Protein AF-A0A9P5PDR0-F1 (afdb_monomer_lite)

Organism: NCBI:txid206335

Secondary structure (DSSP, 8-state):
---TTEEEEES-TTS-TT---GGG-----EEEEPPTT-HHHHHHHHS-TTEEEEEEEESSSS---GGG-EEPPTTTS---HHHHHHHHHHHHHHHHHHHT--PEEEEEET-TTSHHHHHHHHHHSSEEEEEEE-SSHHHHHHHHHH-TTSEEE-S-HHHHHHHHHHHHTT---GGGSPBPTTT--B------TTS-SEEEE---GGGTTT--SS---TTHHHHSHHHHHHHHHHHTSSS--SEEEEEEEHHHIIIIIHHHHHHHHHHHH-STT-EEEEEEEGGGTEEEEEEE-TTS-------------GGGG-------EETTEE--------------------S-EEEPPTT----SS---SHHHHHHH-SS-------EEE---HHHHHHHHHS-SSTT--GGGS-TTTS-HHHH-HHHHHHHS-S---TTEEPPTTS--SS--SS--TTSTT-EEE-TTS-----SS-HHHHHHHHHHHHHHHHHHHHHHHHHH-

pLDDT: mean 78.49, std 18.14, range [28.67, 97.81]

InterPro domains:
  IPR029063 S-adenosyl-L-methionine-dependent methyltransferase superfamily [G3DSA:3.40.50.150] (85-205)
  IPR029063 S-adenosyl-L-methionine-dependent methyltransferase superfamily [SSF53335] (97-488)
  IPR050390 DNA Cytosine-5 Methyltransferase [PTHR10629] (87-204)

Structure (mmCIF, N/CA/C/O backbone):
data_AF-A0A9P5PDR0-F1
#
_entry.id   AF-A0A9P5PDR0-F1
#
loop_
_atom_site.group_PDB
_atom_site.id
_atom_site.type_symbol
_atom_site.label_atom_id
_atom_site.label_alt_id
_atom_site.label_comp_id
_atom_site.label_asym_id
_atom_site.label_entity_id
_atom_site.label_seq_id
_atom_site.pdbx_PDB_ins_code
_atom_site.Cartn_x
_atom_site.Cartn_y
_atom_site.Cartn_z
_atom_site.occupancy
_atom_site.B_iso_or_equiv
_atom_site.auth_seq_id
_atom_site.auth_comp_id
_atom_site.auth_asym_id
_atom_site.auth_atom_id
_atom_site.pdbx_PDB_model_num
ATOM 1 N N . MET A 1 1 ? 3.901 -7.583 -22.336 1.00 68.75 1 MET A N 1
ATOM 2 C CA . MET A 1 1 ? 4.450 -6.836 -21.181 1.00 68.75 1 MET A CA 1
ATOM 3 C C . MET A 1 1 ? 5.389 -7.757 -20.422 1.00 68.75 1 MET A C 1
ATOM 5 O O . MET A 1 1 ? 4.970 -8.865 -20.124 1.00 68.75 1 MET A O 1
ATOM 9 N N . ILE A 1 2 ? 6.629 -7.342 -20.154 1.00 78.44 2 ILE A N 1
ATOM 10 C CA . ILE A 1 2 ? 7.625 -8.198 -19.482 1.00 78.44 2 ILE A CA 1
ATOM 11 C C . ILE A 1 2 ? 7.349 -8.224 -17.976 1.00 78.44 2 ILE A C 1
ATOM 13 O O . ILE A 1 2 ? 7.095 -7.187 -17.348 1.00 78.44 2 ILE A O 1
ATOM 17 N N . ASN A 1 3 ? 7.384 -9.410 -17.375 1.00 85.00 3 ASN A N 1
ATOM 18 C CA . ASN A 1 3 ? 7.235 -9.551 -15.935 1.00 85.00 3 ASN A CA 1
ATOM 19 C C . ASN A 1 3 ? 8.578 -9.186 -15.253 1.00 85.00 3 ASN A C 1
ATOM 21 O O . ASN A 1 3 ? 9.613 -9.716 -15.599 1.00 85.00 3 ASN A O 1
ATOM 25 N N . LYS A 1 4 ? 8.608 -8.313 -14.238 1.00 87.44 4 LYS A N 1
ATOM 26 C CA . LYS A 1 4 ? 9.791 -7.993 -13.417 1.00 87.44 4 LYS A CA 1
ATOM 27 C C . LYS A 1 4 ? 10.487 -9.210 -12.777 1.00 87.44 4 LYS A C 1
ATOM 29 O O . LYS A 1 4 ? 11.610 -9.068 -12.311 1.00 87.44 4 LYS A O 1
ATOM 34 N N . ARG A 1 5 ? 9.809 -10.362 -12.681 1.00 92.25 5 ARG A N 1
ATOM 35 C CA . ARG A 1 5 ? 10.360 -11.641 -12.198 1.00 92.25 5 ARG A CA 1
ATOM 36 C C . ARG A 1 5 ? 10.789 -12.577 -13.333 1.00 92.25 5 ARG A C 1
ATOM 38 O O . ARG A 1 5 ? 11.345 -13.635 -13.058 1.00 92.25 5 ARG A O 1
ATOM 45 N N . GLU A 1 6 ? 10.523 -12.195 -14.579 1.00 94.19 6 GLU A N 1
ATOM 46 C CA . GLU A 1 6 ? 11.028 -12.864 -15.772 1.00 94.19 6 GLU A CA 1
ATOM 47 C C . GLU A 1 6 ? 12.478 -12.452 -15.996 1.00 94.19 6 GLU A C 1
ATOM 49 O O . GLU A 1 6 ? 12.812 -11.269 -16.056 1.00 94.19 6 GLU A O 1
ATOM 54 N N . LEU A 1 7 ? 13.332 -13.456 -16.106 1.00 95.00 7 LEU A N 1
ATOM 55 C CA . LEU A 1 7 ? 14.725 -13.329 -16.478 1.00 95.00 7 LEU A CA 1
ATOM 56 C C . LEU A 1 7 ? 14.926 -13.935 -17.870 1.00 95.00 7 LEU A C 1
ATOM 58 O O . LEU A 1 7 ? 14.134 -14.757 -18.344 1.00 95.00 7 LEU A O 1
ATOM 62 N N . PHE A 1 8 ? 16.037 -13.564 -18.496 1.00 93.75 8 PHE A N 1
ATOM 63 C CA . PHE A 1 8 ? 16.486 -14.128 -19.762 1.00 93.75 8 PHE A CA 1
ATOM 64 C C . PHE A 1 8 ? 17.848 -14.782 -19.555 1.00 93.75 8 PHE A C 1
ATOM 66 O O . PHE A 1 8 ? 18.726 -14.207 -18.910 1.00 93.75 8 PHE A O 1
ATOM 73 N N . CYS A 1 9 ? 18.017 -15.992 -20.079 1.00 93.06 9 CYS A N 1
ATOM 74 C CA . CYS A 1 9 ? 19.299 -16.687 -20.059 1.00 93.06 9 CYS A CA 1
ATOM 75 C C . CYS A 1 9 ? 20.148 -16.281 -21.272 1.00 93.06 9 CYS A C 1
ATOM 77 O O . CYS A 1 9 ? 19.610 -15.872 -22.300 1.00 93.06 9 CYS A O 1
ATOM 79 N N . SER A 1 10 ? 21.469 -16.417 -21.160 1.00 92.25 10 SER A N 1
ATOM 80 C CA . SER A 1 10 ? 22.410 -16.281 -22.276 1.00 92.25 10 SER A CA 1
ATOM 81 C C . SER A 1 10 ? 23.245 -17.554 -22.380 1.00 92.25 10 SER A C 1
ATOM 83 O O . SER A 1 10 ? 23.723 -18.040 -21.358 1.00 92.25 10 SER A O 1
ATOM 85 N N . GLU A 1 11 ? 23.424 -18.077 -23.594 1.00 89.81 11 GLU A N 1
ATOM 86 C CA . GLU A 1 11 ? 24.284 -19.237 -23.870 1.00 89.81 11 GLU A CA 1
ATOM 87 C C . GLU A 1 11 ? 25.762 -18.856 -23.810 1.00 89.81 11 GLU A C 1
ATOM 89 O O . GLU A 1 11 ? 26.598 -19.667 -23.415 1.00 89.81 11 GLU A O 1
ATOM 94 N N . ASN A 1 12 ? 26.091 -17.610 -24.175 1.00 83.31 12 ASN A N 1
ATOM 95 C CA . ASN A 1 12 ? 27.473 -17.173 -24.158 1.00 83.31 12 ASN A CA 1
ATOM 96 C C . ASN A 1 12 ? 28.005 -17.076 -22.717 1.00 83.31 12 ASN A C 1
ATOM 98 O O . ASN A 1 12 ? 27.662 -16.154 -21.971 1.00 83.31 12 ASN A O 1
ATOM 102 N N . HIS A 1 13 ? 28.865 -18.029 -22.355 1.00 68.81 13 HIS A N 1
ATOM 103 C CA . HIS A 1 13 ? 29.619 -18.060 -21.103 1.00 68.81 13 HIS A CA 1
ATOM 104 C C . HIS A 1 13 ? 30.831 -17.105 -21.111 1.00 68.81 13 HIS A C 1
ATOM 106 O O . HIS A 1 13 ? 31.505 -16.985 -20.092 1.00 68.81 13 HIS A O 1
ATOM 112 N N . GLU A 1 14 ? 31.118 -16.411 -22.223 1.00 61.50 14 GLU A N 1
ATOM 113 C CA . GLU A 1 14 ? 32.284 -15.517 -22.375 1.00 61.50 14 GLU A CA 1
ATOM 114 C C . GLU A 1 14 ? 32.253 -14.278 -21.468 1.00 61.50 14 GLU A C 1
ATOM 116 O O . GLU A 1 14 ? 33.249 -13.564 -21.341 1.00 61.50 14 GLU A O 1
ATOM 121 N N . CYS A 1 15 ? 31.146 -14.017 -20.772 1.00 55.69 15 CYS A N 1
ATOM 122 C CA . CYS A 1 15 ? 31.181 -13.112 -19.632 1.00 55.69 15 CYS A CA 1
ATOM 123 C C . CYS A 1 15 ? 31.973 -13.792 -18.511 1.00 55.69 15 CYS A C 1
ATOM 125 O O . CYS A 1 15 ? 31.476 -14.731 -17.905 1.00 55.69 15 CYS A O 1
ATOM 127 N N . ASN A 1 16 ? 33.194 -13.302 -18.278 1.00 49.88 16 ASN A N 1
ATOM 128 C CA . ASN A 1 16 ? 34.220 -13.622 -17.270 1.00 49.88 16 ASN A CA 1
ATOM 129 C C . ASN A 1 16 ? 33.741 -13.887 -15.808 1.00 49.88 16 ASN A C 1
ATOM 131 O O . ASN A 1 16 ? 34.320 -13.388 -14.848 1.00 49.88 16 ASN A O 1
ATOM 135 N N . TYR A 1 17 ? 32.712 -14.703 -15.582 1.00 59.06 17 TYR A N 1
ATOM 136 C CA . TYR A 1 17 ? 32.213 -15.091 -14.258 1.00 59.06 17 TYR A CA 1
ATOM 137 C C . TYR A 1 17 ? 33.035 -16.206 -13.616 1.00 59.06 17 TYR A C 1
ATOM 139 O O . TYR A 1 17 ? 32.657 -16.701 -12.555 1.00 59.06 17 TYR A O 1
ATOM 147 N N . ASN A 1 18 ? 34.163 -16.600 -14.219 1.00 60.09 18 ASN A N 1
ATOM 148 C CA . ASN A 1 18 ? 34.936 -17.754 -13.768 1.00 60.09 18 ASN A CA 1
ATOM 149 C C . ASN A 1 18 ? 35.348 -17.664 -12.292 1.00 60.09 18 ASN A C 1
ATOM 151 O O . ASN A 1 18 ? 35.602 -18.706 -11.691 1.00 60.09 18 ASN A O 1
ATOM 155 N N . ARG A 1 19 ? 35.356 -16.465 -11.683 1.00 76.94 19 ARG A N 1
ATOM 156 C CA . ARG A 1 19 ? 35.426 -16.285 -10.225 1.00 76.94 19 ARG A CA 1
ATOM 157 C C . ARG A 1 19 ? 34.636 -15.058 -9.761 1.00 76.94 19 ARG A C 1
ATOM 159 O O . ARG A 1 19 ? 35.109 -13.933 -9.874 1.00 76.94 19 ARG A O 1
ATOM 166 N N . VAL A 1 20 ? 33.461 -15.277 -9.179 1.00 83.88 20 VAL A N 1
ATOM 167 C CA . VAL A 1 20 ? 32.790 -14.280 -8.328 1.00 83.88 20 VAL A CA 1
ATOM 168 C C . VAL A 1 20 ? 33.288 -14.487 -6.896 1.00 83.88 20 VAL A C 1
ATOM 170 O O . VAL A 1 20 ? 33.262 -15.612 -6.401 1.00 83.88 20 VAL A O 1
ATOM 173 N N . ASN A 1 21 ? 33.767 -13.434 -6.223 1.00 87.50 21 ASN A N 1
ATOM 174 C CA . ASN A 1 21 ? 34.139 -13.538 -4.807 1.00 87.50 21 ASN A CA 1
ATOM 175 C C . ASN A 1 21 ? 32.873 -13.859 -3.990 1.00 87.50 21 ASN A C 1
ATOM 177 O O . ASN A 1 21 ? 31.870 -13.157 -4.123 1.00 87.50 21 ASN A O 1
ATOM 181 N N . ALA A 1 22 ? 32.914 -14.888 -3.142 1.00 88.69 22 ALA A N 1
ATOM 182 C CA . ALA A 1 22 ? 31.793 -15.264 -2.281 1.00 88.69 22 ALA A CA 1
ATOM 183 C C . ALA A 1 22 ? 31.291 -14.089 -1.417 1.00 88.69 22 ALA A C 1
ATOM 185 O O . ALA A 1 22 ? 30.092 -13.962 -1.198 1.00 88.69 22 ALA A O 1
ATOM 186 N N . GLU A 1 23 ? 32.178 -13.180 -1.005 1.00 91.75 23 GLU A N 1
ATOM 187 C CA . GLU A 1 23 ? 31.840 -11.973 -0.236 1.00 91.75 23 GLU A CA 1
ATOM 188 C C . GLU A 1 23 ? 31.022 -10.949 -1.038 1.00 91.75 23 GLU A C 1
ATOM 190 O O . GLU A 1 23 ? 30.334 -10.108 -0.462 1.00 91.75 23 GLU A O 1
ATOM 195 N N . SER A 1 24 ? 31.075 -11.015 -2.372 1.00 88.81 24 SER A N 1
ATOM 196 C CA . SER A 1 24 ? 30.265 -10.165 -3.253 1.00 88.81 24 SER A CA 1
ATOM 197 C C . SER A 1 24 ? 28.850 -10.708 -3.477 1.00 88.81 24 SER A C 1
ATOM 199 O O . SER A 1 24 ? 28.003 -10.005 -4.031 1.00 88.81 24 SER A O 1
ATOM 201 N N . LEU A 1 25 ? 28.569 -11.941 -3.034 1.00 88.56 25 LEU A N 1
ATOM 202 C CA . LEU A 1 25 ? 27.230 -12.513 -3.100 1.00 88.56 25 LEU A CA 1
ATOM 203 C C . LEU A 1 25 ? 26.310 -11.775 -2.128 1.00 88.56 25 LEU A C 1
ATOM 205 O O . LEU A 1 25 ? 26.576 -11.666 -0.933 1.00 88.56 25 LEU A O 1
ATOM 209 N N . ILE A 1 26 ? 25.204 -11.260 -2.659 1.00 90.81 26 ILE A N 1
ATOM 210 C CA . ILE A 1 26 ? 24.262 -10.449 -1.885 1.00 90.81 26 ILE A CA 1
ATOM 211 C C . ILE A 1 26 ? 23.194 -11.334 -1.239 1.00 90.81 26 ILE A C 1
ATOM 213 O O . ILE A 1 26 ? 22.919 -11.185 -0.050 1.00 90.81 26 ILE A O 1
ATOM 217 N N . GLN A 1 27 ? 22.572 -12.215 -2.030 1.00 89.44 27 GLN A N 1
ATOM 218 C CA . GLN A 1 27 ? 21.421 -13.026 -1.634 1.00 89.44 27 GLN A CA 1
ATOM 219 C C . GLN A 1 27 ? 21.225 -14.204 -2.598 1.00 89.44 27 GLN A C 1
ATOM 221 O O . GLN A 1 27 ? 21.654 -14.156 -3.751 1.00 89.44 27 GLN A O 1
ATOM 226 N N . ILE A 1 28 ? 20.561 -15.257 -2.118 1.00 89.81 28 ILE A N 1
ATOM 227 C CA . ILE A 1 28 ? 20.148 -16.409 -2.924 1.00 89.81 28 ILE A CA 1
ATOM 228 C C . ILE A 1 28 ? 18.778 -16.123 -3.547 1.00 89.81 28 ILE A C 1
ATOM 230 O O . ILE A 1 28 ? 17.815 -15.881 -2.823 1.00 89.81 28 ILE A O 1
ATOM 234 N N . CYS A 1 29 ? 18.683 -16.244 -4.870 1.00 92.00 29 CYS A N 1
ATOM 235 C CA . CYS A 1 29 ? 17.421 -16.204 -5.611 1.00 92.00 29 CYS A CA 1
ATOM 236 C C . CYS A 1 29 ? 17.089 -17.589 -6.178 1.00 92.00 29 CYS A C 1
ATOM 238 O O . CYS A 1 29 ? 17.986 -18.378 -6.483 1.00 92.00 29 CYS A O 1
ATOM 240 N N . HIS A 1 30 ? 15.802 -17.874 -6.366 1.00 90.94 30 HIS A N 1
ATOM 241 C CA . HIS A 1 30 ? 15.332 -19.147 -6.913 1.00 90.94 30 HIS A CA 1
ATOM 242 C C . HIS A 1 30 ? 14.768 -18.932 -8.310 1.00 90.94 30 HIS A C 1
ATOM 244 O O . HIS A 1 30 ? 13.784 -18.216 -8.481 1.00 90.94 30 HIS A O 1
ATOM 250 N N . VAL A 1 31 ? 15.380 -19.567 -9.307 1.00 92.62 31 VAL A N 1
ATOM 251 C CA . VAL A 1 31 ? 14.996 -19.435 -10.717 1.00 92.62 31 VAL A CA 1
ATOM 252 C C . VAL A 1 31 ? 14.483 -20.774 -11.234 1.00 92.62 31 VAL A C 1
ATOM 254 O O . VAL A 1 31 ? 15.137 -21.801 -11.056 1.00 92.62 31 VAL A O 1
ATOM 257 N N . VAL A 1 32 ? 13.319 -20.773 -11.888 1.00 91.69 32 VAL A N 1
ATOM 258 C CA . VAL A 1 32 ? 12.749 -21.967 -12.533 1.00 91.69 32 VAL A CA 1
ATOM 259 C C . VAL A 1 32 ? 12.554 -21.756 -14.031 1.00 91.69 32 VAL A C 1
ATOM 261 O O . VAL A 1 32 ? 12.177 -20.671 -14.470 1.00 91.69 32 VAL A O 1
ATOM 264 N N . ALA A 1 33 ? 12.771 -22.807 -14.823 1.00 92.62 33 ALA A N 1
ATOM 265 C CA . ALA A 1 33 ? 12.333 -22.820 -16.215 1.00 92.62 33 ALA A CA 1
ATOM 266 C C . ALA A 1 33 ? 10.807 -22.916 -16.260 1.00 92.62 33 ALA A C 1
ATOM 268 O O . ALA A 1 33 ? 10.222 -23.884 -15.756 1.00 92.62 33 ALA A O 1
ATOM 269 N N . ALA A 1 34 ? 10.169 -21.922 -16.859 1.00 87.56 34 ALA A N 1
ATOM 270 C CA . ALA A 1 34 ? 8.727 -21.880 -16.981 1.00 87.56 34 ALA A CA 1
ATOM 271 C C . ALA A 1 34 ? 8.248 -22.650 -18.226 1.00 87.56 34 ALA A C 1
ATOM 273 O O . ALA A 1 34 ? 8.890 -22.639 -19.274 1.00 87.56 34 ALA A O 1
ATOM 274 N N . LYS A 1 35 ? 7.100 -23.337 -18.114 1.00 80.69 35 LYS A N 1
ATOM 275 C CA . LYS A 1 35 ? 6.353 -23.900 -19.258 1.00 80.69 35 LYS A CA 1
ATOM 276 C C . LYS A 1 35 ? 5.170 -22.999 -19.587 1.00 80.69 35 LYS A C 1
ATOM 278 O O . LYS A 1 35 ? 4.536 -22.509 -18.653 1.00 80.69 35 LYS A O 1
ATOM 283 N N . TYR A 1 36 ? 4.928 -22.769 -20.885 1.00 62.72 36 TYR A N 1
ATOM 284 C CA . TYR A 1 36 ? 4.122 -21.649 -21.397 1.00 62.72 36 TYR A CA 1
ATOM 285 C C . TYR A 1 36 ? 2.798 -21.539 -20.629 1.00 62.72 36 TYR A C 1
ATOM 287 O O . TYR A 1 36 ? 2.059 -22.516 -20.552 1.00 62.72 36 TYR A O 1
ATOM 295 N N . HIS A 1 37 ? 2.559 -20.387 -19.989 1.00 61.91 37 HIS A N 1
ATOM 296 C CA . HIS A 1 37 ? 1.334 -20.064 -19.241 1.00 61.91 37 HIS A CA 1
ATOM 297 C C . HIS A 1 37 ? 0.868 -21.090 -18.185 1.00 61.91 37 HIS A C 1
ATOM 299 O O . HIS A 1 37 ? -0.326 -21.233 -17.934 1.00 61.91 37 HIS A O 1
ATOM 305 N N . SER A 1 38 ? 1.780 -21.800 -17.508 1.00 73.12 38 SER A N 1
ATOM 306 C CA . SER A 1 38 ? 1.355 -22.632 -16.374 1.00 73.12 38 SER A CA 1
ATOM 307 C C . SER A 1 38 ? 0.910 -21.775 -15.176 1.00 73.12 38 SER A C 1
ATOM 309 O O . SER A 1 38 ? 1.671 -20.933 -14.698 1.00 73.12 38 SER A O 1
ATOM 311 N N . ILE A 1 39 ? -0.285 -22.061 -14.639 1.00 67.75 39 ILE A N 1
ATOM 312 C CA . ILE A 1 39 ? -0.826 -21.520 -13.367 1.00 67.75 39 ILE A CA 1
ATOM 313 C C . ILE A 1 39 ? 0.208 -21.625 -12.227 1.00 67.75 39 ILE A C 1
ATOM 315 O O . ILE A 1 39 ? 0.245 -20.808 -11.310 1.00 67.75 39 ILE A O 1
ATOM 319 N N . GLY A 1 40 ? 1.115 -22.601 -12.321 1.00 82.88 40 GLY A N 1
ATOM 320 C CA . GLY A 1 40 ? 2.209 -22.784 -11.377 1.00 82.88 40 GLY A CA 1
ATOM 321 C C . GLY A 1 40 ? 3.208 -21.624 -11.292 1.00 82.88 40 GLY A C 1
ATOM 322 O O . GLY A 1 40 ? 3.819 -21.479 -10.238 1.00 82.88 40 GLY A O 1
ATOM 323 N N . ILE A 1 41 ? 3.388 -20.796 -12.332 1.00 88.94 41 ILE A N 1
ATOM 324 C CA . ILE A 1 41 ? 4.373 -19.696 -12.298 1.00 88.94 41 ILE A CA 1
ATOM 325 C C . ILE A 1 41 ? 3.872 -18.496 -11.513 1.00 88.94 41 ILE A C 1
ATOM 327 O O . ILE A 1 41 ? 4.628 -17.958 -10.709 1.00 88.94 41 ILE A O 1
ATOM 331 N N . GLU A 1 42 ? 2.614 -18.104 -11.706 1.00 86.50 42 GLU A N 1
ATOM 332 C CA . GLU A 1 42 ? 2.016 -17.038 -10.899 1.00 86.50 42 GLU A CA 1
ATOM 333 C C . GLU A 1 42 ? 2.020 -17.444 -9.426 1.00 86.50 42 GLU A C 1
ATOM 335 O O . GLU A 1 42 ? 2.480 -16.687 -8.575 1.00 86.50 42 GLU A O 1
ATOM 340 N N . ASN A 1 43 ? 1.661 -18.700 -9.139 1.00 85.81 43 ASN A N 1
ATOM 341 C CA . ASN A 1 43 ? 1.790 -19.231 -7.791 1.00 85.81 43 ASN A CA 1
ATOM 342 C C . ASN A 1 43 ? 3.246 -19.146 -7.300 1.00 85.81 43 ASN A C 1
ATOM 344 O O . ASN A 1 43 ? 3.504 -18.585 -6.243 1.00 85.81 43 ASN A O 1
ATOM 348 N N . TRP A 1 44 ? 4.221 -19.619 -8.083 1.00 88.88 44 TRP A N 1
ATOM 349 C CA . TRP A 1 44 ? 5.644 -19.583 -7.726 1.00 88.88 44 TRP A CA 1
ATOM 350 C C . TRP A 1 44 ? 6.136 -18.181 -7.349 1.00 88.88 44 TRP A C 1
ATOM 352 O O . TRP A 1 44 ? 6.747 -18.030 -6.293 1.00 88.88 44 TRP A O 1
ATOM 362 N N . ILE A 1 45 ? 5.856 -17.156 -8.156 1.00 90.06 45 ILE A N 1
ATOM 363 C CA . ILE A 1 45 ? 6.334 -15.792 -7.879 1.00 90.06 45 ILE A CA 1
ATOM 364 C C . ILE A 1 45 ? 5.602 -15.115 -6.714 1.00 90.06 45 ILE A C 1
ATOM 366 O O . ILE A 1 45 ? 6.167 -14.211 -6.104 1.00 90.06 45 ILE A O 1
ATOM 370 N N . LEU A 1 46 ? 4.376 -15.543 -6.393 1.00 84.69 46 LEU A N 1
ATOM 371 C CA . LEU A 1 46 ? 3.623 -15.048 -5.236 1.00 84.69 46 LEU A CA 1
ATOM 372 C C . LEU A 1 46 ? 4.160 -15.586 -3.902 1.00 84.69 46 LEU A C 1
ATOM 374 O O . LEU A 1 46 ? 3.919 -14.981 -2.867 1.00 84.69 46 LEU A O 1
ATOM 378 N N . HIS A 1 47 ? 4.895 -16.702 -3.905 1.00 85.44 47 HIS A N 1
ATOM 379 C CA . HIS A 1 47 ? 5.401 -17.313 -2.669 1.00 85.44 47 HIS A CA 1
ATOM 380 C C . HIS A 1 47 ? 6.580 -16.575 -2.041 1.00 85.44 47 HIS A C 1
ATOM 382 O O . HIS A 1 47 ? 6.842 -16.742 -0.851 1.00 85.44 47 HIS A O 1
ATOM 388 N N . SER A 1 48 ? 7.366 -15.859 -2.842 1.00 87.62 48 SER A N 1
ATOM 389 C CA . SER A 1 48 ? 8.552 -15.179 -2.340 1.00 87.62 48 SER A CA 1
ATOM 390 C C . SER A 1 48 ? 9.010 -14.082 -3.292 1.00 87.62 48 SER A C 1
ATOM 392 O O . SER A 1 48 ? 9.032 -14.280 -4.511 1.00 87.62 48 SER A O 1
ATOM 394 N N . PRO A 1 49 ? 9.489 -12.945 -2.759 1.00 87.56 49 PRO A N 1
ATOM 395 C CA . PRO A 1 49 ? 10.131 -11.923 -3.567 1.00 87.56 49 PRO A CA 1
ATOM 396 C C . PRO A 1 49 ? 11.468 -12.375 -4.172 1.00 87.56 49 PRO A C 1
ATOM 398 O O . PRO A 1 49 ? 12.007 -11.664 -5.011 1.00 87.56 49 PRO A O 1
ATOM 401 N N . ASP A 1 50 ? 12.000 -13.534 -3.798 1.00 90.62 50 ASP A N 1
ATOM 402 C CA . ASP A 1 50 ? 13.248 -14.067 -4.354 1.00 90.62 50 ASP A CA 1
ATOM 403 C C . ASP A 1 50 ? 12.995 -15.119 -5.440 1.00 90.62 50 ASP A C 1
ATOM 405 O O . ASP A 1 50 ? 13.925 -15.776 -5.913 1.00 90.62 50 ASP A O 1
ATOM 409 N N . HIS A 1 51 ? 11.731 -15.311 -5.824 1.00 91.88 51 HIS A N 1
ATOM 410 C CA . HIS A 1 51 ? 11.329 -16.243 -6.864 1.00 91.88 51 HIS A CA 1
ATOM 411 C C . HIS A 1 51 ? 11.271 -15.552 -8.226 1.00 91.88 51 HIS A C 1
ATOM 413 O O . HIS A 1 51 ? 10.542 -14.585 -8.450 1.00 91.88 51 HIS A O 1
ATOM 419 N N . PHE A 1 52 ? 12.044 -16.097 -9.155 1.00 94.38 52 PHE A N 1
ATOM 420 C CA . PHE A 1 52 ? 12.145 -15.669 -10.540 1.00 94.38 52 PHE A CA 1
ATOM 421 C C . PHE A 1 52 ? 11.895 -16.859 -11.463 1.00 94.38 52 PHE A C 1
ATOM 423 O O . PHE A 1 52 ? 11.876 -18.021 -11.039 1.00 94.38 52 PHE A O 1
ATOM 430 N N . TYR A 1 53 ? 11.719 -16.576 -12.745 1.00 94.44 53 TYR A N 1
ATOM 431 C CA . TYR A 1 53 ? 11.590 -17.607 -13.762 1.00 94.44 53 TYR A CA 1
ATOM 432 C C . TYR A 1 53 ? 12.254 -17.189 -15.068 1.00 94.44 53 TYR A C 1
ATOM 434 O O . TYR A 1 53 ? 12.494 -16.009 -15.306 1.00 94.44 53 TYR A O 1
ATOM 442 N N . VAL A 1 54 ? 12.529 -18.170 -15.922 1.00 95.06 54 VAL A N 1
ATOM 443 C CA . VAL A 1 54 ? 13.112 -17.976 -17.254 1.00 95.06 54 VAL A CA 1
ATOM 444 C C . VAL A 1 54 ? 12.278 -18.705 -18.300 1.00 95.06 54 VAL A C 1
ATOM 446 O O . VAL A 1 54 ? 11.850 -19.842 -18.088 1.00 95.06 54 VAL A O 1
ATOM 449 N N . TRP A 1 55 ? 12.052 -18.037 -19.429 1.00 93.94 55 TRP A N 1
ATOM 450 C CA . TRP A 1 55 ? 11.372 -18.597 -20.604 1.00 93.94 55 TRP A CA 1
ATOM 451 C C . TRP A 1 55 ? 12.328 -18.868 -21.746 1.00 93.94 55 TRP A C 1
ATOM 453 O O . TRP A 1 55 ? 12.227 -19.881 -22.439 1.00 93.94 55 TRP A O 1
ATOM 463 N N . TYR A 1 56 ? 13.226 -17.913 -21.954 1.00 95.19 56 TYR A N 1
ATOM 464 C CA . TYR A 1 56 ? 14.018 -17.828 -23.154 1.00 95.19 56 TYR A CA 1
ATOM 465 C C . TYR A 1 56 ? 15.494 -17.737 -22.811 1.00 95.19 56 TYR A C 1
ATOM 467 O O . TYR A 1 56 ? 15.894 -17.111 -21.825 1.00 95.19 56 TYR A O 1
ATOM 475 N N . CYS A 1 57 ? 16.287 -18.356 -23.669 1.00 95.56 57 CYS A N 1
ATOM 476 C CA . CYS A 1 57 ? 17.719 -18.191 -23.743 1.00 95.56 57 CYS A CA 1
ATOM 477 C C . CYS A 1 57 ? 18.058 -17.433 -25.029 1.00 95.56 57 CYS A C 1
ATOM 479 O O . CYS A 1 57 ? 17.416 -17.643 -26.061 1.00 95.56 57 CYS A O 1
ATOM 481 N N . PHE A 1 58 ? 19.053 -16.561 -24.965 1.00 95.81 58 PHE A N 1
ATOM 482 C CA . PHE A 1 58 ? 19.607 -15.852 -26.109 1.00 95.81 58 PHE A CA 1
ATOM 483 C C . PHE A 1 58 ? 21.037 -16.327 -26.372 1.00 95.81 58 PHE A C 1
ATOM 485 O O . PHE A 1 58 ? 21.733 -16.696 -25.427 1.00 95.81 58 PHE A O 1
ATOM 492 N N . PRO A 1 59 ? 21.533 -16.258 -27.617 1.00 94.38 59 PRO A N 1
ATOM 493 C CA . PRO A 1 59 ? 22.910 -16.634 -27.912 1.00 94.38 59 PRO A CA 1
ATOM 494 C C . PRO A 1 59 ? 23.930 -15.772 -27.161 1.00 94.38 59 PRO A C 1
ATOM 496 O O . PRO A 1 59 ? 24.995 -16.257 -26.813 1.00 94.38 59 PRO A O 1
ATOM 499 N N . SER A 1 60 ? 23.616 -14.498 -26.891 1.00 92.12 60 SER A N 1
ATOM 500 C CA . SER A 1 60 ? 24.492 -13.577 -26.156 1.00 92.12 60 SER A CA 1
ATOM 501 C C . SER A 1 60 ? 23.696 -12.544 -25.351 1.00 92.12 60 SER A C 1
ATOM 503 O O . SER A 1 60 ? 22.531 -12.290 -25.659 1.00 92.12 60 SER A O 1
ATOM 505 N N . LEU A 1 61 ? 24.345 -11.887 -24.380 1.00 89.75 61 LEU A N 1
ATOM 506 C CA . LEU A 1 61 ? 23.769 -10.750 -23.646 1.00 89.75 61 LEU A CA 1
ATOM 507 C C . LEU A 1 61 ? 23.457 -9.545 -24.548 1.00 89.75 61 LEU A C 1
ATOM 509 O O . LEU A 1 61 ? 22.536 -8.785 -24.257 1.00 89.75 61 LEU A O 1
ATOM 513 N N . ASN A 1 62 ? 24.213 -9.361 -25.635 1.00 91.12 62 ASN A N 1
ATOM 514 C CA . ASN A 1 62 ? 23.965 -8.298 -26.605 1.00 91.12 62 ASN A CA 1
ATOM 515 C C . ASN A 1 62 ? 22.958 -8.777 -27.660 1.00 91.12 62 ASN A C 1
ATOM 517 O O . ASN A 1 62 ? 23.314 -9.168 -28.776 1.00 91.12 62 ASN A O 1
ATOM 521 N N . VAL A 1 63 ? 21.684 -8.801 -27.270 1.00 93.31 63 VAL A N 1
ATOM 522 C CA . VAL A 1 63 ? 20.586 -9.274 -28.116 1.00 93.31 63 VAL A CA 1
ATOM 523 C C . VAL A 1 63 ? 20.371 -8.311 -29.283 1.00 93.31 63 VAL A C 1
ATOM 525 O O . VAL A 1 63 ? 19.840 -7.218 -29.110 1.00 93.31 63 VAL A O 1
ATOM 528 N N . LYS A 1 64 ? 20.752 -8.734 -30.493 1.00 94.81 64 LYS A N 1
ATOM 529 C CA . LYS A 1 64 ? 20.542 -7.946 -31.721 1.00 94.81 64 LYS A CA 1
ATOM 530 C C . LYS A 1 64 ? 19.109 -8.032 -32.246 1.00 94.81 64 LYS A C 1
ATOM 532 O O . LYS A 1 64 ? 18.604 -7.063 -32.800 1.00 94.81 64 LYS A O 1
ATOM 537 N N . THR A 1 65 ? 18.468 -9.193 -32.105 1.00 95.38 65 THR A N 1
ATOM 538 C CA . THR A 1 65 ? 17.116 -9.451 -32.622 1.00 95.38 65 THR A CA 1
ATOM 539 C C . THR A 1 65 ? 16.326 -10.335 -31.662 1.00 95.38 65 THR A C 1
ATOM 541 O O . THR A 1 65 ? 16.874 -11.248 -31.040 1.00 95.38 65 THR A O 1
ATOM 544 N N . TRP A 1 66 ? 15.016 -10.101 -31.558 1.00 94.00 66 TRP A N 1
ATOM 545 C CA . TRP A 1 66 ? 14.128 -10.906 -30.710 1.00 94.00 66 TRP A CA 1
ATOM 546 C C . TRP A 1 66 ? 13.901 -12.331 -31.244 1.00 94.00 66 TRP A C 1
ATOM 548 O O . TRP A 1 66 ? 13.524 -13.229 -30.486 1.00 94.00 66 TRP A O 1
ATOM 558 N N . ASP A 1 67 ? 14.149 -12.548 -32.536 1.00 96.50 67 ASP A N 1
ATOM 559 C CA . ASP A 1 67 ? 14.020 -13.850 -33.201 1.00 96.50 67 ASP A CA 1
ATOM 560 C C . ASP A 1 67 ? 15.157 -14.808 -32.846 1.00 96.50 67 ASP A C 1
ATOM 562 O O . ASP A 1 67 ? 15.021 -16.015 -33.008 1.00 96.50 67 ASP A O 1
ATOM 566 N N . SER A 1 68 ? 16.253 -14.291 -32.282 1.00 95.81 68 SER A N 1
ATOM 567 C CA . SER A 1 68 ? 17.352 -15.119 -31.777 1.00 95.81 68 SER A CA 1
ATOM 568 C C . SER A 1 68 ? 17.011 -15.890 -30.495 1.00 95.81 68 SER A C 1
ATOM 570 O O . SER A 1 68 ? 17.807 -16.715 -30.054 1.00 95.81 68 SER A O 1
ATOM 572 N N . LYS A 1 69 ? 15.847 -15.642 -29.878 1.00 95.81 69 LYS A N 1
ATOM 573 C CA . LYS A 1 69 ? 15.454 -16.310 -28.634 1.00 95.81 69 LYS A CA 1
ATOM 574 C C . LYS A 1 69 ? 15.105 -17.781 -28.868 1.00 95.81 69 LYS A C 1
ATOM 576 O O . LYS A 1 69 ? 14.381 -18.124 -29.800 1.00 95.81 69 LYS A O 1
ATOM 581 N N . ARG A 1 70 ? 15.513 -18.640 -27.939 1.00 95.69 70 ARG A N 1
ATOM 582 C CA . ARG A 1 70 ? 15.143 -20.059 -27.885 1.00 95.69 70 ARG A CA 1
ATOM 583 C C . ARG A 1 70 ? 14.428 -20.362 -26.577 1.00 95.69 70 ARG A C 1
ATOM 585 O O . ARG A 1 70 ? 14.834 -19.872 -25.530 1.00 95.69 70 ARG A O 1
ATOM 592 N N . CYS A 1 71 ? 13.383 -21.185 -26.608 1.00 94.94 71 CYS A N 1
ATOM 593 C CA . CYS A 1 71 ? 12.729 -21.648 -25.383 1.00 94.94 71 CYS A CA 1
ATOM 594 C C . CYS A 1 71 ? 13.689 -22.496 -24.534 1.00 94.94 71 CYS A C 1
ATOM 596 O O . CYS A 1 71 ? 14.352 -23.394 -25.058 1.00 94.94 71 CYS A O 1
ATOM 598 N N . ILE A 1 72 ? 13.725 -22.236 -23.227 1.00 93.81 72 ILE A N 1
ATOM 599 C CA . ILE A 1 72 ? 14.534 -22.997 -22.272 1.00 93.81 72 ILE A CA 1
ATOM 600 C C . ILE A 1 72 ? 13.739 -24.167 -21.687 1.00 93.81 72 ILE A C 1
ATOM 602 O O . ILE A 1 72 ? 12.564 -24.049 -21.333 1.00 93.81 72 ILE A O 1
ATOM 606 N N . THR A 1 73 ? 14.382 -25.322 -21.563 1.00 91.75 73 THR A N 1
ATOM 607 C CA . THR A 1 73 ? 13.816 -26.503 -20.914 1.00 91.75 73 THR A CA 1
ATOM 608 C C . THR A 1 73 ? 14.243 -26.585 -19.449 1.00 91.75 73 THR A C 1
ATOM 610 O O . THR A 1 73 ? 15.281 -26.074 -19.034 1.00 91.75 73 THR A O 1
ATOM 613 N N . ARG A 1 74 ? 13.471 -27.311 -18.631 1.00 87.94 74 ARG A N 1
ATOM 614 C CA . ARG A 1 74 ? 13.790 -27.516 -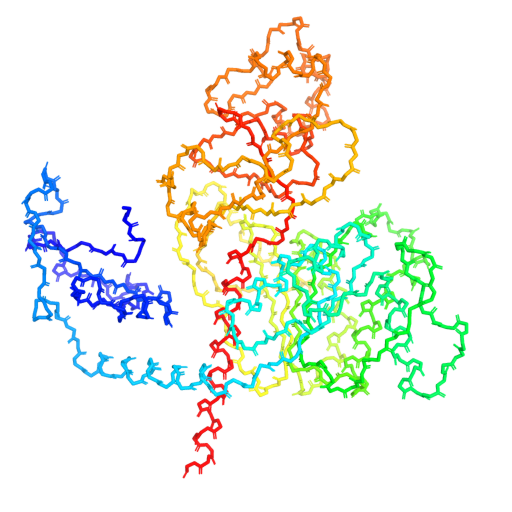17.204 1.00 87.94 74 ARG A CA 1
ATOM 615 C C . ARG A 1 74 ? 15.146 -28.184 -16.961 1.00 87.94 74 ARG A C 1
ATOM 617 O O . ARG A 1 74 ? 15.700 -28.014 -15.884 1.00 87.94 74 ARG A O 1
ATOM 624 N N . LYS A 1 75 ? 15.663 -28.944 -17.930 1.00 89.31 75 LYS A N 1
ATOM 625 C CA . LYS A 1 75 ? 16.967 -29.614 -17.820 1.00 89.31 75 LYS A CA 1
ATOM 626 C C . LYS A 1 75 ? 18.143 -28.649 -18.001 1.00 89.31 75 LYS A C 1
ATOM 628 O O . LYS A 1 75 ? 19.233 -28.960 -17.544 1.00 89.31 75 LYS A O 1
ATOM 633 N N . GLU A 1 76 ? 17.916 -27.507 -18.645 1.00 91.00 76 GLU A N 1
ATOM 634 C CA . GLU A 1 76 ? 18.957 -26.517 -18.951 1.00 91.00 76 GLU A CA 1
ATOM 635 C C . GLU A 1 76 ? 19.177 -25.516 -17.815 1.00 91.00 76 GLU A C 1
ATOM 637 O O . GLU A 1 76 ? 20.232 -24.899 -17.732 1.00 91.00 76 GLU A O 1
ATOM 642 N N . VAL A 1 77 ? 18.211 -25.380 -16.902 1.00 89.62 77 VAL A N 1
ATOM 643 C CA . VAL A 1 77 ? 18.397 -24.602 -15.674 1.00 89.62 77 VAL A CA 1
ATOM 644 C C . VAL A 1 77 ? 18.928 -25.539 -14.596 1.00 89.62 77 VAL A C 1
ATOM 646 O O . VAL A 1 77 ? 18.177 -26.307 -13.990 1.00 89.62 77 VAL A O 1
ATOM 649 N N . SER A 1 78 ? 20.236 -25.489 -14.355 1.00 85.31 78 SER A N 1
ATOM 650 C CA . SER A 1 78 ? 20.876 -26.257 -13.288 1.00 85.31 78 SER A CA 1
ATOM 651 C C . SER A 1 78 ? 20.430 -25.732 -11.922 1.00 85.31 78 SER A C 1
ATOM 653 O O . SER A 1 78 ? 20.880 -24.679 -11.470 1.00 85.31 78 SER A O 1
ATOM 655 N N . VAL A 1 79 ? 19.551 -26.472 -11.247 1.00 85.88 79 VAL A N 1
ATOM 656 C CA . VAL A 1 79 ? 19.118 -26.175 -9.875 1.00 85.88 79 VAL A CA 1
ATOM 657 C C . VAL A 1 79 ? 19.516 -27.333 -8.971 1.00 85.88 79 VAL A C 1
ATOM 659 O O . VAL A 1 79 ? 19.309 -28.498 -9.315 1.00 85.88 79 VAL A O 1
ATOM 662 N N . CYS A 1 80 ? 20.053 -27.030 -7.787 1.00 87.88 80 CYS A N 1
ATOM 663 C CA . CYS A 1 80 ? 20.288 -28.047 -6.766 1.00 87.88 80 CYS A CA 1
ATOM 664 C C . CYS A 1 80 ? 18.971 -28.776 -6.444 1.00 87.88 80 CYS A C 1
ATOM 666 O O . CYS A 1 80 ? 18.013 -28.164 -5.965 1.00 87.88 80 CYS A O 1
ATOM 668 N N . LYS A 1 81 ? 18.924 -30.093 -6.691 1.00 87.69 81 LYS A N 1
ATOM 669 C CA . LYS A 1 81 ? 17.724 -30.927 -6.496 1.00 87.69 81 LYS A CA 1
ATOM 670 C C . LYS A 1 81 ? 17.193 -30.840 -5.063 1.00 87.69 81 LYS A C 1
ATOM 672 O O . LYS A 1 81 ? 15.984 -30.745 -4.868 1.00 87.69 81 LYS A O 1
ATOM 677 N N . GLN A 1 82 ? 18.087 -30.833 -4.075 1.00 92.69 82 GLN A N 1
ATOM 678 C CA . GLN A 1 82 ? 17.721 -30.714 -2.664 1.00 92.69 82 GLN A CA 1
ATOM 679 C C . GLN A 1 82 ? 17.101 -29.345 -2.359 1.00 92.69 82 GLN A C 1
ATOM 681 O O . GLN A 1 82 ? 16.009 -29.294 -1.797 1.00 92.69 82 GLN A O 1
ATOM 686 N N . CYS A 1 83 ? 17.738 -28.248 -2.786 1.00 88.31 83 CYS A N 1
ATOM 687 C CA . CYS A 1 83 ? 17.202 -26.897 -2.596 1.00 88.31 83 CYS A CA 1
ATOM 688 C C . CYS A 1 83 ? 15.844 -26.731 -3.286 1.00 88.31 83 CYS A C 1
ATOM 690 O O . CYS A 1 83 ? 14.910 -26.204 -2.689 1.00 88.31 83 CYS A O 1
ATOM 692 N N . HIS A 1 84 ? 15.708 -27.230 -4.516 1.00 86.94 84 HIS A N 1
ATOM 693 C CA . HIS A 1 84 ? 14.454 -27.168 -5.257 1.00 86.94 84 HIS A CA 1
ATOM 694 C C . HIS A 1 84 ? 13.329 -27.937 -4.557 1.00 86.94 84 HIS A C 1
ATOM 696 O O . HIS A 1 84 ? 12.241 -27.398 -4.370 1.00 86.94 84 HIS A O 1
ATOM 702 N N . ASN A 1 85 ? 13.590 -29.175 -4.130 1.00 89.06 85 ASN A N 1
ATOM 703 C CA . ASN A 1 85 ? 12.598 -29.990 -3.432 1.00 89.06 85 ASN A CA 1
ATOM 704 C C . ASN A 1 85 ? 12.201 -29.375 -2.087 1.00 89.06 85 ASN A C 1
ATOM 706 O O . ASN A 1 85 ? 11.014 -29.330 -1.776 1.00 89.06 85 ASN A O 1
ATOM 710 N N . SER A 1 86 ? 13.171 -28.852 -1.331 1.00 90.75 86 SER A N 1
ATOM 711 C CA . SER A 1 86 ? 12.920 -28.139 -0.076 1.00 90.75 86 SER A CA 1
ATOM 712 C C . SER A 1 86 ? 12.022 -26.917 -0.300 1.00 90.75 86 SER A C 1
ATOM 714 O O . SER A 1 86 ? 11.036 -26.743 0.413 1.00 90.75 86 SER A O 1
ATOM 716 N N . ARG A 1 87 ? 12.265 -26.127 -1.356 1.00 89.38 87 ARG A N 1
ATOM 717 C CA . ARG A 1 87 ? 11.408 -24.982 -1.708 1.00 89.38 87 ARG A CA 1
ATOM 718 C C . ARG A 1 87 ? 10.027 -25.388 -2.204 1.00 89.38 87 ARG A C 1
ATOM 720 O O . ARG A 1 87 ? 9.050 -24.728 -1.871 1.00 89.38 87 ARG A O 1
ATOM 727 N N . LEU A 1 88 ? 9.911 -26.486 -2.949 1.00 86.88 88 LEU A N 1
ATOM 728 C CA . LEU A 1 88 ? 8.606 -27.033 -3.327 1.00 86.88 88 LEU A CA 1
ATOM 729 C C . LEU A 1 88 ? 7.809 -27.500 -2.103 1.00 86.88 88 LEU A C 1
ATOM 731 O O . LEU A 1 88 ? 6.606 -27.265 -2.041 1.00 86.88 88 LEU A O 1
ATOM 735 N N . GLN A 1 89 ? 8.456 -28.149 -1.134 1.00 91.06 89 GLN A N 1
ATOM 736 C CA . GLN A 1 89 ? 7.818 -28.547 0.123 1.00 91.06 89 GLN A CA 1
ATOM 737 C C . GLN A 1 89 ? 7.399 -27.329 0.947 1.00 91.06 89 GLN A C 1
ATOM 739 O O . GLN A 1 89 ? 6.271 -27.280 1.426 1.00 91.06 89 GLN A O 1
ATOM 744 N N . GLU A 1 90 ? 8.264 -26.323 1.058 1.00 90.69 90 GLU A N 1
ATOM 745 C CA . GLU A 1 90 ? 7.941 -25.075 1.745 1.00 90.69 90 GLU A CA 1
ATOM 746 C C . GLU A 1 90 ? 6.780 -24.335 1.080 1.00 90.69 90 GLU A C 1
ATOM 748 O O . GLU A 1 90 ? 5.903 -23.841 1.781 1.00 90.69 90 GLU A O 1
ATOM 753 N N . SER A 1 91 ? 6.739 -24.304 -0.254 1.00 89.19 91 SER A N 1
ATOM 754 C CA . SER A 1 91 ? 5.623 -23.734 -1.008 1.00 89.19 91 SER A CA 1
ATOM 755 C C . SER A 1 91 ? 4.328 -24.499 -0.753 1.00 89.19 91 SER A C 1
ATOM 757 O O . SER A 1 91 ? 3.298 -23.891 -0.487 1.00 89.19 91 SER A O 1
ATOM 759 N N . LYS A 1 92 ? 4.357 -25.836 -0.750 1.00 90.81 92 LYS A N 1
ATOM 760 C CA . LYS A 1 92 ? 3.183 -26.644 -0.383 1.00 90.81 92 LYS A CA 1
ATOM 761 C C . LYS A 1 92 ? 2.710 -26.351 1.040 1.00 90.81 92 LYS A C 1
ATOM 763 O O . LYS A 1 92 ? 1.527 -26.106 1.226 1.00 90.81 92 LYS A O 1
ATOM 768 N N . SER A 1 93 ? 3.624 -26.323 2.008 1.00 92.31 93 SER A N 1
ATOM 769 C CA . SER A 1 93 ? 3.308 -26.027 3.409 1.00 92.31 93 SER A CA 1
ATOM 770 C C . SER A 1 93 ? 2.760 -24.607 3.587 1.00 92.31 93 SER A C 1
ATOM 772 O O . SER A 1 93 ? 1.797 -24.425 4.328 1.00 92.31 93 SER A O 1
ATOM 774 N N . LEU A 1 94 ? 3.286 -23.622 2.848 1.00 89.81 94 LEU A N 1
ATOM 775 C CA . LEU A 1 94 ? 2.737 -22.268 2.831 1.00 89.81 94 LEU A CA 1
ATOM 776 C C . LEU A 1 94 ? 1.327 -22.255 2.232 1.00 89.81 94 LEU A C 1
ATOM 778 O O . LEU A 1 94 ? 0.436 -21.663 2.820 1.00 89.81 94 LEU A O 1
ATOM 782 N N . ASN A 1 95 ? 1.085 -22.952 1.118 1.00 89.56 95 ASN A N 1
ATOM 783 C CA . ASN A 1 95 ? -0.264 -23.065 0.554 1.00 89.56 95 ASN A CA 1
ATOM 784 C C . ASN A 1 95 ? -1.244 -23.717 1.539 1.00 89.56 95 ASN A C 1
ATOM 786 O O . ASN A 1 95 ? -2.367 -23.244 1.666 1.00 89.56 95 ASN A O 1
ATOM 790 N N . THR A 1 96 ? -0.826 -24.761 2.262 1.00 91.94 96 THR A N 1
ATOM 791 C CA . THR A 1 96 ? -1.642 -25.373 3.323 1.00 91.94 96 THR A CA 1
ATOM 792 C C . THR A 1 96 ? -1.961 -24.369 4.428 1.00 91.94 96 THR A C 1
ATOM 794 O O . THR A 1 96 ? -3.120 -24.248 4.809 1.00 91.94 96 THR A O 1
ATOM 797 N N . PHE A 1 97 ? -0.969 -23.603 4.891 1.00 90.31 97 PHE A N 1
ATOM 798 C CA . PHE A 1 97 ? -1.172 -22.532 5.870 1.00 90.31 97 PHE A CA 1
ATOM 799 C C . PHE A 1 97 ? -2.193 -21.494 5.373 1.00 90.31 97 PHE A C 1
ATOM 801 O O . PHE A 1 97 ? -3.139 -21.167 6.084 1.00 90.31 97 PHE A O 1
ATOM 808 N N . MET A 1 98 ? -2.069 -21.047 4.121 1.00 88.44 98 MET A N 1
ATOM 809 C CA . MET A 1 98 ? -2.995 -20.081 3.514 1.00 88.44 98 MET A CA 1
ATOM 810 C C . MET A 1 98 ? -4.416 -20.653 3.347 1.00 88.44 98 MET A C 1
ATOM 812 O O . MET A 1 98 ? -5.395 -19.914 3.395 1.00 88.44 98 MET A O 1
ATOM 816 N N . GLN A 1 99 ? -4.553 -21.972 3.177 1.00 89.06 99 GLN A N 1
ATOM 817 C CA . GLN A 1 99 ? -5.847 -22.657 3.071 1.00 89.06 99 GLN A CA 1
ATOM 818 C C . GLN A 1 99 ? -6.539 -22.881 4.423 1.00 89.06 99 GLN A C 1
ATOM 820 O O . GLN A 1 99 ? -7.764 -22.972 4.456 1.00 89.06 99 GLN A O 1
ATOM 825 N N . GLN A 1 100 ? -5.795 -22.954 5.532 1.00 86.69 100 GLN A N 1
ATOM 826 C CA . GLN A 1 100 ? -6.346 -23.225 6.870 1.00 86.69 100 GLN A CA 1
ATOM 827 C C . GLN A 1 100 ? -7.142 -22.053 7.482 1.00 86.69 100 GLN A C 1
ATOM 829 O O . GLN A 1 100 ? -7.725 -22.211 8.549 1.00 86.69 100 GLN A O 1
ATOM 834 N N . LYS A 1 101 ? -7.208 -20.909 6.788 1.00 65.00 101 LYS A N 1
ATOM 835 C CA . LYS A 1 101 ? -8.185 -19.806 6.895 1.00 65.00 101 LYS A CA 1
ATOM 836 C C . LYS A 1 101 ? -8.787 -19.507 8.280 1.00 65.00 101 LYS A C 1
ATOM 838 O O . LYS A 1 101 ? -9.988 -19.271 8.399 1.00 65.00 101 LYS A O 1
ATOM 843 N N . THR A 1 102 ? -7.964 -19.403 9.318 1.00 77.69 102 THR A N 1
ATOM 844 C CA . THR A 1 102 ? -8.325 -18.575 10.475 1.00 77.69 102 THR A CA 1
ATOM 845 C C . THR A 1 102 ? -7.804 -17.170 10.206 1.00 77.69 102 THR A C 1
ATOM 847 O O . THR A 1 102 ? -6.639 -16.878 10.481 1.00 77.69 102 THR A O 1
ATOM 850 N N . THR A 1 103 ? -8.629 -16.323 9.593 1.00 88.44 103 THR A N 1
ATOM 851 C CA . THR A 1 103 ? -8.293 -14.907 9.432 1.00 88.44 103 THR A CA 1
ATOM 852 C C . THR A 1 103 ? -8.419 -14.221 10.784 1.00 88.44 103 THR A C 1
ATOM 854 O O . THR A 1 103 ? -9.419 -14.376 11.483 1.00 88.44 103 THR A O 1
ATOM 857 N N . LEU A 1 104 ? -7.383 -13.485 11.186 1.00 91.62 104 LEU A N 1
ATOM 858 C CA . LEU A 1 104 ? -7.453 -12.693 12.405 1.00 91.62 104 LEU A CA 1
ATOM 859 C C . LEU A 1 104 ? -8.407 -11.514 12.193 1.00 91.62 104 LEU A C 1
ATOM 861 O O . LEU A 1 104 ? -8.401 -10.878 11.139 1.00 91.62 104 LEU A O 1
ATOM 865 N N . CYS A 1 105 ? -9.203 -11.172 13.197 1.00 94.62 105 CYS A N 1
ATOM 866 C CA . CYS A 1 105 ? -10.090 -10.013 13.094 1.00 94.62 105 CYS A CA 1
ATOM 867 C C . CYS A 1 105 ? -9.306 -8.719 13.364 1.00 94.62 105 CYS A C 1
ATOM 869 O O . CYS A 1 105 ? -8.702 -8.566 14.427 1.00 94.62 105 CYS A O 1
ATOM 871 N N . ALA A 1 106 ? -9.307 -7.770 12.427 1.00 95.25 106 ALA A N 1
ATOM 872 C CA . ALA A 1 106 ? -8.572 -6.513 12.555 1.00 95.25 106 ALA A CA 1
ATOM 873 C C . ALA A 1 106 ? -9.486 -5.299 12.793 1.00 95.25 106 ALA A C 1
ATOM 875 O O . ALA A 1 106 ? -10.567 -5.193 12.206 1.00 95.25 106 ALA A O 1
ATOM 876 N N . LEU A 1 107 ? -9.011 -4.370 13.630 1.00 95.81 107 LEU A N 1
ATOM 877 C CA . LEU A 1 107 ? -9.565 -3.033 13.847 1.00 95.81 107 LEU A CA 1
ATOM 878 C C . LEU A 1 107 ? -8.630 -1.982 13.239 1.00 95.81 107 LEU A C 1
ATOM 880 O O . LEU A 1 107 ? -7.495 -1.828 13.690 1.00 95.81 107 LEU A O 1
ATOM 884 N N . ASP A 1 108 ? -9.122 -1.235 12.254 1.00 96.31 108 ASP A N 1
ATOM 885 C CA . ASP A 1 108 ? -8.394 -0.143 11.600 1.00 96.31 108 ASP A CA 1
ATOM 886 C C . ASP A 1 108 ? -8.798 1.219 12.188 1.00 96.31 108 ASP A C 1
ATOM 888 O O . ASP A 1 108 ? -9.874 1.760 11.912 1.00 96.31 108 ASP A O 1
ATOM 892 N N . VAL A 1 109 ? -7.948 1.782 13.048 1.00 94.94 109 VAL A N 1
ATOM 893 C CA . VAL A 1 109 ? -8.158 3.110 13.634 1.00 94.94 109 VAL A CA 1
ATOM 894 C C . VAL A 1 109 ? -7.517 4.187 12.766 1.00 94.94 109 VAL A C 1
ATOM 896 O O . VAL A 1 109 ? -6.362 4.076 12.353 1.00 94.94 109 VAL A O 1
ATOM 899 N N . PHE A 1 110 ? -8.249 5.282 12.545 1.00 93.62 110 PHE A N 1
ATOM 900 C CA . PHE A 1 110 ? -7.890 6.299 11.548 1.00 93.62 110 PHE A CA 1
ATOM 901 C C . PHE A 1 110 ? -7.857 5.710 10.134 1.00 93.62 110 PHE A C 1
ATOM 903 O O . PHE A 1 110 ? -6.921 5.947 9.369 1.00 93.62 110 PHE A O 1
ATOM 910 N N . GLY A 1 111 ? -8.878 4.914 9.812 1.00 93.00 111 GLY A N 1
ATOM 911 C CA . GLY A 1 111 ? -8.905 4.114 8.592 1.00 93.00 111 GLY A CA 1
ATOM 912 C C . GLY A 1 111 ? -8.837 4.930 7.296 1.00 93.00 111 GLY A C 1
ATOM 913 O O . GLY A 1 111 ? -8.478 4.400 6.243 1.00 93.00 111 GLY A O 1
ATOM 914 N N . GLY A 1 112 ? -9.160 6.228 7.332 1.00 93.81 112 GLY A N 1
ATOM 915 C CA . GLY A 1 112 ? -9.213 7.069 6.143 1.00 93.81 112 GLY A CA 1
ATOM 916 C C . GLY A 1 112 ? -10.187 6.486 5.120 1.00 93.81 112 GLY A C 1
ATOM 917 O O . GLY A 1 112 ? -11.317 6.145 5.453 1.00 93.81 112 GLY A O 1
ATOM 918 N N . CYS A 1 113 ? -9.753 6.359 3.865 1.00 94.06 113 CYS A N 1
ATOM 919 C CA . CYS A 1 113 ? -10.516 5.681 2.809 1.00 94.06 113 CYS A CA 1
ATOM 920 C C . CYS A 1 113 ? -10.289 4.155 2.752 1.00 94.06 113 CYS A C 1
ATOM 922 O O . CYS A 1 113 ? -10.740 3.510 1.807 1.00 94.06 113 CYS A O 1
ATOM 924 N N . GLY A 1 114 ? -9.561 3.591 3.721 1.00 93.81 114 GLY A N 1
ATOM 925 C CA . GLY A 1 114 ? -9.260 2.164 3.836 1.00 93.81 114 GLY A CA 1
ATOM 926 C C . GLY A 1 114 ? -8.016 1.691 3.106 1.00 93.81 114 GLY A C 1
ATOM 927 O O . GLY A 1 114 ? -7.657 0.528 3.221 1.00 93.81 114 GLY A O 1
ATOM 928 N N . ALA A 1 115 ? -7.290 2.562 2.405 1.00 90.94 115 ALA A N 1
ATOM 929 C CA . ALA A 1 115 ? -6.152 2.107 1.606 1.00 90.94 115 ALA A CA 1
ATOM 930 C C . ALA A 1 115 ? -5.043 1.423 2.422 1.00 90.94 115 ALA A C 1
ATOM 932 O O . ALA A 1 115 ? -4.348 0.574 1.883 1.00 90.94 115 ALA A O 1
ATOM 933 N N . PHE A 1 116 ? -4.841 1.789 3.694 1.00 91.19 116 PHE A N 1
ATOM 934 C CA . PHE A 1 116 ? -3.818 1.136 4.511 1.00 91.19 116 PHE A CA 1
ATOM 935 C C . PHE A 1 116 ? -4.281 -0.242 4.997 1.00 91.19 116 PHE A C 1
ATOM 937 O O . PHE A 1 116 ? -3.663 -1.243 4.634 1.00 91.19 116 PHE A O 1
ATOM 944 N N . GLY A 1 117 ? -5.372 -0.287 5.772 1.00 93.25 117 GLY A N 1
ATOM 945 C CA . GLY A 1 117 ? -5.918 -1.521 6.337 1.00 93.25 117 GLY A CA 1
ATOM 946 C C . GLY A 1 117 ? -6.368 -2.523 5.277 1.00 93.25 117 GLY A C 1
ATOM 947 O O . GLY A 1 117 ? -5.992 -3.688 5.353 1.00 93.25 117 GLY A O 1
ATOM 948 N N . LEU A 1 118 ? -7.080 -2.082 4.235 1.00 93.75 118 LEU A N 1
ATOM 949 C CA . LEU A 1 118 ? -7.542 -2.979 3.170 1.00 93.75 118 LEU A CA 1
ATOM 950 C C . LEU A 1 118 ? -6.384 -3.534 2.340 1.00 93.75 118 LEU A C 1
ATOM 952 O O . LEU A 1 118 ? -6.427 -4.691 1.941 1.00 93.75 118 LEU A O 1
ATOM 956 N N . ALA A 1 119 ? -5.320 -2.759 2.121 1.00 91.31 119 ALA A N 1
ATOM 957 C CA . ALA A 1 119 ? -4.135 -3.265 1.429 1.00 91.31 119 ALA A CA 1
ATOM 958 C C . ALA A 1 119 ? -3.362 -4.293 2.240 1.00 91.31 119 ALA A C 1
ATOM 960 O O . ALA A 1 119 ? -2.842 -5.257 1.685 1.00 91.31 119 ALA A O 1
ATOM 961 N N . LEU A 1 120 ? -3.305 -4.080 3.551 1.00 90.25 120 LEU A N 1
ATOM 962 C CA . LEU A 1 120 ? -2.761 -5.042 4.492 1.00 90.25 120 LEU A CA 1
ATOM 963 C C . LEU A 1 120 ? -3.592 -6.341 4.510 1.00 90.25 120 LEU A C 1
ATOM 965 O O . LEU A 1 120 ? -3.020 -7.429 4.470 1.00 90.25 120 LEU A O 1
ATOM 969 N N . ALA A 1 121 ? -4.924 -6.238 4.516 1.00 92.00 121 ALA A N 1
ATOM 970 C CA . ALA A 1 121 ? -5.819 -7.394 4.476 1.00 92.00 121 ALA A CA 1
ATOM 971 C C . ALA A 1 121 ? -5.719 -8.156 3.141 1.00 92.00 121 ALA A C 1
ATOM 973 O O . ALA A 1 121 ? -5.508 -9.368 3.145 1.00 92.00 121 ALA A O 1
ATOM 974 N N . GLU A 1 122 ? -5.767 -7.447 2.005 1.00 88.62 122 GLU A N 1
ATOM 975 C CA . GLU A 1 122 ? -5.726 -8.056 0.670 1.00 88.62 122 GLU A CA 1
ATOM 976 C C . GLU A 1 122 ? -4.439 -8.844 0.424 1.00 88.62 122 GLU A C 1
ATOM 978 O O . GLU A 1 122 ? -4.491 -9.940 -0.129 1.00 88.62 122 GLU A O 1
ATOM 983 N N . GLY A 1 123 ? -3.285 -8.307 0.829 1.00 83.50 123 GLY A N 1
ATOM 984 C CA . GLY A 1 123 ? -2.027 -9.026 0.644 1.00 83.50 123 GLY A CA 1
ATOM 985 C C . GLY A 1 123 ? -1.962 -10.309 1.475 1.00 83.50 123 GLY A C 1
ATOM 986 O O . GLY A 1 123 ? -1.432 -11.323 1.022 1.00 83.50 123 GLY A O 1
ATOM 987 N N . SER A 1 124 ? -2.497 -10.266 2.703 1.00 79.06 124 SER A N 1
ATOM 988 C CA . SER A 1 124 ? -2.113 -11.227 3.740 1.00 79.06 124 SER A CA 1
ATOM 989 C C . SER A 1 124 ? -2.931 -12.489 3.659 1.00 79.06 124 SER A C 1
ATOM 991 O O . SER A 1 124 ? -2.442 -13.565 4.011 1.00 79.06 124 SER A O 1
ATOM 993 N N . SER A 1 125 ? -4.213 -12.346 3.304 1.00 82.31 125 SER A N 1
ATOM 994 C CA . SER A 1 125 ? -5.266 -13.328 3.593 1.00 82.31 125 SER A CA 1
ATOM 995 C C . SER A 1 125 ? -5.226 -13.885 5.030 1.00 82.31 125 SER A C 1
ATOM 997 O O . SER A 1 125 ? -5.814 -14.919 5.321 1.00 82.31 125 SER A O 1
ATOM 999 N N . SER A 1 126 ? -4.494 -13.215 5.924 1.00 84.88 126 SER A N 1
ATOM 1000 C CA . SER A 1 126 ? -4.181 -13.641 7.286 1.00 84.88 126 SER A CA 1
ATOM 1001 C C . SER A 1 126 ? -5.030 -12.882 8.295 1.00 84.88 126 SER A C 1
ATOM 1003 O O . SER A 1 126 ? -5.137 -13.299 9.444 1.00 84.88 126 SER A O 1
ATOM 1005 N N . PHE A 1 127 ? -5.624 -11.762 7.887 1.00 89.31 127 PHE A N 1
ATOM 1006 C CA . PHE A 1 127 ? -6.592 -11.020 8.672 1.00 89.31 127 PHE A CA 1
ATOM 1007 C C . PHE A 1 127 ? -7.582 -10.285 7.782 1.00 89.31 127 PHE A C 1
ATOM 1009 O O . PHE A 1 127 ? -7.236 -9.843 6.686 1.00 89.31 127 PHE A O 1
ATOM 1016 N N . ASP A 1 128 ? -8.786 -10.119 8.313 1.00 93.94 128 ASP A N 1
ATOM 1017 C CA . ASP A 1 128 ? -9.863 -9.355 7.701 1.00 93.94 128 ASP A CA 1
ATOM 1018 C C . ASP A 1 128 ? -10.086 -8.081 8.512 1.00 93.94 128 ASP A C 1
ATOM 1020 O O . ASP A 1 128 ? -10.095 -8.107 9.749 1.00 93.94 128 ASP A O 1
ATOM 1024 N N . ILE A 1 129 ? -10.286 -6.951 7.834 1.00 96.38 129 ILE A N 1
ATOM 1025 C CA . ILE A 1 129 ? -10.731 -5.745 8.529 1.00 96.38 129 ILE A CA 1
ATOM 1026 C C . ILE A 1 129 ? -12.202 -5.940 8.882 1.00 96.38 129 ILE A C 1
ATOM 1028 O O . ILE A 1 129 ? -13.074 -5.903 8.025 1.00 96.38 129 ILE A O 1
ATOM 1032 N N . THR A 1 130 ? -12.485 -6.168 10.158 1.00 96.81 130 THR A N 1
ATOM 1033 C CA . THR A 1 130 ? -13.866 -6.344 10.633 1.00 96.81 130 THR A CA 1
ATOM 1034 C C . THR A 1 130 ? -14.482 -5.009 11.024 1.00 96.81 130 THR A C 1
ATOM 1036 O O . THR A 1 130 ? -15.682 -4.784 10.853 1.00 96.81 130 THR A O 1
ATOM 1039 N N . HIS A 1 131 ? -13.645 -4.103 11.529 1.00 97.38 131 HIS A N 1
ATOM 1040 C CA . HIS A 1 131 ? -14.052 -2.811 12.049 1.00 97.38 131 HIS A CA 1
ATOM 1041 C C . HIS A 1 131 ? -13.076 -1.724 11.613 1.00 97.38 131 HIS A C 1
ATOM 1043 O O . HIS A 1 131 ? -11.862 -1.925 11.594 1.00 97.38 131 HIS A O 1
ATOM 1049 N N . ALA A 1 132 ? -13.609 -0.538 11.338 1.00 97.31 132 ALA A N 1
ATOM 1050 C CA . ALA A 1 132 ? -12.815 0.654 11.093 1.00 97.31 132 ALA A CA 1
ATOM 1051 C C . ALA A 1 132 ? -13.412 1.855 11.830 1.00 97.31 132 ALA A C 1
ATOM 1053 O O . ALA A 1 132 ? -14.631 1.991 11.926 1.00 97.31 132 ALA A O 1
ATOM 1054 N N . ILE A 1 133 ? -12.559 2.744 12.337 1.00 96.94 133 ILE A N 1
ATOM 1055 C CA . ILE A 1 133 ? -12.976 4.004 12.965 1.00 96.94 133 ILE A CA 1
ATOM 1056 C C . ILE A 1 133 ? -12.380 5.162 12.172 1.00 96.94 133 ILE A C 1
ATOM 1058 O O . ILE A 1 133 ? -11.158 5.297 12.078 1.00 96.94 133 ILE A O 1
ATOM 1062 N N . GLU A 1 134 ? -13.246 6.022 11.639 1.00 96.25 134 GLU A N 1
ATOM 1063 C CA . GLU A 1 134 ? -12.849 7.179 10.838 1.00 96.25 134 GLU A CA 1
ATOM 1064 C C . GLU A 1 134 ? -13.723 8.394 11.158 1.00 96.25 134 GLU A C 1
ATOM 1066 O O . GLU A 1 134 ? -14.948 8.330 11.120 1.00 96.25 134 GLU A O 1
ATOM 1071 N N . ILE A 1 135 ? -13.102 9.536 11.447 1.00 95.25 135 ILE A N 1
ATOM 1072 C CA . ILE A 1 135 ? -13.820 10.745 11.860 1.00 95.25 135 ILE A CA 1
ATOM 1073 C C . ILE A 1 135 ? -14.423 11.508 10.672 1.00 95.25 135 ILE A C 1
ATOM 1075 O O . ILE A 1 135 ? -15.496 12.096 10.809 1.00 95.25 135 ILE A O 1
ATOM 1079 N N . ALA A 1 136 ? -13.768 11.503 9.509 1.00 93.62 136 ALA A N 1
ATOM 1080 C CA . ALA A 1 136 ? -14.201 12.228 8.321 1.00 93.62 136 ALA A CA 1
ATOM 1081 C C . ALA A 1 136 ? -15.316 11.461 7.580 1.00 93.62 136 ALA A C 1
ATOM 1083 O O . ALA A 1 136 ? -15.057 10.370 7.066 1.00 93.62 136 ALA A O 1
ATOM 1084 N N . PRO A 1 137 ? -16.537 12.025 7.451 1.00 94.75 137 PRO A N 1
ATOM 1085 C CA . PRO A 1 137 ? -17.673 11.323 6.844 1.00 94.75 137 PRO A CA 1
ATOM 1086 C C . PRO A 1 137 ? -17.410 10.798 5.427 1.00 94.75 137 PRO A C 1
ATOM 1088 O O . PRO A 1 137 ? -17.733 9.652 5.130 1.00 94.75 137 PRO A O 1
ATOM 1091 N N . SER A 1 138 ? -16.775 11.596 4.563 1.00 91.75 138 SER A N 1
ATOM 1092 C CA . SER A 1 138 ? -16.472 11.196 3.180 1.00 91.75 138 SER A CA 1
ATOM 1093 C C . SER A 1 138 ? -15.451 10.060 3.098 1.00 91.75 138 SER A C 1
ATOM 1095 O O . SER A 1 138 ? -15.578 9.166 2.259 1.00 91.75 138 SER A O 1
ATOM 1097 N N . ALA A 1 139 ? -14.454 10.060 3.985 1.00 91.94 139 ALA A N 1
ATOM 1098 C CA . ALA A 1 139 ? -13.457 9.001 4.067 1.00 91.94 139 ALA A CA 1
ATOM 1099 C C . ALA A 1 139 ? -14.093 7.701 4.581 1.00 91.94 139 ALA A C 1
ATOM 1101 O O . ALA A 1 139 ? -13.954 6.671 3.930 1.00 91.94 139 ALA A O 1
ATOM 1102 N N . ALA A 1 140 ? -14.894 7.778 5.651 1.00 95.56 140 ALA A N 1
ATOM 1103 C CA . ALA A 1 140 ? -15.653 6.647 6.184 1.00 95.56 140 ALA A CA 1
ATOM 1104 C C . ALA A 1 140 ? -16.619 6.048 5.145 1.00 95.56 140 ALA A C 1
ATOM 1106 O O . ALA A 1 140 ? -16.684 4.831 4.978 1.00 95.56 140 ALA A O 1
ATOM 1107 N N . GLN A 1 141 ? -17.331 6.892 4.393 1.00 94.94 141 GLN A N 1
ATOM 1108 C CA . GLN A 1 141 ? -18.199 6.442 3.305 1.00 94.94 141 GLN A CA 1
ATOM 1109 C C . GLN A 1 141 ? -17.398 5.742 2.201 1.00 94.94 141 GLN A C 1
ATOM 1111 O O . GLN A 1 141 ? -17.790 4.672 1.745 1.00 94.94 141 GLN A O 1
ATOM 1116 N N . THR A 1 142 ? -16.254 6.307 1.805 1.00 93.25 142 THR A N 1
ATOM 1117 C CA . THR A 1 142 ? -15.361 5.689 0.812 1.00 93.25 142 THR A CA 1
ATOM 1118 C C . THR A 1 142 ? -14.827 4.344 1.308 1.00 93.25 142 THR A C 1
ATOM 1120 O O . THR A 1 142 ? -14.810 3.380 0.549 1.00 93.25 142 THR A O 1
ATOM 1123 N N . TYR A 1 143 ? -14.449 4.251 2.587 1.00 95.19 143 TYR A N 1
ATOM 1124 C CA . TYR A 1 143 ? -14.045 2.997 3.222 1.00 95.19 143 TYR A CA 1
ATOM 1125 C C . TYR A 1 143 ? -15.155 1.952 3.078 1.00 95.19 143 TYR A C 1
ATOM 1127 O O . TYR A 1 143 ? -14.916 0.872 2.548 1.00 95.19 143 TYR A O 1
ATOM 1135 N N . LYS A 1 144 ? -16.386 2.297 3.477 1.00 96.69 144 LYS A N 1
ATOM 1136 C CA . LYS A 1 144 ? -17.538 1.387 3.428 1.00 96.69 144 LYS A CA 1
ATOM 1137 C C . LYS A 1 144 ? -17.891 0.946 2.006 1.00 96.69 144 LYS A C 1
ATOM 1139 O O . LYS A 1 144 ? -18.335 -0.177 1.820 1.00 96.69 144 LYS A O 1
ATOM 1144 N N . LEU A 1 145 ? -17.685 1.804 1.007 1.00 93.38 145 LEU A N 1
ATOM 1145 C CA . LEU A 1 145 ? -17.869 1.442 -0.401 1.00 93.38 145 LEU A CA 1
ATOM 1146 C C . LEU A 1 145 ? -16.814 0.439 -0.889 1.00 93.38 145 LEU A C 1
ATOM 1148 O O . LEU A 1 145 ? -17.144 -0.454 -1.661 1.00 93.38 145 LEU A O 1
ATOM 1152 N N . ASN A 1 146 ? -15.563 0.576 -0.439 1.00 91.75 146 ASN A N 1
ATOM 1153 C CA . ASN A 1 146 ? -14.476 -0.338 -0.809 1.00 91.75 146 ASN A CA 1
ATOM 1154 C C . ASN A 1 146 ? -14.490 -1.654 -0.015 1.00 91.75 146 ASN A C 1
ATOM 1156 O O . ASN A 1 146 ? -13.919 -2.635 -0.477 1.00 91.75 146 ASN A O 1
ATOM 1160 N N . SER A 1 147 ? -15.115 -1.670 1.164 1.00 95.81 147 SER A N 1
ATOM 1161 C CA . SER A 1 147 ? -15.282 -2.858 2.006 1.00 95.81 147 SER A CA 1
ATOM 1162 C C . SER A 1 147 ? -16.672 -2.844 2.660 1.00 95.81 147 SER A C 1
ATOM 1164 O O . SER A 1 147 ? -16.836 -2.395 3.804 1.00 95.81 147 SER A O 1
ATOM 1166 N N . PRO A 1 148 ? -17.710 -3.278 1.917 1.00 96.69 148 PRO A N 1
ATOM 1167 C CA . PRO A 1 148 ? -19.094 -3.305 2.391 1.00 96.69 148 PRO A CA 1
ATOM 1168 C C . PRO A 1 148 ? -19.310 -4.182 3.626 1.00 96.69 148 PRO A C 1
ATOM 1170 O O . PRO A 1 148 ? -20.236 -3.934 4.396 1.00 96.69 148 PRO A O 1
ATOM 1173 N N . GLU A 1 149 ? -18.459 -5.176 3.844 1.00 96.31 149 GLU A N 1
ATOM 1174 C CA . GLU A 1 149 ? -18.455 -6.071 4.998 1.00 96.31 149 GLU A CA 1
ATOM 1175 C C . GLU A 1 149 ? -17.863 -5.430 6.262 1.00 96.31 149 GLU A C 1
ATOM 1177 O O . GLU A 1 149 ? -18.311 -5.749 7.363 1.00 96.31 149 GLU A O 1
ATOM 1182 N N . THR A 1 150 ? -16.939 -4.467 6.136 1.00 97.44 150 THR A N 1
ATOM 1183 C CA . THR A 1 150 ? -16.344 -3.791 7.301 1.00 97.44 150 THR A CA 1
ATOM 1184 C C . THR A 1 150 ? -17.391 -2.949 8.033 1.00 97.44 150 THR A C 1
ATOM 1186 O O . THR A 1 150 ? -18.101 -2.125 7.439 1.00 97.44 150 THR A O 1
ATOM 1189 N N . THR A 1 151 ? -17.452 -3.067 9.358 1.00 97.50 151 THR A N 1
ATOM 1190 C CA . THR A 1 151 ? -18.214 -2.139 10.203 1.00 97.50 151 THR A CA 1
ATOM 1191 C C . THR A 1 151 ? -17.445 -0.830 10.353 1.00 97.50 151 THR A C 1
ATOM 1193 O O . THR A 1 151 ? -16.530 -0.711 11.167 1.00 97.50 151 THR A O 1
ATOM 1196 N N . VAL A 1 152 ? -17.809 0.171 9.548 1.00 97.69 152 VAL A N 1
ATOM 1197 C CA . VAL A 1 152 ? -17.167 1.491 9.561 1.00 97.69 152 VAL A CA 1
ATOM 1198 C C . VAL A 1 152 ? -17.921 2.438 10.495 1.00 97.69 152 VAL A C 1
ATOM 1200 O O . VAL A 1 152 ? -19.043 2.858 10.214 1.00 97.69 152 VAL A O 1
ATOM 1203 N N . LEU A 1 153 ? -17.283 2.810 11.601 1.00 97.81 153 LEU A N 1
ATOM 1204 C CA . LEU A 1 153 ? -17.817 3.722 12.604 1.00 97.81 153 LEU A CA 1
ATOM 1205 C C . LEU A 1 153 ? -17.360 5.151 12.300 1.00 97.81 153 LEU A C 1
ATOM 1207 O O . LEU A 1 153 ? -16.197 5.507 12.515 1.00 97.81 153 LEU A O 1
ATOM 1211 N N . ASN A 1 154 ? -18.285 5.996 11.828 1.00 97.62 154 ASN A N 1
ATOM 1212 C CA . ASN A 1 154 ? -17.986 7.404 11.570 1.00 97.62 154 ASN A CA 1
ATOM 1213 C C . ASN A 1 154 ? -18.045 8.265 12.847 1.00 97.62 154 ASN A C 1
ATOM 1215 O O . ASN A 1 154 ? -18.954 9.081 13.012 1.00 97.62 154 ASN A O 1
ATOM 1219 N N . ILE A 1 155 ? -17.100 8.047 13.763 1.00 97.19 155 ILE A N 1
ATOM 1220 C CA . ILE A 1 155 ? -17.015 8.668 15.097 1.00 97.19 155 ILE A CA 1
ATOM 1221 C C . ILE A 1 155 ? -15.570 9.077 15.427 1.00 97.19 155 ILE A C 1
ATOM 1223 O O . ILE A 1 155 ? -14.621 8.713 14.735 1.00 97.19 155 ILE A O 1
ATOM 1227 N N . CYS A 1 156 ? -15.377 9.853 16.497 1.00 95.06 156 CYS A N 1
ATOM 1228 C CA . CYS A 1 156 ? -14.037 10.126 17.017 1.00 95.06 156 CYS A CA 1
ATOM 1229 C C . CYS A 1 156 ? -13.483 8.870 17.706 1.00 95.06 156 CYS A C 1
ATOM 1231 O O . CYS A 1 156 ? -14.175 8.246 18.507 1.00 95.06 156 CYS A O 1
ATOM 1233 N N . VAL A 1 157 ? -12.214 8.535 17.460 1.00 93.25 157 VAL A N 1
ATOM 1234 C CA . VAL A 1 157 ? -11.565 7.380 18.103 1.00 93.25 157 VAL A CA 1
ATOM 1235 C C . VAL A 1 157 ? -11.517 7.498 19.631 1.00 93.25 157 VAL A C 1
ATOM 1237 O O . VAL A 1 157 ? -11.603 6.485 20.315 1.00 93.25 157 VAL A O 1
ATOM 1240 N N . ASN A 1 158 ? -11.427 8.718 20.182 1.00 91.06 158 ASN A N 1
ATOM 1241 C CA . ASN A 1 158 ? -11.504 8.920 21.633 1.00 91.06 158 ASN A CA 1
ATOM 1242 C C . ASN A 1 158 ? -12.861 8.454 22.166 1.00 91.06 158 ASN A C 1
ATOM 1244 O O . ASN A 1 158 ? -12.902 7.677 23.114 1.00 91.06 158 ASN A O 1
ATOM 1248 N N . ASP A 1 159 ? -13.945 8.912 21.536 1.00 93.94 159 ASP A N 1
ATOM 1249 C CA . ASP A 1 159 ? -15.319 8.589 21.930 1.00 93.94 159 ASP A CA 1
ATOM 1250 C C . ASP A 1 159 ? -15.552 7.077 21.813 1.00 93.94 159 ASP A C 1
ATOM 1252 O O . ASP A 1 159 ? -16.103 6.460 22.720 1.00 93.94 159 ASP A O 1
ATOM 1256 N N . ALA A 1 160 ? -15.044 6.463 20.738 1.00 93.81 160 ALA A N 1
ATOM 1257 C CA . ALA A 1 160 ? -15.112 5.023 20.532 1.00 93.81 160 ALA A CA 1
ATOM 1258 C C . ALA A 1 160 ? -14.410 4.243 21.655 1.00 93.81 160 ALA A C 1
ATOM 1260 O O . ALA A 1 160 ? -15.009 3.356 22.256 1.00 93.81 160 ALA A O 1
ATOM 1261 N N . VAL A 1 161 ? -13.157 4.588 21.968 1.00 90.25 161 VAL A N 1
ATOM 1262 C CA . VAL A 1 161 ? -12.372 3.913 23.014 1.00 90.25 161 VAL A CA 1
ATOM 1263 C C . VAL A 1 161 ? -13.021 4.092 24.387 1.00 90.25 161 VAL A C 1
ATOM 1265 O O . VAL A 1 161 ? -13.154 3.119 25.126 1.00 90.25 161 VAL A O 1
ATOM 1268 N N . TRP A 1 162 ? -13.477 5.302 24.722 1.00 90.81 162 TRP A N 1
ATOM 1269 C CA . TRP A 1 162 ? -14.191 5.555 25.976 1.00 90.81 162 TRP A CA 1
ATOM 1270 C C . TRP A 1 162 ? -15.457 4.717 26.099 1.00 90.81 162 TRP A C 1
ATOM 1272 O O . TRP A 1 162 ? -15.686 4.107 27.143 1.00 90.81 162 TRP A O 1
ATOM 1282 N N . TYR A 1 163 ? -16.249 4.661 25.032 1.00 92.69 163 TYR A N 1
ATOM 1283 C CA . TYR A 1 163 ? -17.468 3.872 25.001 1.00 92.69 163 TYR A CA 1
ATOM 1284 C C . TYR A 1 163 ? -17.182 2.373 25.171 1.00 92.69 163 TYR A C 1
ATOM 1286 O O . TYR A 1 163 ? -17.819 1.733 26.004 1.00 92.69 163 TYR A O 1
ATOM 1294 N N . ILE A 1 164 ? -16.173 1.831 24.476 1.00 90.69 164 ILE A N 1
ATOM 1295 C CA . ILE A 1 164 ? -15.737 0.429 24.618 1.00 90.69 164 ILE A CA 1
ATOM 1296 C C . ILE A 1 164 ? -15.346 0.126 26.068 1.00 90.69 164 ILE A C 1
ATOM 1298 O O . ILE A 1 164 ? -15.830 -0.844 26.649 1.00 90.69 164 ILE A O 1
ATOM 1302 N N . ILE A 1 165 ? -14.508 0.972 26.679 1.00 88.62 165 ILE A N 1
ATOM 1303 C CA . ILE A 1 165 ? -14.060 0.793 28.068 1.00 88.62 165 ILE A CA 1
ATOM 1304 C C . ILE A 1 165 ? -15.258 0.810 29.022 1.00 88.62 165 ILE A C 1
ATOM 1306 O O . ILE A 1 165 ? -15.406 -0.094 29.843 1.00 88.62 165 ILE A O 1
ATOM 1310 N N . LYS A 1 166 ? -16.136 1.816 28.919 1.00 90.56 166 LYS A N 1
ATOM 1311 C CA . LYS A 1 166 ? -17.302 1.940 29.804 1.00 90.56 166 LYS A CA 1
ATOM 1312 C C . LYS A 1 166 ? -18.278 0.778 29.637 1.00 90.56 166 LYS A C 1
ATOM 1314 O O . LYS A 1 166 ? -18.761 0.261 30.642 1.00 90.56 166 LYS A O 1
ATOM 1319 N N . LYS A 1 167 ? -18.531 0.344 28.399 1.00 90.50 167 LYS A N 1
ATOM 1320 C CA . LYS A 1 167 ? -19.406 -0.795 28.093 1.00 90.50 167 LYS A CA 1
ATOM 1321 C C . LYS A 1 167 ? -18.841 -2.097 28.664 1.00 90.50 167 LYS A C 1
ATOM 1323 O O . LYS A 1 167 ? -19.568 -2.811 29.341 1.00 90.50 167 LYS A O 1
ATOM 1328 N N . ASN A 1 168 ? -17.540 -2.351 28.507 1.00 86.19 168 ASN A N 1
ATOM 1329 C CA . ASN A 1 168 ? -16.886 -3.547 29.060 1.00 86.19 168 ASN A CA 1
ATOM 1330 C C . ASN A 1 168 ? -16.838 -3.560 30.596 1.00 86.19 168 ASN A C 1
ATOM 1332 O O . ASN A 1 168 ? -16.810 -4.626 31.203 1.00 86.19 168 ASN A O 1
ATOM 1336 N N . LEU A 1 169 ? -16.860 -2.388 31.235 1.00 88.62 169 LEU A N 1
ATOM 1337 C CA . LEU A 1 169 ? -16.957 -2.261 32.691 1.00 88.62 169 LEU A CA 1
ATOM 1338 C C . LEU A 1 169 ? -18.403 -2.278 33.216 1.00 88.62 169 LEU A C 1
ATOM 1340 O O . LEU A 1 169 ? -18.589 -2.104 34.419 1.00 88.62 169 LEU A O 1
ATOM 1344 N N . ASN A 1 170 ? -19.414 -2.448 32.353 1.00 91.69 170 ASN A N 1
ATOM 1345 C CA . ASN A 1 170 ? -20.838 -2.296 32.687 1.00 91.69 170 ASN A CA 1
ATOM 1346 C C . ASN A 1 170 ? -21.157 -0.941 33.361 1.00 91.69 170 ASN A C 1
ATOM 1348 O O . ASN A 1 170 ? -21.978 -0.858 34.272 1.00 91.69 170 ASN A O 1
ATOM 1352 N N . LYS A 1 171 ? -20.467 0.129 32.942 1.00 92.56 171 LYS A N 1
ATOM 1353 C CA . LYS A 1 171 ? -20.606 1.510 33.451 1.00 92.56 171 LYS A CA 1
ATOM 1354 C C . LYS A 1 171 ? -21.112 2.480 32.377 1.00 92.56 171 LYS A C 1
ATOM 1356 O O . LYS A 1 171 ? -20.804 3.669 32.423 1.00 92.56 171 LYS A O 1
ATOM 1361 N N . ASN A 1 172 ? -21.817 1.985 31.367 1.00 87.94 172 ASN A N 1
ATOM 1362 C CA . ASN A 1 172 ? -22.338 2.807 30.280 1.00 87.94 172 ASN A CA 1
ATOM 1363 C C . ASN A 1 172 ? -23.600 3.569 30.716 1.00 87.94 172 ASN A C 1
ATOM 1365 O O . ASN A 1 172 ? -24.622 2.961 31.023 1.00 87.94 172 ASN A O 1
ATOM 1369 N N . ASN A 1 173 ? -23.541 4.903 30.700 1.00 93.69 173 ASN A N 1
ATOM 1370 C CA . ASN A 1 173 ? -24.732 5.756 30.707 1.00 93.69 173 ASN A CA 1
ATOM 1371 C C . ASN A 1 173 ? -25.221 5.918 29.247 1.00 93.69 173 ASN A C 1
ATOM 1373 O O . ASN A 1 173 ? -24.373 6.042 28.361 1.00 93.69 173 ASN A O 1
ATOM 1377 N N . PRO A 1 174 ? -26.537 5.918 28.953 1.00 91.56 174 PRO A N 1
ATOM 1378 C CA . PRO A 1 174 ? -27.072 6.318 27.646 1.00 91.56 174 PRO A CA 1
ATOM 1379 C C . PRO A 1 174 ? -26.412 7.565 27.026 1.00 91.56 174 PRO A C 1
ATOM 1381 O O . PRO A 1 174 ? -26.143 7.567 25.822 1.00 91.56 174 PRO A O 1
ATOM 1384 N N . ASP A 1 175 ? -26.063 8.562 27.847 1.00 93.38 175 ASP A N 1
ATOM 1385 C CA . ASP A 1 175 ? -25.404 9.808 27.419 1.00 93.38 175 ASP A CA 1
ATOM 1386 C C . ASP A 1 175 ? -23.961 9.614 26.913 1.00 93.38 175 ASP A C 1
ATOM 1388 O O . ASP A 1 175 ? -23.409 10.485 26.243 1.00 93.38 175 ASP A O 1
ATOM 1392 N N . ASP A 1 176 ? -23.341 8.466 27.199 1.00 93.38 176 ASP A N 1
ATOM 1393 C CA . ASP A 1 176 ? -21.988 8.130 26.743 1.00 93.38 176 ASP A CA 1
ATOM 1394 C C . ASP A 1 176 ? -21.954 7.558 25.318 1.00 93.38 176 ASP A C 1
ATOM 1396 O O . ASP A 1 176 ? -20.877 7.239 24.806 1.00 93.38 176 ASP A O 1
ATOM 1400 N N . THR A 1 177 ? -23.113 7.386 24.675 1.00 96.38 177 THR A N 1
ATOM 1401 C CA . THR A 1 177 ? -23.197 6.804 23.331 1.00 96.38 177 THR A CA 1
ATOM 1402 C C . THR A 1 177 ? -22.555 7.742 22.299 1.00 96.38 177 THR A C 1
ATOM 1404 O O . THR A 1 177 ? -22.994 8.887 22.156 1.00 96.38 177 THR A O 1
ATOM 1407 N N . PRO A 1 178 ? -21.542 7.291 21.532 1.00 96.56 178 PRO A N 1
ATOM 1408 C CA . PRO A 1 178 ? -20.858 8.138 20.564 1.00 96.56 178 PRO A CA 1
ATOM 1409 C C . PRO A 1 178 ? -21.796 8.668 19.484 1.00 96.56 178 PRO A C 1
ATOM 1411 O O . PRO A 1 178 ? -22.671 7.960 18.991 1.00 96.56 178 PRO A O 1
ATOM 1414 N N . ILE A 1 179 ? -21.566 9.910 19.065 1.00 97.25 179 ILE A N 1
ATOM 1415 C CA . ILE A 1 179 ? -22.361 10.572 18.027 1.00 97.25 179 ILE A CA 1
ATOM 1416 C C . ILE A 1 179 ? -21.629 10.492 16.689 1.00 97.25 179 ILE A C 1
ATOM 1418 O O . ILE A 1 179 ? -20.469 10.913 16.579 1.00 97.25 179 ILE A O 1
ATOM 1422 N N . THR A 1 180 ? -22.314 10.012 15.649 1.00 97.06 180 THR A N 1
ATOM 1423 C CA . THR A 1 180 ? -21.739 9.987 14.302 1.00 97.06 180 THR A CA 1
ATOM 1424 C C . THR A 1 180 ? -21.555 11.383 13.722 1.00 97.06 180 THR A C 1
ATOM 1426 O O . THR A 1 180 ? -22.435 12.241 13.810 1.00 97.06 180 THR A O 1
ATOM 1429 N N . LYS A 1 181 ? -20.407 11.611 13.078 1.00 96.19 181 LYS A N 1
ATOM 1430 C CA . LYS A 1 181 ? -20.093 12.896 12.443 1.00 96.19 181 LYS A CA 1
ATOM 1431 C C . LYS A 1 181 ? -20.884 13.137 11.156 1.00 96.19 181 LYS A C 1
ATOM 1433 O O . LYS A 1 181 ? -21.035 14.290 10.770 1.00 96.19 181 LYS A O 1
ATOM 1438 N N . ALA A 1 182 ? -21.415 12.091 10.523 1.00 93.56 182 ALA A N 1
ATOM 1439 C CA . ALA A 1 182 ? -22.203 12.201 9.299 1.00 93.56 182 ALA A CA 1
ATOM 1440 C C . ALA A 1 182 ? -23.645 12.652 9.561 1.00 93.56 182 ALA A C 1
ATOM 1442 O O . ALA A 1 182 ? -24.155 13.505 8.841 1.00 93.56 182 ALA A O 1
ATOM 1443 N N . THR A 1 183 ? -24.314 12.075 10.567 1.00 96.81 183 THR A N 1
ATOM 1444 C CA . THR A 1 183 ? -25.757 12.306 10.790 1.00 96.81 183 THR A CA 1
ATOM 1445 C C . THR A 1 183 ? -26.083 13.005 12.106 1.00 96.81 183 THR A C 1
ATOM 1447 O O . THR A 1 183 ? -27.233 13.383 12.313 1.00 96.81 183 THR A O 1
ATOM 1450 N N . GLY A 1 184 ? -25.110 13.162 13.010 1.00 96.94 184 GLY A N 1
ATOM 1451 C CA . GLY A 1 184 ? -25.346 13.717 14.344 1.00 96.94 184 GLY A CA 1
ATOM 1452 C C . GLY A 1 184 ? -26.168 12.807 15.265 1.00 96.94 184 GLY A C 1
ATOM 1453 O O . GLY A 1 184 ? -26.565 13.244 16.341 1.00 96.94 184 GLY A O 1
ATOM 1454 N N . LYS A 1 185 ? -26.431 11.554 14.870 1.00 97.50 185 LYS A N 1
ATOM 1455 C CA . LYS A 1 185 ? -27.185 10.581 15.671 1.00 97.50 185 LYS A CA 1
ATOM 1456 C C . LYS A 1 185 ? -26.264 9.728 16.557 1.00 97.50 185 LYS A C 1
ATOM 1458 O O . LYS A 1 185 ? -25.125 9.467 16.153 1.00 97.50 185 LYS A O 1
ATOM 1463 N N . PRO A 1 186 ? -26.744 9.263 17.724 1.00 97.44 186 PRO A N 1
ATOM 1464 C CA . PRO A 1 186 ? -26.049 8.251 18.513 1.00 97.44 186 PRO A CA 1
ATOM 1465 C C . PRO A 1 186 ? -25.824 6.972 17.696 1.00 97.44 186 PRO A C 1
ATOM 1467 O O . PRO A 1 186 ? -26.700 6.556 16.935 1.00 97.44 186 PRO A O 1
ATOM 1470 N N . VAL A 1 187 ? -24.655 6.355 17.851 1.00 96.88 187 VAL A N 1
ATOM 1471 C CA . VAL A 1 187 ? -24.296 5.078 17.230 1.00 96.88 187 VAL A CA 1
ATOM 1472 C C . VAL A 1 187 ? -23.943 4.087 18.320 1.00 96.88 187 VAL A C 1
ATOM 1474 O O . VAL A 1 187 ? -22.940 4.240 19.017 1.00 96.88 187 VAL A O 1
ATOM 1477 N N . GLU A 1 188 ? -24.758 3.045 18.430 1.00 95.25 188 GLU A N 1
ATOM 1478 C CA . GLU A 1 188 ? -24.435 1.904 19.267 1.00 95.25 188 GLU A CA 1
ATOM 1479 C C . GLU A 1 188 ? -23.583 0.903 18.483 1.00 95.25 188 GLU A C 1
ATOM 1481 O O . GLU A 1 188 ? -23.868 0.588 17.329 1.00 95.25 188 GLU A O 1
ATOM 1486 N N . PHE A 1 189 ? -22.536 0.387 19.119 1.00 94.88 189 PHE A N 1
ATOM 1487 C CA . PHE A 1 189 ? -21.757 -0.729 18.595 1.00 94.88 189 PHE A CA 1
ATOM 1488 C C . PHE A 1 189 ? -21.280 -1.623 19.744 1.00 94.88 189 PHE A C 1
ATOM 1490 O O . PHE A 1 189 ? -21.422 -1.288 20.924 1.00 94.88 189 PHE A O 1
ATOM 1497 N N . SER A 1 190 ? -20.750 -2.799 19.426 1.00 90.38 190 SER A N 1
ATOM 1498 C CA . SER A 1 190 ? -20.168 -3.704 20.415 1.00 90.38 190 SER A CA 1
ATOM 1499 C C . SER A 1 190 ? -18.819 -4.173 19.902 1.00 90.38 190 SER A C 1
ATOM 1501 O O . SER A 1 190 ? -18.752 -4.782 18.845 1.00 90.38 190 SER A O 1
ATOM 1503 N N . LEU A 1 191 ? -17.769 -3.876 20.662 1.00 91.62 191 LEU A N 1
ATOM 1504 C CA . LEU A 1 191 ? -16.425 -4.407 20.468 1.00 91.62 191 LEU A CA 1
ATOM 1505 C C . LEU A 1 191 ? -15.967 -4.963 21.812 1.00 91.62 191 LEU A C 1
ATOM 1507 O O . LEU A 1 191 ? -15.617 -4.207 22.722 1.00 91.62 191 LEU A O 1
ATOM 1511 N N . ARG A 1 192 ? -16.054 -6.281 21.959 1.00 89.06 192 ARG A N 1
ATOM 1512 C CA . ARG A 1 192 ? -15.659 -6.999 23.167 1.00 89.06 192 ARG A CA 1
ATOM 1513 C C . ARG A 1 192 ? -14.175 -7.367 23.099 1.00 89.06 192 ARG A C 1
ATOM 1515 O O . ARG A 1 192 ? -13.613 -7.504 22.009 1.00 89.06 192 ARG A O 1
ATOM 1522 N N . PRO A 1 193 ? -13.519 -7.554 24.256 1.00 84.81 193 PRO A N 1
ATOM 1523 C CA . PRO A 1 193 ? -12.195 -8.162 24.294 1.00 84.81 193 PRO A CA 1
ATOM 1524 C C . PRO A 1 193 ? -12.227 -9.511 23.556 1.00 84.81 193 PRO A C 1
ATOM 1526 O O . PRO A 1 193 ? -13.058 -10.358 23.874 1.00 84.81 193 PRO A O 1
ATOM 1529 N N . GLY A 1 194 ? -11.347 -9.697 22.570 1.00 86.81 194 GLY A N 1
ATOM 1530 C CA . GLY A 1 194 ? -11.295 -10.906 21.739 1.00 86.81 194 GLY A CA 1
ATOM 1531 C C . GLY A 1 194 ? -11.975 -10.788 20.371 1.00 86.81 194 GLY A C 1
ATOM 1532 O O . GLY A 1 194 ? -11.605 -11.541 19.477 1.00 86.81 194 GLY A O 1
ATOM 1533 N N . ASP A 1 195 ? -12.864 -9.809 20.158 1.00 90.75 195 ASP A N 1
ATOM 1534 C CA . ASP A 1 195 ? -13.490 -9.573 18.840 1.00 90.75 195 ASP A CA 1
ATOM 1535 C C . ASP A 1 195 ? -12.472 -9.060 17.807 1.00 90.75 195 ASP A C 1
ATOM 1537 O O . ASP A 1 195 ? -12.669 -9.173 16.599 1.00 90.75 195 ASP A O 1
ATOM 1541 N N . THR A 1 196 ? -11.380 -8.459 18.284 1.00 91.75 196 THR A N 1
ATOM 1542 C CA . THR A 1 196 ? -10.306 -7.903 17.462 1.00 91.75 196 THR A CA 1
ATOM 1543 C C . THR A 1 196 ? -8.961 -8.403 17.969 1.00 91.75 196 THR A C 1
ATOM 1545 O O . THR A 1 196 ? -8.600 -8.197 19.129 1.00 91.75 196 THR A O 1
ATOM 1548 N N . GLU A 1 197 ? -8.194 -9.017 17.081 1.00 92.69 197 GLU A N 1
ATOM 1549 C CA . GLU A 1 197 ? -6.886 -9.612 17.344 1.00 92.69 197 GLU A CA 1
ATOM 1550 C C . GLU A 1 197 ? -5.746 -8.774 16.759 1.00 92.69 197 GLU A C 1
ATOM 1552 O O . GLU A 1 197 ? -4.614 -8.842 17.243 1.00 92.69 197 GLU A O 1
ATOM 1557 N N . VAL A 1 198 ? -6.031 -7.963 15.739 1.00 93.06 198 VAL A N 1
ATOM 1558 C CA . VAL A 1 198 ? -5.058 -7.075 15.098 1.00 93.06 198 VAL A CA 1
ATOM 1559 C C . VAL A 1 198 ? -5.532 -5.632 15.212 1.00 93.06 198 VAL A C 1
ATOM 1561 O O . VAL A 1 198 ? -6.684 -5.318 14.930 1.00 93.06 198 VAL A O 1
ATOM 1564 N N . LEU A 1 199 ? -4.636 -4.737 15.610 1.00 93.12 199 LEU A N 1
ATOM 1565 C CA . LEU A 1 199 ? -4.873 -3.299 15.622 1.00 93.12 199 LEU A CA 1
ATOM 1566 C C . LEU A 1 199 ? -4.007 -2.636 14.552 1.00 93.12 199 LEU A C 1
ATOM 1568 O O . LEU A 1 199 ? -2.780 -2.754 14.568 1.00 93.12 199 LEU A O 1
ATOM 1572 N N . ILE A 1 200 ? -4.644 -1.913 13.643 1.00 93.81 200 ILE A N 1
ATOM 1573 C CA . ILE A 1 200 ? -4.001 -1.189 12.548 1.00 93.81 200 ILE A CA 1
ATOM 1574 C C . ILE A 1 200 ? -4.237 0.301 12.775 1.00 93.81 200 ILE A C 1
ATOM 1576 O O . ILE A 1 200 ? -5.347 0.699 13.110 1.00 93.81 200 ILE A O 1
ATOM 1580 N N . ALA A 1 201 ? -3.199 1.129 12.639 1.00 91.69 201 ALA A N 1
ATOM 1581 C CA . ALA A 1 201 ? -3.320 2.570 12.842 1.00 91.69 201 ALA A CA 1
ATOM 1582 C C . ALA A 1 201 ? -2.564 3.396 11.791 1.00 91.69 201 ALA A C 1
ATOM 1584 O O . ALA A 1 201 ? -1.331 3.350 11.714 1.00 91.69 201 ALA A O 1
ATOM 1585 N N . GLY A 1 202 ? -3.303 4.228 11.049 1.00 85.31 202 GLY A N 1
ATOM 1586 C CA . GLY A 1 202 ? -2.789 5.195 10.066 1.00 85.31 202 GLY A CA 1
ATOM 1587 C C . GLY A 1 202 ? -2.924 6.655 10.520 1.00 85.31 202 GLY A C 1
ATOM 1588 O O . GLY A 1 202 ? -3.563 7.460 9.850 1.00 85.31 202 GLY A O 1
ATOM 1589 N N . SER A 1 203 ? -2.373 7.013 11.684 1.00 75.62 203 SER A N 1
ATOM 1590 C CA . SER A 1 203 ? -2.693 8.285 12.360 1.00 75.62 203 SER A CA 1
ATOM 1591 C C . SER A 1 203 ? -2.278 9.559 11.583 1.00 75.62 203 SER A C 1
ATOM 1593 O O . SER A 1 203 ? -1.097 9.717 11.241 1.00 75.62 203 SER A O 1
ATOM 1595 N N . PRO A 1 204 ? -3.195 10.531 11.366 1.00 66.69 204 PRO A N 1
ATOM 1596 C CA . PRO A 1 204 ? -2.863 11.845 10.820 1.00 66.69 204 PRO A CA 1
ATOM 1597 C C . PRO A 1 204 ? -2.222 12.753 11.888 1.00 66.69 204 PRO A C 1
ATOM 1599 O O . PRO A 1 204 ? -2.866 13.240 12.815 1.00 66.69 204 PRO A O 1
ATOM 1602 N N . TRP A 1 205 ? -0.933 13.058 11.728 1.00 61.91 205 TRP A N 1
ATOM 1603 C CA . TRP A 1 205 ? -0.114 13.811 12.697 1.00 61.91 205 TRP A CA 1
ATOM 1604 C C . TRP A 1 205 ? -0.358 15.329 12.780 1.00 61.91 205 TRP A C 1
ATOM 1606 O O . TRP A 1 205 ? 0.411 16.025 13.450 1.00 61.91 205 TRP A O 1
ATOM 1616 N N . LEU A 1 206 ? -1.405 15.875 12.144 1.00 51.00 206 LEU A N 1
ATOM 1617 C CA . LEU A 1 206 ? -1.634 17.331 12.094 1.00 51.00 206 LEU A CA 1
ATOM 1618 C C . LEU A 1 206 ? -1.717 17.977 13.498 1.00 51.00 206 LEU A C 1
ATOM 1620 O O . LEU A 1 206 ? -1.456 19.166 13.643 1.00 51.00 206 LEU A O 1
ATOM 1624 N N . PHE A 1 207 ? -1.996 17.200 14.550 1.00 45.34 207 PHE A N 1
ATOM 1625 C CA . PHE A 1 207 ? -2.162 17.703 15.917 1.00 45.34 207 PHE A CA 1
ATOM 1626 C C . PHE A 1 207 ? -0.877 17.938 16.731 1.00 45.34 207 PHE A C 1
ATOM 1628 O O . PHE A 1 207 ? -0.942 18.678 17.709 1.00 45.34 207 PHE A O 1
ATOM 1635 N N . ILE A 1 208 ? 0.278 17.362 16.369 1.00 48.47 208 ILE A N 1
ATOM 1636 C CA . ILE A 1 208 ? 1.507 17.459 17.198 1.00 48.47 208 ILE A CA 1
ATOM 1637 C C . ILE A 1 208 ? 2.508 18.504 16.672 1.00 48.47 208 ILE A C 1
ATOM 1639 O O . ILE A 1 208 ? 3.319 19.016 17.438 1.00 48.47 208 ILE A O 1
ATOM 1643 N N . MET A 1 209 ? 2.411 18.925 15.404 1.00 41.38 209 MET A N 1
ATOM 1644 C CA . MET A 1 209 ? 3.356 19.897 14.820 1.00 41.38 209 MET A CA 1
ATOM 1645 C C . MET A 1 209 ? 3.216 21.345 15.334 1.00 41.38 209 MET A C 1
ATOM 1647 O O . MET A 1 209 ? 4.045 22.181 14.989 1.00 41.38 209 MET A O 1
ATOM 1651 N N . LEU A 1 210 ? 2.219 21.657 16.171 1.00 44.16 210 LEU A N 1
ATOM 1652 C CA . LEU A 1 210 ? 2.089 22.977 16.814 1.00 44.16 210 LEU A CA 1
ATOM 1653 C C . LEU A 1 210 ? 3.009 23.162 18.037 1.00 44.16 210 LEU A C 1
ATOM 1655 O O . LEU A 1 210 ? 2.997 24.220 18.657 1.00 44.16 210 LEU A O 1
ATOM 1659 N N . ILE A 1 211 ? 3.829 22.165 18.378 1.00 42.34 211 ILE A N 1
ATOM 1660 C CA . ILE A 1 211 ? 4.728 22.202 19.536 1.00 42.34 211 ILE A CA 1
ATOM 1661 C C . ILE A 1 211 ? 6.128 22.629 19.079 1.00 42.34 211 ILE A C 1
ATOM 1663 O O . ILE A 1 211 ? 7.058 21.832 19.024 1.00 42.34 211 ILE A O 1
ATOM 1667 N N . ASN A 1 212 ? 6.274 23.904 18.726 1.00 38.50 212 ASN A N 1
ATOM 1668 C CA . ASN A 1 212 ? 7.574 24.572 18.665 1.00 38.50 212 ASN A CA 1
ATOM 1669 C C . ASN A 1 212 ? 7.488 25.838 19.518 1.00 38.50 212 ASN A C 1
ATOM 1671 O O . ASN A 1 212 ? 6.974 26.865 19.089 1.00 38.50 212 ASN A O 1
ATOM 1675 N N . GLY A 1 213 ? 7.957 25.714 20.755 1.00 41.44 213 GLY A N 1
ATOM 1676 C CA . GLY A 1 213 ? 7.943 26.754 21.777 1.00 41.44 213 GLY A CA 1
ATOM 1677 C C . GLY A 1 213 ? 7.714 26.085 23.123 1.00 41.44 213 GLY A C 1
ATOM 1678 O O . GLY A 1 213 ? 6.592 25.693 23.420 1.00 41.44 213 GLY A O 1
ATOM 1679 N N . GLY A 1 214 ? 8.781 25.879 23.898 1.00 43.12 214 GLY A N 1
ATOM 1680 C CA . GLY A 1 214 ? 8.821 25.090 25.139 1.00 43.12 214 GLY A CA 1
ATOM 1681 C C . GLY A 1 214 ? 7.998 25.629 26.318 1.00 43.12 214 GLY A C 1
ATOM 1682 O O . GLY A 1 214 ? 8.432 25.516 27.455 1.00 43.12 214 GLY A O 1
ATOM 1683 N N . ALA A 1 215 ? 6.822 26.202 26.072 1.00 44.34 215 ALA A N 1
ATOM 1684 C CA . ALA A 1 215 ? 5.993 26.865 27.066 1.00 44.34 215 ALA A CA 1
ATOM 1685 C C . ALA A 1 215 ? 4.487 26.615 26.856 1.00 44.34 215 ALA A C 1
ATOM 1687 O O . ALA A 1 215 ? 3.700 27.539 26.986 1.00 44.34 215 ALA A O 1
ATOM 1688 N N . VAL A 1 216 ? 4.048 25.387 26.538 1.00 43.28 216 VAL A N 1
ATOM 1689 C CA . VAL A 1 216 ? 2.626 24.998 26.686 1.00 43.28 216 VAL A CA 1
ATOM 1690 C C . VAL A 1 216 ? 2.503 23.510 27.057 1.00 43.28 216 VAL A C 1
ATOM 1692 O O . VAL A 1 216 ? 2.132 22.665 26.247 1.00 43.28 216 VAL A O 1
ATOM 1695 N N . TRP A 1 217 ? 2.835 23.162 28.302 1.00 45.03 217 TRP A N 1
ATOM 1696 C CA . TRP A 1 217 ? 2.621 21.815 28.859 1.00 45.03 217 TRP A CA 1
ATOM 1697 C C . TRP A 1 217 ? 1.175 21.498 29.322 1.00 45.03 217 TRP A C 1
ATOM 1699 O O . TRP A 1 217 ? 0.783 20.334 29.210 1.00 45.03 217 TRP A O 1
ATOM 1709 N N . PRO A 1 218 ? 0.317 22.449 29.759 1.00 42.62 218 PRO A N 1
ATOM 1710 C CA . PRO A 1 218 ? -1.008 22.084 30.286 1.00 42.62 218 PRO A CA 1
ATOM 1711 C C . PRO A 1 218 ? -2.000 21.572 29.227 1.00 42.62 218 PRO A C 1
ATOM 1713 O O . PRO A 1 218 ? -2.821 20.703 29.509 1.00 42.62 218 PRO A O 1
ATOM 1716 N N . THR A 1 219 ? -1.925 22.049 27.979 1.00 44.97 219 THR A N 1
ATOM 1717 C CA . THR A 1 219 ? -2.884 21.669 26.918 1.00 44.97 219 THR A CA 1
ATOM 1718 C C . THR A 1 219 ? -2.555 20.326 26.252 1.00 44.97 219 THR A C 1
ATOM 1720 O O . THR A 1 219 ? -3.369 19.789 25.496 1.00 44.97 219 THR A O 1
ATOM 1723 N N . LEU A 1 220 ? -1.388 19.746 26.559 1.00 43.72 220 LEU A N 1
ATOM 1724 C CA . LEU A 1 220 ? -0.940 18.450 26.042 1.00 43.72 220 LEU A CA 1
ATOM 1725 C C . LEU A 1 220 ? -1.716 17.271 26.667 1.00 43.72 220 LEU A C 1
ATOM 1727 O O . LEU A 1 220 ? -1.903 16.238 26.018 1.00 43.72 220 LEU A O 1
ATOM 1731 N N . HIS A 1 221 ? -2.232 17.439 27.891 1.00 48.44 221 HIS A N 1
ATOM 1732 C CA . HIS A 1 221 ? -2.957 16.392 28.620 1.00 48.44 221 HIS A CA 1
ATOM 1733 C C . HIS A 1 221 ? -4.296 16.002 27.980 1.00 48.44 221 HIS A C 1
ATOM 1735 O O . HIS A 1 221 ? -4.684 14.839 28.051 1.00 48.44 221 HIS A O 1
ATOM 1741 N N . ILE A 1 222 ? -4.978 16.931 27.303 1.00 44.31 222 ILE A N 1
ATOM 1742 C CA . ILE A 1 222 ? -6.342 16.702 26.795 1.00 44.31 222 ILE A CA 1
ATOM 1743 C C . ILE A 1 222 ? -6.342 15.991 25.428 1.00 44.31 222 ILE A C 1
ATOM 1745 O O . ILE A 1 222 ? -7.313 15.326 25.079 1.00 44.31 222 ILE A O 1
ATOM 1749 N N . LYS A 1 223 ? -5.251 16.061 24.647 1.00 47.91 223 LYS A N 1
ATOM 1750 C CA . LYS A 1 223 ? -5.230 15.552 23.255 1.00 47.91 223 LYS A CA 1
ATOM 1751 C C . LYS A 1 223 ? -4.363 14.313 23.013 1.00 47.91 223 LYS A C 1
ATOM 1753 O O . LYS A 1 223 ? -4.502 13.684 21.970 1.00 47.91 223 LYS A O 1
ATOM 1758 N N . GLN A 1 224 ? -3.544 13.893 23.982 1.00 57.75 224 GLN A N 1
ATOM 1759 C CA . GLN A 1 224 ? -2.869 12.582 23.954 1.00 57.75 224 GLN A CA 1
ATOM 1760 C C . GLN A 1 224 ? -3.781 11.415 24.388 1.00 57.75 224 GLN A C 1
ATOM 1762 O O . GLN A 1 224 ? -3.328 10.269 24.403 1.00 57.75 224 GLN A O 1
ATOM 1767 N N . GLY A 1 225 ? -5.047 11.701 24.726 1.00 64.69 225 GLY A N 1
ATOM 1768 C CA . GLY A 1 225 ? -6.024 10.756 25.269 1.00 64.69 225 GLY A CA 1
ATOM 1769 C C . GLY A 1 225 ? -6.146 9.473 24.454 1.00 64.69 225 GLY A C 1
ATOM 1770 O O . GLY A 1 225 ? -5.822 8.423 24.981 1.00 64.69 225 GLY A O 1
ATOM 1771 N N . ALA A 1 226 ? -6.521 9.540 23.174 1.00 64.38 226 ALA A N 1
ATOM 1772 C CA . ALA A 1 226 ? -6.824 8.355 22.360 1.00 64.38 226 ALA A CA 1
ATOM 1773 C C . ALA A 1 226 ? -5.699 7.332 22.356 1.00 64.38 226 ALA A C 1
ATOM 1775 O O . ALA A 1 226 ? -5.928 6.163 22.634 1.00 64.38 226 ALA A O 1
ATOM 1776 N N . LEU A 1 227 ? -4.479 7.769 22.043 1.00 68.06 227 LEU A N 1
ATOM 1777 C CA . LEU A 1 227 ? -3.359 6.850 21.901 1.00 68.06 227 LEU A CA 1
ATOM 1778 C C . LEU A 1 227 ? -2.897 6.326 23.260 1.00 68.06 227 LEU A C 1
ATOM 1780 O O . LEU A 1 227 ? -2.615 5.140 23.384 1.00 68.06 227 LEU A O 1
ATOM 1784 N N . LYS A 1 228 ? -2.882 7.177 24.296 1.00 74.31 228 LYS A N 1
ATOM 1785 C CA . LYS A 1 228 ? -2.602 6.730 25.666 1.00 74.31 228 LYS A CA 1
ATOM 1786 C C . LYS A 1 228 ? -3.665 5.761 26.175 1.00 74.31 228 LYS A C 1
ATOM 1788 O O . LYS A 1 228 ? -3.303 4.783 26.810 1.00 74.31 228 LYS A O 1
ATOM 1793 N N . LEU A 1 229 ? -4.940 6.003 25.883 1.00 68.38 229 LEU A N 1
ATOM 1794 C CA . LEU A 1 229 ? -6.063 5.142 26.255 1.00 68.38 229 LEU A CA 1
ATOM 1795 C C . LEU A 1 229 ? -6.022 3.822 25.490 1.00 68.38 229 LEU A C 1
ATOM 1797 O O . LEU A 1 229 ? -6.207 2.777 26.098 1.00 68.38 229 LEU A O 1
ATOM 1801 N N . LEU A 1 230 ? -5.707 3.847 24.195 1.00 69.75 230 LEU A N 1
ATOM 1802 C CA . LEU A 1 230 ? -5.518 2.650 23.375 1.00 69.75 230 LEU A CA 1
ATOM 1803 C C . LEU A 1 230 ? -4.360 1.805 23.920 1.00 69.75 230 LEU A C 1
ATOM 1805 O O . LEU A 1 230 ? -4.531 0.621 24.184 1.00 69.75 230 LEU A O 1
ATOM 1809 N N . ILE A 1 231 ? -3.216 2.438 24.201 1.00 73.50 231 ILE A N 1
ATOM 1810 C CA . ILE A 1 231 ? -2.061 1.803 24.850 1.00 73.50 231 ILE A CA 1
ATOM 1811 C C . ILE A 1 231 ? -2.427 1.273 26.240 1.00 73.50 231 ILE A C 1
ATOM 1813 O O . ILE A 1 231 ? -2.050 0.162 26.596 1.00 73.50 231 ILE A O 1
ATOM 1817 N N . SER A 1 232 ? -3.170 2.039 27.035 1.00 71.69 232 SER A N 1
ATOM 1818 C CA . SER A 1 232 ? -3.605 1.618 28.367 1.00 71.69 232 SER A CA 1
ATOM 1819 C C . SER A 1 232 ? -4.577 0.441 28.303 1.00 71.69 232 SER A C 1
ATOM 1821 O O . SER A 1 232 ? -4.527 -0.418 29.172 1.00 71.69 232 SER A O 1
ATOM 1823 N N . SER A 1 233 ? -5.414 0.374 27.268 1.00 67.50 233 SER A N 1
ATOM 1824 C CA . SER A 1 233 ? -6.353 -0.731 27.048 1.00 67.50 233 SER A CA 1
ATOM 1825 C C . SER A 1 233 ? -5.640 -1.997 26.569 1.00 67.50 233 SER A C 1
ATOM 1827 O O . SER A 1 233 ? -6.049 -3.097 26.926 1.00 67.50 233 SER A O 1
ATOM 1829 N N . ILE A 1 234 ? -4.541 -1.847 25.814 1.00 69.81 234 ILE A N 1
ATOM 1830 C CA . ILE A 1 234 ? -3.618 -2.951 25.499 1.00 69.81 234 ILE A CA 1
ATOM 1831 C C . ILE A 1 234 ? -2.983 -3.497 26.790 1.00 69.81 234 ILE A C 1
ATOM 1833 O O . ILE A 1 234 ? -2.766 -4.698 26.899 1.00 69.81 234 ILE A O 1
ATOM 1837 N N . LYS A 1 235 ? -2.690 -2.634 27.777 1.00 71.81 235 LYS A N 1
ATOM 1838 C CA . LYS A 1 235 ? -2.078 -3.047 29.054 1.00 71.81 235 LYS A CA 1
ATOM 1839 C C . LYS A 1 235 ? -3.031 -3.796 29.982 1.00 71.81 235 LYS A C 1
ATOM 1841 O O . LYS A 1 235 ? -2.584 -4.685 30.689 1.00 71.81 235 LYS A O 1
ATOM 1846 N N . SER A 1 236 ? -4.301 -3.402 30.052 1.00 65.69 236 SER A N 1
ATOM 1847 C CA . SER A 1 236 ? -5.231 -3.874 31.087 1.00 65.69 236 SER A CA 1
ATOM 1848 C C . SER A 1 236 ? -5.844 -5.255 30.811 1.00 65.69 236 SER A C 1
ATOM 1850 O O . SER A 1 236 ? -6.896 -5.560 31.368 1.00 65.69 236 SER A O 1
ATOM 1852 N N . ASP A 1 237 ? -5.264 -6.039 29.890 1.00 63.00 237 ASP A N 1
ATOM 1853 C CA . ASP A 1 237 ? -5.829 -7.270 29.299 1.00 63.00 237 ASP A CA 1
ATOM 1854 C C . ASP A 1 237 ? -7.262 -7.117 28.754 1.00 63.00 237 ASP A C 1
ATOM 1856 O O . ASP A 1 237 ? -7.897 -8.075 28.319 1.00 63.00 237 ASP A O 1
ATOM 1860 N N . SER A 1 238 ? -7.770 -5.883 28.711 1.00 58.38 238 SER A N 1
ATOM 1861 C CA . SER A 1 238 ? -9.126 -5.562 28.275 1.00 58.38 238 SER A CA 1
ATOM 1862 C C . SER A 1 238 ? -9.243 -5.595 26.759 1.00 58.38 238 SER A C 1
ATOM 1864 O O . SER A 1 238 ? -10.347 -5.603 26.239 1.00 58.38 238 SER A O 1
ATOM 1866 N N . LEU A 1 239 ? -8.125 -5.584 26.033 1.00 61.09 239 LEU A N 1
ATOM 1867 C CA . LEU A 1 239 ? -8.086 -5.810 24.596 1.00 61.09 239 LEU A CA 1
ATOM 1868 C C . LEU A 1 239 ? -6.900 -6.728 24.280 1.00 61.09 239 LEU A C 1
ATOM 1870 O O . LEU A 1 239 ? -5.737 -6.332 24.363 1.00 61.09 239 LEU A O 1
ATOM 1874 N N . SER A 1 240 ? -7.193 -7.977 23.928 1.00 69.25 240 SER A N 1
ATOM 1875 C CA . SER A 1 240 ? -6.202 -9.022 23.669 1.00 69.25 240 SER A CA 1
ATOM 1876 C C . SER A 1 240 ? -5.678 -8.976 22.230 1.00 69.25 240 SER A C 1
ATOM 1878 O O . SER A 1 240 ? -5.866 -9.919 21.461 1.00 69.25 240 SER A O 1
ATOM 1880 N N . TYR A 1 241 ? -5.009 -7.888 21.849 1.00 77.38 241 TYR A N 1
ATOM 1881 C CA . TYR A 1 241 ? -4.378 -7.820 20.530 1.00 77.38 241 TYR A CA 1
ATOM 1882 C C . TYR A 1 241 ? -3.149 -8.739 20.470 1.00 77.38 241 TYR A C 1
ATOM 1884 O O . TYR A 1 241 ? -2.291 -8.735 21.360 1.00 77.38 241 TYR A O 1
ATOM 1892 N N . LYS A 1 242 ? -3.058 -9.525 19.397 1.00 83.75 242 LYS A N 1
ATOM 1893 C CA . LYS A 1 242 ? -1.884 -10.324 19.030 1.00 83.75 242 LYS A CA 1
ATOM 1894 C C . LYS A 1 242 ? -0.844 -9.460 18.314 1.00 83.75 242 LYS A C 1
ATOM 1896 O O . LYS A 1 242 ? 0.351 -9.632 18.552 1.00 83.75 242 LYS A O 1
ATOM 1901 N N . LEU A 1 243 ? -1.304 -8.511 17.493 1.00 84.94 243 LEU A N 1
ATOM 1902 C CA . LEU A 1 243 ? -0.469 -7.641 16.667 1.00 84.94 243 LEU A CA 1
ATOM 1903 C C . LEU A 1 243 ? -0.987 -6.197 16.661 1.00 84.94 243 LEU A C 1
ATOM 1905 O O . LEU A 1 243 ? -2.169 -5.955 16.436 1.00 84.94 243 LEU A O 1
ATOM 1909 N N . VAL A 1 244 ? -0.082 -5.236 16.830 1.00 84.88 244 VAL A N 1
ATOM 1910 C CA . VAL A 1 244 ? -0.332 -3.807 16.625 1.00 84.88 244 VAL A CA 1
ATOM 1911 C C . VAL A 1 244 ? 0.626 -3.289 15.560 1.00 84.88 244 VAL A C 1
ATOM 1913 O O . VAL A 1 244 ? 1.845 -3.391 15.708 1.00 84.88 244 VAL A O 1
ATOM 1916 N N . THR A 1 245 ? 0.077 -2.709 14.496 1.00 86.00 245 THR A N 1
ATOM 1917 C CA . THR A 1 245 ? 0.842 -2.073 13.420 1.00 86.00 245 THR A CA 1
ATOM 1918 C C . THR A 1 245 ? 0.469 -0.606 13.317 1.00 86.00 245 THR A C 1
ATOM 1920 O O . THR A 1 245 ? -0.688 -0.261 13.090 1.00 86.00 245 THR A O 1
ATOM 1923 N N . MET A 1 246 ? 1.464 0.269 13.448 1.00 85.88 246 MET A N 1
ATOM 1924 C CA . MET A 1 246 ? 1.271 1.712 13.356 1.00 85.88 246 MET A CA 1
ATOM 1925 C C . MET A 1 246 ? 2.204 2.320 12.315 1.00 85.88 246 MET A C 1
ATOM 1927 O O . MET A 1 246 ? 3.398 2.020 12.292 1.00 85.88 246 MET A O 1
ATOM 1931 N N . VAL A 1 247 ? 1.663 3.200 11.474 1.00 83.75 247 VAL A N 1
ATOM 1932 C CA . VAL A 1 247 ? 2.402 3.873 10.400 1.00 83.75 247 VAL A CA 1
ATOM 1933 C C . VAL A 1 247 ? 2.381 5.381 10.605 1.00 83.75 247 VAL A C 1
ATOM 1935 O O . VAL A 1 247 ? 1.345 5.983 10.879 1.00 83.75 247 VAL A O 1
ATOM 1938 N N . TYR A 1 248 ? 3.552 6.000 10.477 1.00 82.31 248 TYR A N 1
ATOM 1939 C CA . TYR A 1 248 ? 3.807 7.369 10.902 1.00 82.31 248 TYR A CA 1
ATOM 1940 C C . TY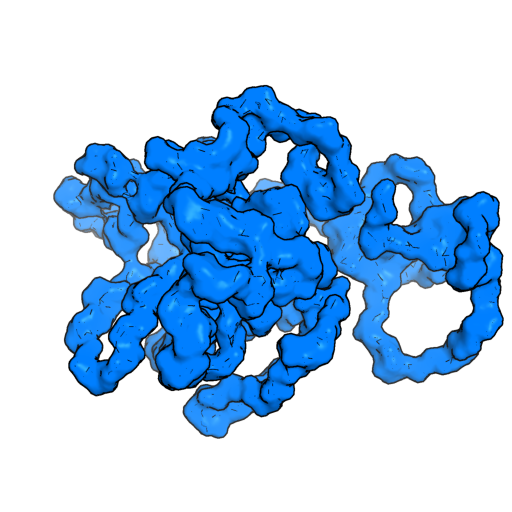R A 1 248 ? 4.710 8.135 9.937 1.00 82.31 248 TYR A C 1
ATOM 1942 O O . TYR A 1 248 ? 5.435 7.536 9.154 1.00 82.31 248 TYR A O 1
ATOM 1950 N N . LEU A 1 249 ? 4.718 9.470 10.015 1.00 78.81 249 LEU A N 1
ATOM 1951 C CA . LEU A 1 249 ? 5.669 10.302 9.268 1.00 78.81 249 LEU A CA 1
ATOM 1952 C C . LEU A 1 249 ? 7.009 10.401 10.012 1.00 78.81 249 LEU A C 1
ATOM 1954 O O . LEU A 1 249 ? 7.048 10.765 11.189 1.00 78.81 249 LEU A O 1
ATOM 1958 N N . LYS A 1 250 ? 8.108 10.154 9.291 1.00 79.31 250 LYS A N 1
ATOM 1959 C CA . LYS A 1 250 ? 9.484 10.060 9.812 1.00 79.31 250 LYS A CA 1
ATOM 1960 C C . LYS A 1 250 ? 9.881 11.210 10.740 1.00 79.31 250 LYS A C 1
ATOM 1962 O O . LYS A 1 250 ? 10.289 10.980 11.870 1.00 79.31 250 LYS A O 1
ATOM 1967 N N . VAL A 1 251 ? 9.765 12.456 10.268 1.00 73.00 251 VAL A N 1
ATOM 1968 C CA . VAL A 1 251 ? 10.305 13.638 10.976 1.00 73.00 251 VAL A CA 1
ATOM 1969 C C . VAL A 1 251 ? 9.670 13.822 12.357 1.00 73.00 251 VAL A C 1
ATOM 1971 O O . VAL A 1 251 ? 10.332 14.248 13.295 1.00 73.00 251 VAL A O 1
ATOM 1974 N N . VAL A 1 252 ? 8.386 13.493 12.492 1.00 67.75 252 VAL A N 1
ATOM 1975 C CA . VAL A 1 252 ? 7.650 13.688 13.747 1.00 67.75 252 VAL A CA 1
ATOM 1976 C C . VAL A 1 252 ? 7.890 12.521 14.699 1.00 67.75 252 VAL A C 1
ATOM 1978 O O . VAL A 1 252 ? 8.137 12.728 15.889 1.00 67.75 252 VAL A O 1
ATOM 1981 N N . PHE A 1 253 ? 7.836 11.298 14.171 1.00 75.38 253 PHE A N 1
ATOM 1982 C CA . PHE A 1 253 ? 7.983 10.101 14.983 1.00 75.38 253 PHE A CA 1
ATOM 1983 C C . PHE A 1 253 ? 9.374 10.022 15.610 1.00 75.38 253 PHE A C 1
ATOM 1985 O O . PHE A 1 253 ? 9.493 9.880 16.823 1.00 75.38 253 PHE A O 1
ATOM 1992 N N . ASP A 1 254 ? 10.416 10.176 14.797 1.00 75.06 254 ASP A N 1
ATOM 1993 C CA . ASP A 1 254 ? 11.793 9.923 15.209 1.00 75.06 254 ASP A CA 1
ATOM 1994 C C . ASP A 1 254 ? 12.296 10.980 16.207 1.00 75.06 254 ASP A C 1
ATOM 1996 O O . ASP A 1 254 ? 12.996 10.646 17.161 1.00 75.06 254 ASP A O 1
ATOM 2000 N N . SER A 1 255 ? 11.935 12.252 15.999 1.00 76.75 255 SER A N 1
ATOM 2001 C CA . SER A 1 255 ? 12.484 13.378 16.769 1.00 76.75 255 SER A CA 1
ATOM 2002 C C . SER A 1 255 ? 11.690 13.732 18.026 1.00 76.75 255 SER A C 1
ATOM 2004 O O . SER A 1 255 ? 12.271 14.272 18.962 1.00 76.75 255 SER A O 1
ATOM 2006 N N . PHE A 1 256 ? 10.385 13.449 18.068 1.00 77.19 256 PHE A N 1
ATOM 2007 C CA . PHE A 1 256 ? 9.524 13.904 19.167 1.00 77.19 256 PHE A CA 1
ATOM 2008 C C . PHE A 1 256 ? 8.812 12.754 19.866 1.00 77.19 256 PHE A C 1
ATOM 2010 O O . PHE A 1 256 ? 8.823 12.668 21.094 1.00 77.19 256 PHE A O 1
ATOM 2017 N N . TRP A 1 257 ? 8.178 11.869 19.095 1.00 76.94 257 TRP A N 1
ATOM 2018 C CA . TRP A 1 257 ? 7.293 10.870 19.682 1.00 76.94 257 TRP A CA 1
ATOM 2019 C C . TRP A 1 257 ? 8.045 9.664 20.225 1.00 76.94 257 TRP A C 1
ATOM 2021 O O . TRP A 1 257 ? 7.791 9.275 21.356 1.00 76.94 257 TRP A O 1
ATOM 2031 N N . LEU A 1 258 ? 8.982 9.092 19.467 1.00 80.44 258 LEU A N 1
ATOM 2032 C CA . LEU A 1 258 ? 9.709 7.895 19.879 1.00 80.44 258 LEU A CA 1
ATOM 2033 C C . LEU A 1 258 ? 10.466 8.099 21.201 1.00 80.44 258 LEU A C 1
ATOM 2035 O O . LEU A 1 258 ? 10.304 7.248 22.067 1.00 80.44 258 LEU A O 1
ATOM 2039 N N . PRO A 1 259 ? 11.206 9.202 21.441 1.00 80.75 259 PRO A N 1
ATOM 2040 C CA . PRO A 1 259 ? 11.840 9.423 22.741 1.00 80.75 259 PRO A CA 1
ATOM 2041 C C . PRO A 1 259 ? 10.822 9.522 23.883 1.00 80.75 259 PRO A C 1
ATOM 2043 O O . PRO A 1 259 ? 11.021 8.922 24.933 1.00 80.75 259 PRO A O 1
ATOM 2046 N N . ALA A 1 260 ? 9.706 10.231 23.680 1.00 78.62 260 ALA A N 1
ATOM 2047 C CA . ALA A 1 260 ? 8.665 10.379 24.696 1.00 78.62 260 ALA A CA 1
ATOM 2048 C C . ALA A 1 260 ? 7.923 9.059 24.966 1.00 78.62 260 ALA A C 1
ATOM 2050 O O . ALA A 1 260 ? 7.660 8.722 26.121 1.00 78.62 260 ALA A O 1
ATOM 2051 N N . PHE A 1 261 ? 7.615 8.304 23.910 1.00 79.06 261 PHE A N 1
ATOM 2052 C CA . PHE A 1 261 ? 7.013 6.978 23.971 1.00 79.06 261 PHE A CA 1
ATOM 2053 C C . PHE A 1 261 ? 7.948 5.994 24.656 1.00 79.06 261 PHE A C 1
ATOM 2055 O O . PHE A 1 261 ? 7.514 5.281 25.554 1.00 79.06 261 PHE A O 1
ATOM 2062 N N . LEU A 1 262 ? 9.231 5.988 24.297 1.00 81.12 262 LEU A N 1
ATOM 2063 C CA . LEU A 1 262 ? 10.209 5.160 24.978 1.00 81.12 262 LEU A CA 1
ATOM 2064 C C . LEU A 1 262 ? 10.317 5.580 26.450 1.00 81.12 262 LEU A C 1
ATOM 2066 O O . LEU A 1 262 ? 10.163 4.748 27.323 1.00 81.12 262 LEU A O 1
ATOM 2070 N N . ALA A 1 263 ? 10.433 6.865 26.772 1.00 80.31 263 ALA A N 1
ATOM 2071 C CA . ALA A 1 263 ? 10.532 7.303 28.166 1.00 80.31 263 ALA A CA 1
ATOM 2072 C C . ALA A 1 263 ? 9.297 6.946 29.022 1.00 80.31 263 ALA A C 1
ATOM 2074 O O . ALA A 1 263 ? 9.445 6.515 30.161 1.00 80.31 263 ALA A O 1
ATOM 2075 N N . HIS A 1 264 ? 8.079 7.110 28.493 1.00 75.44 264 HIS A N 1
ATOM 2076 C CA . HIS A 1 264 ? 6.845 6.955 29.281 1.00 75.44 264 HIS A CA 1
ATOM 2077 C C . HIS A 1 264 ? 6.211 5.572 29.172 1.00 75.44 264 HIS A C 1
ATOM 2079 O O . HIS A 1 264 ? 5.542 5.118 30.097 1.00 75.44 264 HIS A O 1
ATOM 2085 N N . CYS A 1 265 ? 6.352 4.924 28.020 1.00 71.06 265 CYS A N 1
ATOM 2086 C CA . CYS A 1 265 ? 5.680 3.667 27.740 1.00 71.06 265 CYS A CA 1
ATOM 2087 C C . CYS A 1 265 ? 6.639 2.479 27.827 1.00 71.06 265 CYS A C 1
ATOM 2089 O O . CYS A 1 265 ? 6.205 1.431 28.297 1.00 71.06 265 CYS A O 1
ATOM 2091 N N . TYR A 1 266 ? 7.920 2.625 27.456 1.00 73.62 266 TYR A N 1
ATOM 2092 C CA . TYR A 1 266 ? 8.887 1.515 27.484 1.00 73.62 266 TYR A CA 1
ATOM 2093 C C . TYR A 1 266 ? 9.042 0.871 28.867 1.00 73.62 266 TYR A C 1
ATOM 2095 O O . TYR A 1 266 ? 8.976 -0.353 28.922 1.00 73.62 266 TYR A O 1
ATOM 2103 N N . PRO A 1 267 ? 9.135 1.612 29.996 1.00 71.88 267 PRO A N 1
ATOM 2104 C CA . PRO A 1 267 ? 9.227 0.979 31.314 1.00 71.88 267 PRO A CA 1
ATOM 2105 C C . PRO A 1 267 ? 8.005 0.116 31.640 1.00 71.88 267 PRO A C 1
ATOM 2107 O O . PRO A 1 267 ? 8.129 -0.934 32.257 1.00 71.88 267 PRO A O 1
ATOM 2110 N N . SER A 1 268 ? 6.818 0.524 31.179 1.00 63.75 268 SER A N 1
ATOM 2111 C CA . SER A 1 268 ? 5.595 -0.272 31.327 1.00 63.75 268 SER A CA 1
ATOM 2112 C C . SER A 1 268 ? 5.482 -1.423 30.324 1.00 63.75 268 SER A C 1
ATOM 2114 O O . SER A 1 268 ? 4.642 -2.299 30.499 1.00 63.75 268 SER A O 1
ATOM 2116 N N . PHE A 1 269 ? 6.260 -1.384 29.245 1.00 62.09 269 PHE A N 1
ATOM 2117 C CA . PHE A 1 269 ? 6.249 -2.358 28.159 1.00 62.09 269 PHE A CA 1
ATOM 2118 C C . PHE A 1 269 ? 7.389 -3.380 28.245 1.00 62.09 269 PHE A C 1
ATOM 2120 O O . PHE A 1 269 ? 7.343 -4.371 27.530 1.00 62.09 269 PHE A O 1
ATOM 2127 N N . LEU A 1 270 ? 8.339 -3.202 29.171 1.00 59.66 270 LEU A N 1
ATOM 2128 C CA . LEU A 1 270 ? 9.327 -4.213 29.583 1.00 59.66 270 LEU A CA 1
ATOM 2129 C C . LEU A 1 270 ? 8.709 -5.420 30.313 1.00 59.66 270 LEU A C 1
ATOM 2131 O O . LEU A 1 270 ? 9.425 -6.298 30.786 1.00 59.66 270 LEU A O 1
ATOM 2135 N N . SER A 1 271 ? 7.380 -5.485 30.389 1.00 58.62 271 SER A N 1
ATOM 2136 C CA . SER A 1 271 ? 6.684 -6.734 30.661 1.00 58.62 271 SER A CA 1
ATOM 2137 C C . SER A 1 271 ? 7.149 -7.797 29.648 1.00 58.62 271 SER A C 1
ATOM 2139 O O . SER A 1 271 ? 7.267 -7.470 28.464 1.00 58.62 271 SER A O 1
ATOM 2141 N N . PRO A 1 272 ? 7.398 -9.059 30.047 1.00 60.97 272 PRO A N 1
ATOM 2142 C CA . PRO A 1 272 ? 7.955 -10.110 29.180 1.00 60.97 272 PRO A CA 1
ATOM 2143 C C . PRO A 1 272 ? 7.061 -10.495 27.983 1.00 60.97 272 PRO A C 1
ATOM 2145 O O . PRO A 1 272 ? 7.351 -11.460 27.283 1.00 60.97 272 PRO A O 1
ATOM 2148 N N . TYR A 1 273 ? 5.978 -9.753 27.735 1.00 59.06 273 TYR A N 1
ATOM 2149 C CA . TYR A 1 273 ? 4.882 -10.088 26.838 1.00 59.06 273 TYR A CA 1
ATOM 2150 C C . TYR A 1 273 ? 4.767 -9.209 25.586 1.00 59.06 273 TYR A C 1
ATOM 2152 O O . TYR A 1 273 ? 3.766 -9.348 24.883 1.00 59.06 273 TYR A O 1
ATOM 2160 N N . MET A 1 274 ? 5.750 -8.365 25.236 1.00 71.56 274 MET A N 1
ATOM 2161 C CA . MET A 1 274 ? 5.758 -7.682 23.928 1.00 71.56 274 MET A CA 1
ATOM 2162 C C . MET A 1 274 ? 7.152 -7.481 23.320 1.00 71.56 274 MET A C 1
ATOM 2164 O O . MET A 1 274 ? 8.055 -6.935 23.949 1.00 71.56 274 MET A O 1
ATOM 2168 N N . LEU A 1 275 ? 7.291 -7.852 22.046 1.00 78.06 275 LEU A N 1
ATOM 2169 C CA . LEU A 1 275 ? 8.420 -7.494 21.191 1.00 78.06 275 LEU A CA 1
ATOM 2170 C C . LEU A 1 275 ? 8.115 -6.186 20.457 1.00 78.06 275 LEU A C 1
ATOM 2172 O O . LEU A 1 275 ? 7.052 -6.034 19.851 1.00 78.06 275 LEU A O 1
ATOM 2176 N N . PHE A 1 276 ? 9.074 -5.260 20.490 1.00 81.25 276 PHE A N 1
ATOM 2177 C CA . PHE A 1 276 ? 8.995 -3.964 19.821 1.00 81.25 276 PHE A CA 1
ATOM 2178 C C . PHE A 1 276 ? 9.948 -3.931 18.638 1.00 81.25 276 PHE A C 1
ATOM 2180 O O . PHE A 1 276 ? 11.155 -4.116 18.796 1.00 81.25 276 PHE A O 1
ATOM 2187 N N . HIS A 1 277 ? 9.416 -3.635 17.455 1.00 84.12 277 HIS A N 1
ATOM 2188 C CA . HIS A 1 277 ? 10.235 -3.375 16.281 1.00 84.12 277 HIS A CA 1
ATOM 2189 C C . HIS A 1 277 ? 9.841 -2.048 15.650 1.00 84.12 277 HIS A C 1
ATOM 2191 O O . HIS A 1 277 ? 8.667 -1.769 15.422 1.00 84.12 277 HIS A O 1
ATOM 2197 N N . TRP A 1 278 ? 10.834 -1.215 15.361 1.00 83.75 278 TRP A N 1
ATOM 2198 C CA . TRP A 1 278 ? 10.627 0.073 14.721 1.00 83.75 278 TRP A CA 1
ATOM 2199 C C . TRP A 1 278 ? 11.562 0.219 13.528 1.00 83.75 278 TRP A C 1
ATOM 2201 O O . TRP A 1 278 ? 12.767 -0.022 13.630 1.00 83.75 278 TRP A O 1
ATOM 2211 N N . ARG A 1 279 ? 11.002 0.637 12.390 1.00 83.62 279 ARG A N 1
ATOM 2212 C CA . ARG A 1 279 ? 11.752 0.829 11.150 1.00 83.62 279 ARG A CA 1
ATOM 2213 C C . ARG A 1 279 ? 11.361 2.123 10.460 1.00 83.62 279 ARG A C 1
ATOM 2215 O O . ARG A 1 279 ? 10.191 2.473 10.371 1.00 83.62 279 ARG A O 1
ATOM 2222 N N . VAL A 1 280 ? 12.364 2.809 9.924 1.00 82.00 280 VAL A N 1
ATOM 2223 C CA . VAL A 1 280 ? 12.190 4.026 9.129 1.00 82.00 280 VAL A CA 1
ATOM 2224 C C . VAL A 1 280 ? 12.443 3.701 7.666 1.00 82.00 280 VAL A C 1
ATOM 2226 O O . VAL A 1 280 ? 13.490 3.154 7.322 1.00 82.00 280 VAL A O 1
ATOM 2229 N N . PHE A 1 281 ? 11.517 4.110 6.813 1.00 80.12 281 PHE A N 1
ATOM 2230 C CA . PHE A 1 281 ? 11.577 4.042 5.362 1.00 80.12 281 PHE A CA 1
ATOM 2231 C C . PHE A 1 281 ? 11.823 5.461 4.828 1.00 80.12 281 PHE A C 1
ATOM 2233 O O . PHE A 1 281 ? 10.876 6.200 4.540 1.00 80.12 281 PHE A O 1
ATOM 2240 N N . PRO A 1 282 ? 13.095 5.894 4.729 1.00 70.00 282 PRO A N 1
ATOM 2241 C CA . PRO A 1 282 ? 13.436 7.283 4.428 1.00 70.00 282 PRO A CA 1
ATOM 2242 C C . PRO A 1 282 ? 12.919 7.732 3.059 1.00 70.00 282 PRO A C 1
ATOM 2244 O O . PRO A 1 282 ? 12.524 8.883 2.921 1.00 70.00 282 PRO A O 1
ATOM 2247 N N . HIS A 1 283 ? 12.864 6.821 2.086 1.00 68.56 283 HIS A N 1
ATOM 2248 C CA . HIS A 1 283 ? 12.470 7.111 0.704 1.00 68.56 283 HIS A CA 1
ATOM 2249 C C . HIS A 1 283 ? 11.011 7.553 0.555 1.00 68.56 283 HIS A C 1
ATOM 2251 O O . HIS A 1 283 ? 10.671 8.236 -0.401 1.00 68.56 283 HIS A O 1
ATOM 2257 N N . ILE A 1 284 ? 10.160 7.176 1.506 1.00 71.88 284 ILE A N 1
ATOM 2258 C CA . ILE A 1 284 ? 8.735 7.525 1.538 1.00 71.88 284 ILE A CA 1
ATOM 2259 C C . ILE A 1 284 ? 8.390 8.356 2.779 1.00 71.88 284 ILE A C 1
ATOM 2261 O O . ILE A 1 284 ? 7.221 8.610 3.044 1.00 71.88 284 ILE A O 1
ATOM 2265 N N . CYS A 1 285 ? 9.404 8.785 3.542 1.00 78.88 285 CYS A N 1
ATOM 2266 C CA . CYS A 1 285 ? 9.252 9.529 4.792 1.00 78.88 285 CYS A CA 1
ATOM 2267 C C . CYS A 1 285 ? 8.301 8.861 5.799 1.00 78.88 285 CYS A C 1
ATOM 2269 O O . CYS A 1 285 ? 7.628 9.562 6.556 1.00 78.88 285 CYS A O 1
ATOM 2271 N N . ILE A 1 286 ? 8.267 7.525 5.835 1.00 81.31 286 ILE A N 1
ATOM 2272 C CA . ILE A 1 286 ? 7.389 6.754 6.720 1.00 81.31 286 ILE A CA 1
ATOM 2273 C C . ILE A 1 286 ? 8.211 6.027 7.788 1.00 81.31 286 ILE A C 1
ATOM 2275 O O . ILE A 1 286 ? 9.263 5.471 7.494 1.00 81.31 286 ILE A O 1
ATOM 2279 N N . SER A 1 287 ? 7.718 6.013 9.018 1.00 85.56 287 SER A N 1
ATOM 2280 C CA . SER A 1 287 ? 8.195 5.202 10.136 1.00 85.56 287 SER A CA 1
ATOM 2281 C C . SER A 1 287 ? 7.103 4.207 10.510 1.00 85.56 287 SER A C 1
ATOM 2283 O O . SER A 1 287 ? 5.926 4.555 10.523 1.00 85.56 287 SER A O 1
ATOM 2285 N N . ILE A 1 288 ? 7.480 2.969 10.799 1.00 86.69 288 ILE A N 1
ATOM 2286 C CA . ILE A 1 288 ? 6.555 1.884 11.123 1.00 86.69 288 ILE A CA 1
ATOM 2287 C C . ILE A 1 288 ? 6.945 1.312 12.467 1.00 86.69 288 ILE A C 1
ATOM 2289 O O . ILE A 1 288 ? 8.122 1.039 12.710 1.00 86.69 288 ILE A O 1
ATOM 2293 N N . LEU A 1 289 ? 5.950 1.156 13.328 1.00 88.25 289 LEU A N 1
ATOM 2294 C CA . LEU A 1 289 ? 6.074 0.537 14.632 1.00 88.25 289 LEU A CA 1
ATOM 2295 C C . LEU A 1 289 ? 5.236 -0.740 14.644 1.00 88.25 289 LEU A C 1
ATOM 2297 O O . LEU A 1 289 ? 4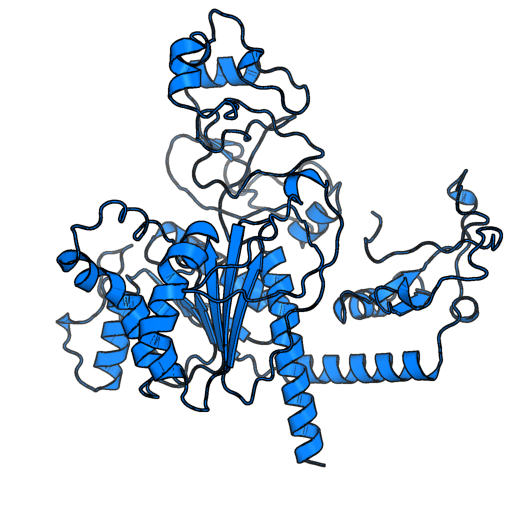.029 -0.697 14.400 1.00 88.25 289 LEU A O 1
ATOM 2301 N N . TRP A 1 290 ? 5.886 -1.853 14.958 1.00 87.38 290 TRP A N 1
ATOM 2302 C CA . TRP A 1 290 ? 5.249 -3.131 15.234 1.00 87.38 290 TRP A CA 1
ATOM 2303 C C . TRP A 1 290 ? 5.383 -3.464 16.709 1.00 87.38 290 TRP A C 1
ATOM 2305 O O . TRP A 1 290 ? 6.463 -3.350 17.296 1.00 87.38 290 TRP A O 1
ATOM 2315 N N . MET A 1 291 ? 4.272 -3.903 17.285 1.00 85.44 291 MET A N 1
ATOM 2316 C CA . MET A 1 291 ? 4.233 -4.508 18.605 1.00 85.44 291 MET A CA 1
ATOM 2317 C C . MET A 1 291 ? 3.515 -5.841 18.473 1.00 85.44 291 MET A C 1
ATOM 2319 O O . MET A 1 291 ? 2.399 -5.889 17.959 1.00 85.44 291 MET A O 1
ATOM 2323 N N . ALA A 1 292 ? 4.133 -6.920 18.931 1.00 85.44 292 ALA A N 1
ATOM 2324 C CA . 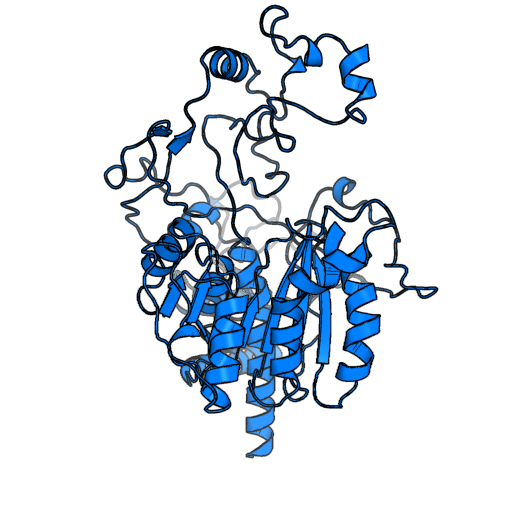ALA A 1 292 ? 3.456 -8.206 19.017 1.00 85.44 292 ALA A CA 1
ATOM 2325 C C . ALA A 1 292 ? 3.817 -8.948 20.286 1.00 85.44 292 ALA A C 1
ATOM 2327 O O . ALA A 1 292 ? 4.835 -8.674 20.921 1.00 85.44 292 ALA A O 1
ATOM 2328 N N . ARG A 1 293 ? 2.967 -9.909 20.637 1.00 82.88 293 ARG A N 1
ATOM 2329 C CA . ARG A 1 293 ? 3.230 -10.829 21.740 1.00 82.88 293 ARG A CA 1
ATOM 2330 C C . ARG A 1 293 ? 4.443 -11.733 21.421 1.00 82.88 293 ARG A C 1
ATOM 2332 O O . ARG A 1 293 ? 4.654 -12.040 20.254 1.00 82.88 293 ARG A O 1
ATOM 2339 N N . PRO A 1 294 ? 5.223 -12.191 22.419 1.00 76.81 294 PRO A N 1
ATOM 2340 C CA . PRO A 1 294 ? 6.495 -12.896 22.242 1.00 76.81 294 PRO A CA 1
ATOM 2341 C C . PRO A 1 294 ? 6.429 -14.148 21.381 1.00 76.81 294 PRO A C 1
ATOM 2343 O O . PRO A 1 294 ? 7.423 -14.507 20.760 1.00 76.81 294 PRO A O 1
ATOM 2346 N N . PHE A 1 295 ? 5.266 -14.803 21.333 1.00 74.88 295 PHE A N 1
ATOM 2347 C CA . PHE A 1 295 ? 5.058 -15.969 20.478 1.00 74.88 295 PHE A CA 1
ATOM 2348 C C . PHE A 1 295 ? 5.116 -15.623 18.978 1.00 74.88 295 PHE A C 1
ATOM 2350 O O . PHE A 1 295 ? 5.355 -16.499 18.155 1.00 74.88 295 PHE A O 1
ATOM 2357 N N . LEU A 1 296 ? 4.932 -14.352 18.602 1.00 71.88 296 LEU A N 1
ATOM 2358 C CA . LEU A 1 296 ? 5.167 -13.860 17.248 1.00 71.88 296 LEU A CA 1
ATOM 2359 C C . LEU A 1 296 ? 6.631 -13.429 17.123 1.00 71.88 296 LEU A C 1
ATOM 2361 O O . LEU A 1 296 ? 6.994 -12.282 17.392 1.00 71.88 296 LEU A O 1
ATOM 2365 N N . GLN A 1 297 ? 7.486 -14.357 16.694 1.00 68.31 297 GLN A N 1
ATOM 2366 C CA . GLN A 1 297 ? 8.874 -14.045 16.360 1.00 68.31 297 GLN A CA 1
ATOM 2367 C C . GLN A 1 297 ? 8.946 -13.215 15.070 1.00 68.31 297 GLN A C 1
ATOM 2369 O O . GLN A 1 297 ? 8.974 -13.739 13.950 1.00 68.31 297 GLN A O 1
ATOM 2374 N N . PHE A 1 298 ? 9.027 -11.895 15.224 1.00 57.53 298 PHE A N 1
ATOM 2375 C CA . PHE A 1 298 ? 9.416 -11.016 14.129 1.00 57.53 298 PHE A CA 1
ATOM 2376 C C . PHE A 1 298 ? 10.912 -11.143 13.855 1.00 57.53 298 PHE A C 1
ATOM 2378 O O . PHE A 1 298 ? 11.740 -10.936 14.741 1.00 57.53 298 PHE A O 1
ATOM 2385 N N . MET A 1 299 ? 11.265 -11.434 12.603 1.00 50.06 299 MET A N 1
ATOM 2386 C CA . MET A 1 299 ? 12.630 -11.197 12.144 1.00 50.06 299 MET A CA 1
ATOM 2387 C C . MET A 1 299 ? 12.819 -9.717 11.825 1.00 50.06 299 MET A C 1
ATOM 2389 O O . MET A 1 299 ? 11.864 -8.995 11.532 1.00 50.06 299 MET A O 1
ATOM 2393 N N . SER A 1 300 ? 14.080 -9.284 11.866 1.00 55.38 300 SER A N 1
ATOM 2394 C CA . SER A 1 300 ? 14.518 -8.036 11.252 1.00 55.38 300 SER A CA 1
ATOM 2395 C C . SER A 1 300 ? 13.880 -7.919 9.872 1.00 55.38 300 SER A C 1
ATOM 2397 O O . SER A 1 300 ? 14.118 -8.790 9.041 1.00 55.38 300 SER A O 1
ATOM 2399 N N . CYS A 1 301 ? 13.072 -6.883 9.650 1.00 47.34 301 CYS A N 1
ATOM 2400 C CA . CYS A 1 301 ? 12.389 -6.676 8.378 1.00 47.34 301 CYS A CA 1
ATOM 2401 C C . CYS A 1 301 ? 13.436 -6.767 7.249 1.00 47.34 301 CYS A C 1
ATOM 2403 O O . CYS A 1 301 ? 14.427 -6.020 7.250 1.00 47.34 301 CYS A O 1
ATOM 2405 N N . GLU A 1 302 ? 13.293 -7.753 6.362 1.00 49.28 302 GLU A N 1
ATOM 2406 C CA . GLU A 1 302 ? 14.377 -8.135 5.452 1.00 49.28 302 GLU A CA 1
ATOM 2407 C C . GLU A 1 302 ? 14.558 -7.139 4.296 1.00 49.28 302 GLU A C 1
ATOM 2409 O O . GLU A 1 302 ? 13.927 -6.075 4.233 1.00 49.28 302 GLU A O 1
ATOM 2414 N N . ALA A 1 303 ? 15.589 -7.407 3.491 1.00 49.62 303 ALA A N 1
ATOM 2415 C CA . ALA A 1 303 ? 16.161 -6.505 2.510 1.00 49.62 303 ALA A CA 1
ATOM 2416 C C . ALA A 1 303 ? 15.196 -6.173 1.368 1.00 49.62 303 ALA A C 1
ATOM 2418 O O . ALA A 1 303 ? 14.221 -6.886 1.135 1.00 49.62 303 ALA A O 1
ATOM 2419 N N . PRO A 1 304 ? 15.466 -5.095 0.627 1.00 51.00 304 PRO A N 1
ATOM 2420 C CA . PRO A 1 304 ? 14.455 -4.597 -0.267 1.00 51.00 304 PRO A CA 1
ATOM 2421 C C . PRO A 1 304 ? 14.823 -4.629 -1.753 1.00 51.00 304 PRO A C 1
ATOM 2423 O O . PRO A 1 304 ? 15.968 -4.854 -2.126 1.00 51.00 304 PRO A O 1
ATOM 2426 N N . CYS A 1 305 ? 13.809 -4.472 -2.607 1.00 46.50 305 CYS A N 1
ATOM 2427 C CA . CYS A 1 305 ? 13.793 -5.075 -3.943 1.00 46.50 305 CYS A CA 1
ATOM 2428 C C . CYS A 1 305 ? 14.251 -4.192 -5.135 1.00 46.50 305 CYS A C 1
ATOM 2430 O O . CYS A 1 305 ? 14.051 -4.625 -6.270 1.00 46.50 305 CYS A O 1
ATOM 2432 N N . SER A 1 306 ? 14.810 -2.977 -4.974 1.00 52.91 306 SER A N 1
ATOM 2433 C CA . SER A 1 306 ? 15.143 -2.128 -6.155 1.00 52.91 306 SER A CA 1
ATOM 2434 C C . SER A 1 306 ? 16.137 -0.965 -5.929 1.00 52.91 306 SER A C 1
ATOM 2436 O O . SER A 1 306 ? 16.206 -0.418 -4.832 1.00 52.91 306 SER A O 1
ATOM 2438 N N . LEU A 1 307 ? 16.832 -0.536 -7.002 1.00 41.75 307 LEU A N 1
ATOM 2439 C CA . LEU A 1 307 ? 17.888 0.509 -7.050 1.00 41.75 307 LEU A CA 1
ATOM 2440 C C . LEU A 1 307 ? 17.369 1.955 -7.266 1.00 41.75 307 LEU A C 1
ATOM 2442 O O . LEU A 1 307 ? 16.352 2.145 -7.934 1.00 41.75 307 LEU A O 1
ATOM 2446 N N . LEU A 1 308 ? 18.105 2.970 -6.764 1.00 50.25 308 LEU A N 1
ATOM 2447 C CA . LEU A 1 308 ? 17.819 4.416 -6.912 1.00 50.25 308 LEU A CA 1
ATOM 2448 C C . LEU A 1 308 ? 19.051 5.321 -7.127 1.00 50.25 308 LEU A C 1
ATOM 2450 O O . LEU A 1 308 ? 20.158 4.914 -6.781 1.00 50.25 308 LEU A O 1
ATOM 2454 N N . PRO A 1 309 ? 18.865 6.577 -7.608 1.00 40.03 309 PRO A N 1
ATOM 2455 C CA . PRO A 1 309 ? 19.923 7.584 -7.699 1.00 40.03 309 PRO A CA 1
ATOM 2456 C C . PRO A 1 309 ? 20.568 7.925 -6.347 1.00 40.03 309 PRO A C 1
ATOM 2458 O O . PRO A 1 309 ? 19.888 8.143 -5.341 1.00 40.03 309 PRO A O 1
ATOM 2461 N N . SER A 1 310 ? 21.894 8.072 -6.358 1.00 38.72 310 SER A N 1
ATOM 2462 C CA . SER A 1 310 ? 22.767 8.302 -5.196 1.00 38.72 310 SER A CA 1
ATOM 2463 C C . SER A 1 310 ? 22.495 9.592 -4.396 1.00 38.72 310 SER A C 1
ATOM 2465 O O . SER A 1 310 ? 22.853 9.666 -3.224 1.00 38.72 310 SER A O 1
ATOM 2467 N N . GLN A 1 311 ? 21.832 10.603 -4.969 1.00 39.88 311 GLN A N 1
ATOM 2468 C CA . GLN A 1 311 ? 21.636 11.913 -4.319 1.00 39.88 311 GLN A CA 1
ATOM 2469 C C . GLN A 1 311 ? 20.532 11.931 -3.244 1.00 39.88 311 GLN A C 1
ATOM 2471 O O . GLN A 1 311 ? 20.652 12.645 -2.254 1.00 39.88 311 GLN A O 1
ATOM 2476 N N . LEU A 1 312 ? 19.496 11.092 -3.366 1.00 41.50 312 LEU A N 1
ATOM 2477 C CA . LEU A 1 312 ? 18.546 10.810 -2.265 1.00 41.50 312 LEU A CA 1
ATOM 2478 C C . LEU A 1 312 ? 19.118 9.839 -1.232 1.00 41.50 312 LEU A C 1
ATOM 2480 O O . LEU A 1 312 ? 18.513 9.563 -0.197 1.00 41.50 312 LEU A O 1
ATOM 2484 N N . LEU A 1 313 ? 20.280 9.298 -1.573 1.00 37.72 313 LEU A N 1
ATOM 2485 C CA . LEU A 1 313 ? 21.033 8.285 -0.874 1.00 37.72 313 LEU A CA 1
ATOM 2486 C C . LEU A 1 313 ? 22.216 8.870 -0.109 1.00 37.72 313 LEU A C 1
ATOM 2488 O O . LEU A 1 313 ? 23.024 8.095 0.400 1.00 37.72 313 LEU A O 1
ATOM 2492 N N . MET A 1 314 ? 22.273 10.202 0.051 1.00 29.31 314 MET A N 1
ATOM 2493 C CA . MET A 1 314 ? 23.016 10.825 1.146 1.00 29.31 314 MET A CA 1
ATOM 2494 C C . MET A 1 314 ? 22.394 10.383 2.475 1.00 29.31 314 MET A C 1
ATOM 2496 O O . MET A 1 314 ? 21.648 11.093 3.145 1.00 29.31 314 MET A O 1
ATOM 2500 N N . LEU A 1 315 ? 22.711 9.141 2.830 1.00 35.56 315 LEU A N 1
ATOM 2501 C CA . LEU A 1 315 ? 22.857 8.659 4.178 1.00 35.56 315 LEU A CA 1
ATOM 2502 C C . LEU A 1 315 ? 23.842 9.619 4.836 1.00 35.56 315 LEU A C 1
ATOM 2504 O O . LEU A 1 315 ? 25.055 9.442 4.757 1.00 35.56 315 LEU A O 1
ATOM 2508 N N . SER A 1 316 ? 23.329 10.641 5.514 1.00 28.98 316 SER A N 1
ATOM 2509 C CA . SER A 1 316 ? 24.041 11.058 6.702 1.00 28.98 316 SER A CA 1
ATOM 2510 C C . SER A 1 316 ? 24.144 9.803 7.564 1.00 28.98 316 SER A C 1
ATOM 2512 O O . SER A 1 316 ? 23.148 9.123 7.831 1.00 28.98 316 SER A O 1
ATOM 2514 N N . ALA A 1 317 ? 25.352 9.489 8.007 1.00 30.55 317 ALA A N 1
ATOM 2515 C CA . ALA A 1 317 ? 25.611 8.600 9.128 1.00 30.55 317 ALA A CA 1
ATOM 2516 C C . ALA A 1 317 ? 25.004 9.160 10.439 1.00 30.55 317 ALA A C 1
ATOM 2518 O O . ALA A 1 317 ? 25.609 9.104 11.500 1.00 30.55 317 ALA A O 1
ATOM 2519 N N . THR A 1 318 ? 23.802 9.737 10.387 1.00 36.28 318 THR A N 1
ATOM 2520 C CA . THR A 1 318 ? 22.999 10.085 11.547 1.00 36.28 318 THR A CA 1
ATOM 2521 C C . THR A 1 318 ? 22.207 8.850 11.923 1.00 36.28 318 THR A C 1
ATOM 2523 O O . THR A 1 318 ? 21.053 8.652 11.535 1.00 36.28 318 THR A O 1
ATOM 2526 N N . SER A 1 319 ? 22.872 8.003 12.696 1.00 40.03 319 SER A N 1
ATOM 2527 C CA . SER A 1 319 ? 22.319 7.441 13.922 1.00 40.03 319 SER A CA 1
ATOM 2528 C C . SER A 1 319 ? 21.164 8.295 14.453 1.00 40.03 319 SER A C 1
ATOM 2530 O O . SER A 1 319 ? 21.289 9.519 14.540 1.00 40.03 319 SER A O 1
ATOM 2532 N N . VAL A 1 320 ? 20.045 7.680 14.835 1.00 44.22 320 VAL A N 1
ATOM 2533 C CA . VAL A 1 320 ? 19.091 8.403 15.685 1.00 44.22 320 VAL A CA 1
ATOM 2534 C C . VAL A 1 320 ? 19.759 8.507 17.043 1.00 44.22 320 VAL A C 1
ATOM 2536 O O . VAL A 1 320 ? 19.931 7.501 17.727 1.00 44.22 320 VAL A O 1
ATOM 2539 N N . VAL A 1 321 ? 20.230 9.709 17.365 1.00 42.28 321 VAL A N 1
ATOM 2540 C CA . VAL A 1 321 ? 20.854 10.012 18.648 1.00 42.28 321 VAL A CA 1
ATOM 2541 C C . VAL A 1 321 ? 19.726 10.134 19.662 1.00 42.28 321 VAL A C 1
ATOM 2543 O O . VAL A 1 321 ? 19.106 11.185 19.807 1.00 42.28 321 VAL A O 1
ATOM 2546 N N . LEU A 1 322 ? 19.419 9.025 20.328 1.00 47.22 322 LEU A N 1
ATOM 2547 C CA . LEU A 1 322 ? 18.583 9.027 21.521 1.00 47.22 322 LEU A CA 1
ATOM 2548 C C . LEU A 1 322 ? 19.521 9.259 22.701 1.00 47.22 322 LEU A C 1
ATOM 2550 O O . LEU A 1 322 ? 20.368 8.409 22.958 1.00 47.22 322 LEU A O 1
ATOM 2554 N N . THR A 1 323 ? 19.414 10.417 23.361 1.00 44.38 323 THR A N 1
ATOM 2555 C CA . THR A 1 323 ? 19.999 10.686 24.694 1.00 44.38 323 THR A CA 1
ATOM 2556 C C . THR A 1 323 ? 21.353 9.993 24.954 1.00 44.38 323 THR A C 1
ATOM 2558 O O . THR A 1 323 ? 21.476 9.200 25.882 1.00 44.38 323 THR A O 1
ATOM 2561 N N . GLY A 1 324 ? 22.356 10.241 24.101 1.00 42.66 324 GLY A N 1
ATOM 2562 C CA . GLY A 1 324 ? 23.735 9.757 24.286 1.00 42.66 324 GLY A CA 1
ATOM 2563 C C . GLY A 1 324 ? 24.110 8.398 23.669 1.00 42.66 324 GLY A C 1
ATOM 2564 O O . GLY A 1 324 ? 25.272 8.018 23.768 1.00 42.66 324 GLY A O 1
ATOM 2565 N N . GLY A 1 325 ? 23.195 7.680 23.003 1.00 38.03 325 GLY A N 1
ATOM 2566 C CA . GLY A 1 325 ? 23.475 6.390 22.349 1.00 38.03 325 GLY A CA 1
ATOM 2567 C C . GLY A 1 325 ? 23.282 6.398 20.827 1.00 38.03 325 GLY A C 1
ATOM 2568 O O . GLY A 1 325 ? 22.322 6.973 20.311 1.00 38.03 325 GLY A O 1
ATOM 2569 N N . ILE A 1 326 ? 24.179 5.723 20.097 1.00 47.47 326 ILE A N 1
ATOM 2570 C CA . ILE A 1 326 ? 24.059 5.457 18.655 1.00 47.47 326 ILE A CA 1
ATOM 2571 C C . ILE A 1 326 ? 23.486 4.051 18.454 1.00 47.47 326 ILE A C 1
ATOM 2573 O O . ILE A 1 326 ? 24.147 3.058 18.744 1.00 47.47 326 ILE A O 1
ATOM 2577 N N . MET A 1 327 ? 22.275 3.951 17.904 1.00 46.00 327 MET A N 1
ATOM 2578 C CA . MET A 1 327 ? 21.739 2.675 17.417 1.00 46.00 327 MET A CA 1
ATOM 2579 C C . MET A 1 327 ? 22.099 2.467 15.939 1.00 46.00 327 MET A C 1
ATOM 2581 O O . MET A 1 327 ? 21.572 3.153 15.058 1.00 46.00 327 MET A O 1
ATOM 2585 N N . GLY A 1 328 ? 22.994 1.509 15.669 1.00 35.62 328 GLY A N 1
ATOM 2586 C CA . GLY A 1 328 ? 23.355 1.066 14.318 1.00 35.62 328 GLY A CA 1
ATOM 2587 C C . GLY A 1 328 ? 22.232 0.266 13.645 1.00 35.62 328 GLY A C 1
ATOM 2588 O O . GLY A 1 328 ? 21.472 -0.437 14.308 1.00 35.62 328 GLY A O 1
ATOM 2589 N N . ARG A 1 329 ? 22.102 0.375 12.316 1.00 49.97 329 ARG A N 1
ATOM 2590 C CA . ARG A 1 329 ? 21.013 -0.243 11.534 1.00 49.97 329 ARG A CA 1
ATOM 2591 C C . ARG A 1 329 ? 21.561 -1.179 10.457 1.00 49.97 329 ARG A C 1
ATOM 2593 O O . ARG A 1 329 ? 22.547 -0.851 9.806 1.00 49.97 329 ARG A O 1
ATOM 2600 N N . ARG A 1 330 ? 20.867 -2.295 10.199 1.00 37.88 330 ARG A N 1
ATOM 2601 C CA . ARG A 1 330 ? 21.024 -3.097 8.972 1.00 37.88 330 ARG A CA 1
ATOM 2602 C C . ARG A 1 330 ? 19.878 -2.765 8.013 1.00 37.88 330 ARG A C 1
ATOM 2604 O O . ARG A 1 330 ? 18.718 -3.052 8.302 1.00 37.88 330 ARG A O 1
ATOM 2611 N N . ALA A 1 331 ? 20.188 -2.134 6.885 1.00 40.06 331 ALA A N 1
ATOM 2612 C CA . ALA A 1 331 ? 19.234 -1.903 5.802 1.00 40.06 331 ALA A CA 1
ATOM 2613 C C . ALA A 1 331 ? 19.962 -1.847 4.447 1.00 40.06 331 ALA A C 1
ATOM 2615 O O . ALA A 1 331 ? 21.013 -1.222 4.334 1.00 40.06 331 ALA A O 1
ATOM 2616 N N . LYS A 1 332 ? 19.384 -2.486 3.426 1.00 40.59 332 LYS A N 1
ATOM 2617 C CA . LYS A 1 332 ? 19.627 -2.227 1.985 1.00 40.59 332 LYS A CA 1
ATOM 2618 C C . LYS A 1 332 ? 18.312 -1.623 1.394 1.00 40.59 332 LYS A C 1
ATOM 2620 O O . LYS A 1 332 ? 17.457 -1.353 2.227 1.00 40.59 332 LYS A O 1
ATOM 2625 N N . GLN A 1 333 ? 18.130 -1.299 0.093 1.00 38.19 333 GLN A N 1
ATOM 2626 C CA . GLN A 1 333 ? 17.187 -0.245 -0.458 1.00 38.19 333 GLN A CA 1
ATOM 2627 C C . GLN A 1 333 ? 15.887 -0.676 -1.241 1.00 38.19 333 GLN A C 1
ATOM 2629 O O . GLN A 1 333 ? 15.933 -1.705 -1.907 1.00 38.19 333 GLN A O 1
ATOM 2634 N N . ILE A 1 334 ? 14.773 0.131 -1.229 1.00 51.28 334 ILE A N 1
ATOM 2635 C CA . ILE A 1 334 ? 13.488 0.033 -2.050 1.00 51.28 334 ILE A CA 1
ATOM 2636 C C . ILE A 1 334 ? 13.155 1.339 -2.820 1.00 51.28 334 ILE A C 1
ATOM 2638 O O . ILE A 1 334 ? 13.462 2.423 -2.325 1.00 51.28 334 ILE A O 1
ATOM 2642 N N . PHE A 1 335 ? 12.359 1.233 -3.909 1.00 40.62 335 PHE A N 1
ATOM 2643 C CA . PHE A 1 335 ? 11.542 2.280 -4.572 1.00 40.62 335 PHE A CA 1
ATOM 2644 C C . PHE A 1 335 ? 10.129 1.819 -5.059 1.00 40.62 335 PHE A C 1
ATOM 2646 O O . PHE A 1 335 ? 9.971 0.613 -5.202 1.00 40.62 335 PHE A O 1
ATOM 2653 N N . LEU A 1 336 ? 9.140 2.719 -5.356 1.00 34.88 336 LEU A N 1
ATOM 2654 C CA . LEU A 1 336 ? 7.875 2.490 -6.150 1.00 34.88 336 LEU A CA 1
ATOM 2655 C C . LEU A 1 336 ? 6.971 3.763 -6.369 1.00 34.88 336 LEU A C 1
ATOM 2657 O O . LEU A 1 336 ? 7.168 4.767 -5.690 1.00 34.88 336 LEU A O 1
ATOM 2661 N N . ARG A 1 337 ? 5.987 3.712 -7.311 1.00 31.31 337 ARG A N 1
ATOM 2662 C CA . ARG A 1 337 ? 4.991 4.764 -7.728 1.00 31.31 337 ARG A CA 1
ATOM 2663 C C . ARG A 1 337 ? 3.519 4.339 -7.441 1.00 31.31 337 ARG A C 1
ATOM 2665 O O . ARG A 1 337 ? 3.283 3.138 -7.341 1.00 31.31 337 ARG A O 1
ATOM 2672 N N . PHE A 1 338 ? 2.546 5.274 -7.332 1.00 40.31 338 PHE A N 1
ATOM 2673 C CA . PHE A 1 338 ? 1.255 5.063 -6.610 1.00 40.31 338 PHE A CA 1
ATOM 2674 C C . PHE A 1 338 ? -0.040 5.625 -7.258 1.00 40.31 338 PHE A C 1
ATOM 2676 O O . PHE A 1 338 ? 0.027 6.580 -8.029 1.00 40.31 338 PHE A O 1
ATOM 2683 N N . LEU A 1 339 ? -1.209 5.054 -6.891 1.00 28.67 339 LEU A N 1
ATOM 2684 C CA . LEU A 1 339 ? -2.581 5.467 -7.274 1.00 28.67 339 LEU A CA 1
ATOM 2685 C C . LEU A 1 339 ? -3.584 5.157 -6.130 1.00 28.67 339 LEU A C 1
ATOM 2687 O O . LEU A 1 339 ? -3.470 4.091 -5.528 1.00 28.67 339 LEU A O 1
ATOM 2691 N N . VAL A 1 340 ? -4.540 6.050 -5.819 1.00 33.66 340 VAL A N 1
ATOM 2692 C CA . VAL A 1 340 ? -5.569 5.885 -4.757 1.00 33.66 340 VAL A CA 1
ATOM 2693 C C . VAL A 1 340 ? -6.885 6.567 -5.174 1.00 33.66 340 VAL A C 1
ATOM 2695 O O . VAL A 1 340 ? -6.844 7.624 -5.803 1.00 33.66 340 VAL A O 1
ATOM 2698 N N . ARG A 1 341 ? -8.038 5.977 -4.811 1.00 35.88 341 ARG A N 1
ATOM 2699 C CA . ARG A 1 341 ? -9.401 6.500 -5.044 1.00 35.88 341 ARG A CA 1
ATOM 2700 C C . ARG A 1 341 ? -9.853 7.497 -3.958 1.00 35.88 341 ARG A C 1
ATOM 2702 O O . ARG A 1 341 ? -9.695 7.229 -2.769 1.00 35.88 341 ARG A O 1
ATOM 2709 N N . TYR A 1 342 ? -10.482 8.597 -4.368 1.00 34.62 342 TYR A N 1
ATOM 2710 C CA . TYR A 1 342 ? -11.183 9.579 -3.539 1.00 34.62 342 TYR A CA 1
ATOM 2711 C C . TYR A 1 342 ? -12.555 9.934 -4.110 1.00 34.62 342 TYR A C 1
ATOM 2713 O O . TYR A 1 342 ? -12.666 10.354 -5.258 1.00 34.62 342 TYR A O 1
ATOM 2721 N N . ILE A 1 343 ? -13.587 9.892 -3.268 1.00 34.44 343 ILE A N 1
ATOM 2722 C CA . ILE A 1 343 ? -14.903 10.448 -3.593 1.00 34.44 343 ILE A CA 1
ATOM 2723 C C . ILE A 1 343 ? -15.014 11.826 -2.936 1.00 34.44 343 ILE A C 1
ATOM 2725 O O . ILE A 1 343 ? -14.941 11.954 -1.713 1.00 34.44 343 ILE A O 1
ATOM 2729 N N . PHE A 1 344 ? -15.192 12.867 -3.748 1.00 38.53 344 PHE A N 1
ATOM 2730 C CA . PHE A 1 344 ? -15.549 14.207 -3.287 1.00 38.53 344 PHE A CA 1
ATOM 2731 C C . PHE A 1 344 ? -16.734 14.709 -4.109 1.00 38.53 344 PHE A C 1
ATOM 2733 O O . PHE A 1 344 ? -16.669 14.741 -5.333 1.00 38.53 344 PHE A O 1
ATOM 2740 N N . VAL A 1 345 ? -17.809 15.124 -3.437 1.00 33.38 345 VAL A N 1
ATOM 2741 C CA . VAL A 1 345 ? -18.998 15.702 -4.077 1.00 33.38 345 VAL A CA 1
ATOM 2742 C C . VAL A 1 345 ? -19.049 17.181 -3.706 1.00 33.38 345 VAL A C 1
ATOM 2744 O O . VAL A 1 345 ? -19.399 17.544 -2.587 1.00 33.38 345 VAL A O 1
ATOM 2747 N N . GLY A 1 346 ? -18.631 18.043 -4.628 1.00 39.41 346 GLY A N 1
ATOM 2748 C CA . GLY A 1 346 ? -18.737 19.495 -4.490 1.00 39.41 346 GLY A CA 1
ATOM 2749 C C . GLY A 1 346 ? -18.442 20.182 -5.819 1.00 39.41 346 GLY A C 1
ATOM 2750 O O . GLY A 1 346 ? -17.497 19.800 -6.497 1.00 39.41 346 GLY A O 1
ATOM 2751 N N . GLY A 1 347 ? -19.252 21.164 -6.220 1.00 43.22 347 GLY A N 1
ATOM 2752 C CA . GLY A 1 347 ? -19.080 21.878 -7.490 1.00 43.22 347 GLY A CA 1
ATOM 2753 C C . GLY A 1 347 ? -17.714 22.568 -7.586 1.00 43.22 347 GLY A C 1
ATOM 2754 O O . GLY A 1 347 ? -17.291 23.246 -6.652 1.00 43.22 347 GLY A O 1
ATOM 2755 N N . GLY A 1 348 ? -17.012 22.390 -8.710 1.00 60.47 348 GLY A N 1
ATOM 2756 C CA . GLY A 1 348 ? -15.687 22.989 -8.936 1.00 60.47 348 GLY A CA 1
ATOM 2757 C C . GLY A 1 348 ? -14.616 22.062 -9.516 1.00 60.47 348 GLY A C 1
ATOM 2758 O O . GLY A 1 348 ? -13.434 22.390 -9.410 1.00 60.47 348 GLY A O 1
ATOM 2759 N N . TRP A 1 349 ? -14.991 20.940 -10.129 1.00 67.62 349 TRP A N 1
ATOM 2760 C CA . TRP A 1 349 ? -14.064 20.003 -10.771 1.00 67.62 349 TRP A CA 1
ATOM 2761 C C . TRP A 1 349 ? -14.215 20.033 -12.296 1.00 67.62 349 TRP A C 1
ATOM 2763 O O . TRP A 1 349 ? -15.281 20.359 -12.813 1.00 67.62 349 TRP A O 1
ATOM 2773 N N . TRP A 1 350 ? -13.123 19.735 -12.996 1.00 72.19 350 TRP A N 1
ATOM 2774 C CA . TRP A 1 350 ? -13.079 19.422 -14.424 1.00 72.19 350 TRP A CA 1
ATOM 2775 C C . TRP A 1 350 ? -12.665 17.965 -14.576 1.00 72.19 350 TRP A C 1
ATOM 2777 O O . TRP A 1 350 ? -11.727 17.525 -13.914 1.00 72.19 350 TRP A O 1
ATOM 2787 N N . GLY A 1 351 ? -13.331 17.227 -15.451 1.00 75.69 351 GLY A N 1
ATOM 2788 C CA . GLY A 1 351 ? -13.032 15.823 -15.688 1.00 75.69 351 GLY A CA 1
ATOM 2789 C C . GLY A 1 351 ? -14.229 15.093 -16.264 1.00 75.69 351 GLY A C 1
ATOM 2790 O O . GLY A 1 351 ? -15.254 15.703 -16.571 1.00 75.69 351 GLY A O 1
ATOM 2791 N N . LEU A 1 352 ? -14.069 13.785 -16.402 1.00 72.88 352 LEU A N 1
ATOM 2792 C CA . LEU A 1 352 ? -15.140 12.892 -16.816 1.00 72.88 352 LEU A CA 1
ATOM 2793 C C . LEU A 1 352 ? -16.198 12.836 -15.706 1.00 72.88 352 LEU A C 1
ATOM 2795 O O . LEU A 1 352 ? -15.855 12.774 -14.524 1.00 72.88 352 LEU A O 1
ATOM 2799 N N . ASN A 1 353 ? -17.479 12.879 -16.080 1.00 67.44 353 ASN A N 1
ATOM 2800 C CA . ASN A 1 353 ? -18.560 12.627 -15.130 1.00 67.44 353 ASN A CA 1
ATOM 2801 C C . ASN A 1 353 ? -18.414 11.203 -14.566 1.00 67.44 353 ASN A C 1
ATOM 2803 O O . ASN A 1 353 ? -17.965 10.297 -15.275 1.00 67.44 353 ASN A O 1
ATOM 2807 N N . ASN A 1 354 ? -18.765 11.027 -13.289 1.00 66.06 354 ASN A N 1
ATOM 2808 C CA . ASN A 1 354 ? -18.609 9.756 -12.579 1.00 66.06 354 ASN A CA 1
ATOM 2809 C C . ASN A 1 354 ? -19.240 8.591 -13.361 1.00 66.06 354 ASN A C 1
ATOM 2811 O O . ASN A 1 354 ? -20.398 8.680 -13.764 1.00 66.06 354 ASN A O 1
ATOM 2815 N N . GLY A 1 355 ? -18.501 7.487 -13.497 1.00 60.72 355 GLY A N 1
ATOM 2816 C CA . GLY A 1 355 ? -19.061 6.183 -13.867 1.00 60.72 355 GLY A CA 1
ATOM 2817 C C . GLY A 1 355 ? -19.283 5.858 -15.351 1.00 60.72 355 GLY A C 1
ATOM 2818 O O . GLY A 1 355 ? -19.704 4.736 -15.625 1.00 60.72 355 GLY A O 1
ATOM 2819 N N . GLU A 1 356 ? -19.029 6.766 -16.301 1.00 66.50 356 GLU A N 1
ATOM 2820 C CA . GLU A 1 356 ? -19.432 6.541 -17.711 1.00 66.50 356 GLU A CA 1
ATOM 2821 C C . GLU A 1 356 ? -18.288 6.345 -18.712 1.00 66.50 356 GLU A C 1
ATOM 2823 O O . GLU A 1 356 ? -18.541 5.989 -19.861 1.00 66.50 356 GLU A O 1
ATOM 2828 N N . ASN A 1 357 ? -17.031 6.548 -18.313 1.00 75.62 357 ASN A N 1
ATOM 2829 C CA . ASN A 1 357 ? -15.922 6.549 -19.266 1.00 75.62 357 ASN A CA 1
ATOM 2830 C C . ASN A 1 357 ? -14.916 5.437 -18.950 1.00 75.62 357 ASN A C 1
ATOM 2832 O O . ASN A 1 357 ? -14.202 5.547 -17.949 1.00 75.62 357 ASN A O 1
ATOM 2836 N N . PRO A 1 358 ? -14.835 4.376 -19.776 1.00 83.06 358 PRO A N 1
ATOM 2837 C CA . PRO A 1 358 ? -13.783 3.376 -19.652 1.00 83.06 358 PRO A CA 1
ATOM 2838 C C . PRO A 1 358 ? -12.419 3.972 -20.031 1.00 83.06 358 PRO A C 1
ATOM 2840 O O . PRO A 1 358 ? -12.325 5.050 -20.620 1.00 83.06 358 PRO A O 1
ATOM 2843 N N . TYR A 1 359 ? -11.337 3.255 -19.718 1.00 84.75 359 TYR A N 1
ATOM 2844 C CA . TYR A 1 359 ? -10.021 3.608 -20.246 1.00 84.75 359 TYR A CA 1
ATOM 2845 C C . TYR A 1 359 ? -10.049 3.520 -21.779 1.00 84.75 359 TYR A C 1
ATOM 2847 O O . TYR A 1 359 ? -10.428 2.492 -22.332 1.00 84.75 359 TYR A O 1
ATOM 2855 N N . GLU A 1 360 ? -9.617 4.581 -22.462 1.00 86.06 360 GLU A N 1
ATOM 2856 C CA . GLU A 1 360 ? -9.598 4.639 -23.935 1.00 86.06 360 GLU A CA 1
ATOM 2857 C C . GLU A 1 360 ? -8.563 3.695 -24.568 1.00 86.06 360 GLU A C 1
ATOM 2859 O O . GLU A 1 360 ? -8.630 3.386 -25.756 1.00 86.06 360 GLU A O 1
ATOM 2864 N N . HIS A 1 361 ? -7.583 3.242 -23.787 1.00 86.19 361 HIS A N 1
ATOM 2865 C CA . HIS A 1 361 ? -6.469 2.421 -24.246 1.00 86.19 361 HIS A CA 1
ATOM 2866 C C . HIS A 1 361 ? -6.225 1.246 -23.286 1.00 86.19 361 HIS A C 1
ATOM 2868 O O . HIS A 1 361 ? -6.565 1.337 -22.105 1.00 86.19 361 HIS A O 1
ATOM 2874 N N . PRO A 1 362 ? -5.595 0.145 -23.740 1.00 87.56 362 PRO A N 1
ATOM 2875 C CA . PRO A 1 362 ? -5.150 -0.921 -22.847 1.00 87.56 362 PRO A CA 1
ATOM 2876 C C . PRO A 1 362 ? -4.040 -0.434 -21.901 1.00 87.56 362 PRO A C 1
ATOM 2878 O O . PRO A 1 362 ? -3.438 0.625 -22.090 1.00 87.56 362 PRO A O 1
ATOM 2881 N N . ALA A 1 363 ? -3.727 -1.211 -20.865 1.00 87.62 363 ALA A N 1
ATOM 2882 C CA . ALA A 1 363 ? -2.639 -0.870 -19.956 1.00 87.62 363 ALA A CA 1
ATOM 2883 C C . ALA A 1 363 ? -1.302 -0.878 -20.715 1.00 87.62 363 ALA A C 1
ATOM 2885 O O . ALA A 1 363 ? -0.965 -1.852 -21.384 1.00 87.62 363 ALA A O 1
ATOM 2886 N N . HIS A 1 364 ? -0.509 0.186 -20.586 1.00 85.31 364 HIS A N 1
ATOM 2887 C CA . HIS A 1 364 ? 0.805 0.295 -21.238 1.00 85.31 364 HIS A CA 1
ATOM 2888 C C . HIS A 1 364 ? 1.945 -0.187 -20.337 1.00 85.31 364 HIS A C 1
ATOM 2890 O O . HIS A 1 364 ? 3.021 -0.557 -20.803 1.00 85.31 364 HIS A O 1
ATOM 2896 N N . SER A 1 365 ? 1.716 -0.184 -19.027 1.00 84.31 365 SER A N 1
ATOM 2897 C CA . SER A 1 365 ? 2.693 -0.585 -18.025 1.00 84.31 365 SER A CA 1
ATOM 2898 C C . SER A 1 365 ? 2.152 -1.694 -17.140 1.00 84.31 365 SER A C 1
ATOM 2900 O O . SER A 1 365 ? 0.952 -1.802 -16.883 1.00 84.31 365 SER A O 1
ATOM 2902 N N . ARG A 1 366 ? 3.066 -2.490 -16.579 1.00 79.69 366 ARG A N 1
ATOM 2903 C CA . ARG A 1 366 ? 2.684 -3.527 -15.618 1.00 79.69 366 ARG A CA 1
ATOM 2904 C C . ARG A 1 366 ? 2.007 -2.941 -14.382 1.00 79.69 366 ARG A C 1
ATOM 2906 O O . ARG A 1 366 ? 1.142 -3.580 -13.800 1.00 79.69 366 ARG A O 1
ATOM 2913 N N . PHE A 1 367 ? 2.419 -1.743 -13.977 1.00 84.00 367 PHE A N 1
ATOM 2914 C CA . PHE A 1 367 ? 1.770 -1.045 -12.877 1.00 84.00 367 PHE A CA 1
ATOM 2915 C C . PHE A 1 367 ? 0.295 -0.779 -13.198 1.00 84.00 367 PHE A C 1
ATOM 2917 O O . PHE A 1 367 ? -0.554 -1.094 -12.376 1.00 84.00 367 PHE A O 1
ATOM 2924 N N . GLN A 1 368 ? -0.014 -0.290 -14.404 1.00 85.75 368 GLN A N 1
ATOM 2925 C CA . GLN A 1 368 ? -1.401 -0.105 -14.846 1.00 85.75 368 GLN A CA 1
ATOM 2926 C C . GLN A 1 368 ? -2.166 -1.431 -14.869 1.00 85.75 368 GLN A C 1
ATOM 2928 O O . GLN A 1 368 ? -3.234 -1.491 -14.277 1.00 85.75 368 GLN A O 1
ATOM 2933 N N . LEU A 1 369 ? -1.594 -2.507 -15.430 1.00 84.69 369 LEU A N 1
ATOM 2934 C CA . LEU A 1 369 ? -2.225 -3.838 -15.387 1.00 84.69 369 LEU A CA 1
ATOM 2935 C C . LEU A 1 369 ? -2.563 -4.272 -13.955 1.00 84.69 369 LEU A C 1
ATOM 2937 O O . LEU A 1 369 ? -3.670 -4.722 -13.681 1.00 84.69 369 LEU A O 1
ATOM 2941 N N . GLN A 1 370 ? -1.605 -4.124 -13.037 1.00 82.12 370 GLN A N 1
ATOM 2942 C CA . GLN A 1 370 ? -1.781 -4.527 -11.646 1.00 82.12 370 GLN A CA 1
ATOM 2943 C C . GLN A 1 370 ? -2.823 -3.670 -10.922 1.00 82.12 370 GLN A C 1
ATOM 2945 O O . GLN A 1 370 ? -3.521 -4.184 -10.058 1.00 82.12 370 GLN A O 1
ATOM 2950 N N . VAL A 1 371 ? -2.911 -2.375 -11.234 1.00 83.44 371 VAL A N 1
ATOM 2951 C CA . VAL A 1 371 ? -3.883 -1.461 -10.617 1.00 83.44 371 VAL A CA 1
ATOM 2952 C C . VAL A 1 371 ? -5.285 -1.668 -11.183 1.00 83.44 371 VAL A C 1
ATOM 2954 O O . VAL A 1 371 ? -6.254 -1.533 -10.444 1.00 83.44 371 VAL A O 1
ATOM 2957 N N . TRP A 1 372 ? -5.412 -2.007 -12.467 1.00 85.69 372 TRP A N 1
ATOM 2958 C CA . TRP A 1 372 ? -6.717 -2.215 -13.092 1.00 85.69 372 TRP A CA 1
ATOM 2959 C C . TRP A 1 372 ? -7.399 -3.477 -12.562 1.00 85.69 372 TRP A C 1
ATOM 2961 O O . TRP A 1 372 ? -8.609 -3.445 -12.365 1.00 85.69 372 TRP A O 1
ATOM 2971 N N . ARG A 1 373 ? -6.621 -4.523 -12.225 1.00 75.44 373 ARG A N 1
ATOM 2972 C CA . ARG A 1 373 ? -7.028 -5.817 -11.626 1.00 75.44 373 ARG A CA 1
ATOM 2973 C C . ARG A 1 373 ? -8.086 -6.627 -12.398 1.00 75.44 373 ARG A C 1
ATOM 2975 O O . ARG A 1 373 ? -8.061 -7.840 -12.262 1.00 75.44 373 ARG A O 1
ATOM 2982 N N . ASN A 1 374 ? -8.949 -5.996 -13.202 1.00 67.19 374 ASN A N 1
ATOM 2983 C CA . ASN A 1 374 ? -10.014 -6.553 -14.041 1.00 67.19 374 ASN A CA 1
ATOM 2984 C C . ASN A 1 374 ? -10.268 -5.645 -15.270 1.00 67.19 374 ASN A C 1
ATOM 2986 O O . ASN A 1 374 ? -9.979 -4.448 -15.230 1.00 67.19 374 ASN A O 1
ATOM 2990 N N . ASP A 1 375 ? -10.841 -6.207 -16.340 1.00 65.38 375 ASP A N 1
ATOM 2991 C CA . ASP A 1 375 ? -10.891 -5.602 -17.686 1.00 65.38 375 ASP A CA 1
ATOM 2992 C C . ASP A 1 375 ? -11.856 -4.411 -17.863 1.00 65.38 375 ASP A C 1
ATOM 2994 O O . ASP A 1 375 ? -11.816 -3.750 -18.899 1.00 65.38 375 ASP A O 1
ATOM 2998 N N . VAL A 1 376 ? -12.699 -4.080 -16.872 1.00 71.56 376 VAL A N 1
ATOM 2999 C CA . VAL A 1 376 ? -13.646 -2.952 -16.981 1.00 71.56 376 VAL A CA 1
ATOM 3000 C C . VAL A 1 376 ? -13.716 -2.156 -15.677 1.00 71.56 376 VAL A C 1
ATOM 3002 O O . VAL A 1 376 ? -14.506 -2.444 -14.779 1.00 71.56 376 VAL A O 1
ATOM 3005 N N . VAL A 1 377 ? -12.888 -1.116 -15.567 1.00 77.00 377 VAL A N 1
ATOM 3006 C CA . VAL A 1 377 ? -13.066 -0.080 -14.542 1.00 77.00 377 VAL A CA 1
ATOM 3007 C C . VAL A 1 377 ? -14.128 0.892 -15.051 1.00 77.00 377 VAL A C 1
ATOM 3009 O O . VAL A 1 377 ? -13.866 1.657 -15.973 1.00 77.00 377 VAL A O 1
ATOM 3012 N N . THR A 1 378 ? -15.327 0.841 -14.471 1.00 74.81 378 THR A N 1
ATOM 3013 C CA . THR A 1 378 ? -16.453 1.707 -14.865 1.00 74.81 378 THR A CA 1
ATOM 3014 C C . THR A 1 378 ? -16.393 3.087 -14.214 1.00 74.81 378 THR A C 1
ATOM 3016 O O . THR A 1 378 ? -16.742 4.079 -14.839 1.00 74.81 378 THR A O 1
ATOM 3019 N N . ASP A 1 379 ? -15.897 3.176 -12.978 1.00 78.81 379 ASP A N 1
ATOM 3020 C CA . ASP A 1 379 ? -15.805 4.436 -12.236 1.00 78.81 379 ASP A CA 1
ATOM 3021 C C . ASP A 1 379 ? -14.355 4.918 -12.123 1.00 78.81 379 ASP A C 1
ATOM 3023 O O . ASP A 1 379 ? -13.646 4.671 -11.138 1.00 78.81 379 ASP A O 1
ATOM 3027 N N . ILE A 1 380 ? -13.881 5.574 -13.184 1.00 81.62 380 ILE A N 1
ATOM 3028 C CA . ILE A 1 380 ? -12.565 6.207 -13.191 1.00 81.62 380 ILE A CA 1
ATOM 3029 C C . ILE A 1 380 ? -12.690 7.602 -12.577 1.00 81.62 380 ILE A C 1
ATOM 3031 O O . ILE A 1 380 ? -13.301 8.504 -13.143 1.00 81.62 380 ILE A O 1
ATOM 3035 N N . GLN A 1 381 ? -12.019 7.818 -11.449 1.00 83.00 381 GLN A N 1
ATOM 3036 C CA . GLN A 1 381 ? -11.946 9.120 -10.776 1.00 83.00 381 GLN A CA 1
ATOM 3037 C C . GLN A 1 381 ? -10.906 10.039 -11.431 1.00 83.00 381 GLN A C 1
ATOM 3039 O O . GLN A 1 381 ? -9.991 10.555 -10.789 1.00 83.00 381 GLN A O 1
ATOM 3044 N N . HIS A 1 382 ? -11.019 10.207 -12.748 1.00 85.38 382 HIS A N 1
ATOM 3045 C CA . HIS A 1 382 ? -10.120 11.028 -13.547 1.00 85.38 382 HIS A CA 1
ATOM 3046 C C . HIS A 1 382 ? -10.641 12.467 -13.634 1.00 85.38 382 HIS A C 1
ATOM 3048 O O . HIS A 1 382 ? -11.083 12.939 -14.681 1.00 85.38 382 HIS A O 1
ATOM 3054 N N . PHE A 1 383 ? -10.588 13.173 -12.508 1.00 85.06 383 PHE A N 1
ATOM 3055 C CA . PHE A 1 383 ? -10.979 14.576 -12.417 1.00 85.06 383 PHE A CA 1
ATOM 3056 C C . PHE A 1 383 ? -9.921 15.404 -11.682 1.00 85.06 383 PHE A C 1
ATOM 3058 O O . PHE A 1 383 ? -9.113 14.899 -10.905 1.00 85.06 383 PHE A O 1
ATOM 3065 N N . THR A 1 384 ? -9.916 16.708 -11.940 1.00 85.94 384 THR A N 1
ATOM 3066 C CA . THR A 1 384 ? -9.012 17.685 -11.327 1.00 85.94 384 THR A CA 1
ATOM 3067 C C . THR A 1 384 ? -9.763 18.944 -10.926 1.00 85.94 384 THR A C 1
ATOM 3069 O O . THR A 1 384 ? -10.874 19.217 -11.385 1.00 85.94 384 THR A O 1
ATOM 3072 N N . ARG A 1 385 ? -9.187 19.723 -10.013 1.00 86.94 385 ARG A N 1
ATOM 3073 C CA . ARG A 1 385 ? -9.816 20.949 -9.526 1.00 86.94 385 ARG A CA 1
ATOM 3074 C C . ARG A 1 385 ? -9.882 21.986 -10.648 1.00 86.94 385 ARG A C 1
ATOM 3076 O O . ARG A 1 385 ? -8.922 22.176 -11.391 1.00 86.94 385 ARG A O 1
ATOM 3083 N N . LYS A 1 386 ? -10.975 22.748 -10.706 1.00 89.12 386 LYS A N 1
ATOM 3084 C CA . LYS A 1 386 ? -11.044 23.974 -11.507 1.00 89.12 386 LYS A CA 1
ATOM 3085 C C . LYS A 1 386 ? -10.109 25.024 -10.914 1.00 89.12 386 LYS A C 1
ATOM 3087 O O . LYS A 1 386 ? -10.360 25.561 -9.832 1.00 89.12 386 LYS A O 1
ATOM 3092 N N . PHE A 1 387 ? -9.034 25.327 -11.630 1.00 90.69 387 PHE A N 1
ATOM 3093 C CA . PHE A 1 387 ? -8.124 26.403 -11.258 1.00 90.69 387 PHE A CA 1
ATOM 3094 C C . PHE A 1 387 ? -8.611 27.757 -11.799 1.00 90.69 387 PHE A C 1
ATOM 3096 O O . PHE A 1 387 ? -9.297 27.803 -12.823 1.00 90.69 387 PHE A O 1
ATOM 3103 N N . PRO A 1 388 ? -8.262 28.878 -11.139 1.00 93.81 388 PRO A N 1
ATOM 3104 C CA . PRO A 1 388 ? -8.489 30.211 -11.693 1.00 93.81 388 PRO A CA 1
ATOM 3105 C C . PRO A 1 388 ? -7.825 30.368 -13.066 1.00 93.81 388 PRO A C 1
ATOM 3107 O O . PRO A 1 388 ? -6.735 29.836 -13.275 1.00 93.81 388 PRO A O 1
ATOM 3110 N N . LEU A 1 389 ? -8.421 31.162 -13.965 1.00 94.62 389 LEU A N 1
ATOM 3111 C CA . LEU A 1 389 ? -7.914 31.352 -15.336 1.00 94.62 389 LEU A CA 1
ATOM 3112 C C . LEU A 1 389 ? -6.432 31.750 -15.372 1.00 94.62 389 LEU A C 1
ATOM 3114 O O . LEU A 1 389 ? -5.663 31.135 -16.093 1.00 94.62 389 LEU A O 1
ATOM 3118 N N . LYS A 1 390 ? -5.992 32.672 -14.505 1.00 95.38 390 LYS A N 1
ATOM 3119 C CA . LYS A 1 390 ? -4.571 33.065 -14.404 1.00 95.38 390 LYS A CA 1
ATOM 3120 C C . LYS A 1 390 ? -3.638 31.927 -13.970 1.00 95.38 390 LYS A C 1
ATOM 3122 O O . LYS A 1 390 ? -2.442 31.971 -14.225 1.00 95.38 390 LYS A O 1
ATOM 3127 N N . THR A 1 391 ? -4.134 30.948 -13.216 1.00 94.31 391 THR A N 1
ATOM 3128 C CA . THR A 1 391 ? -3.349 29.759 -12.850 1.00 94.31 391 THR A CA 1
ATOM 3129 C C . THR A 1 391 ? -3.274 28.805 -14.032 1.00 94.31 391 THR A C 1
ATOM 3131 O O . THR A 1 391 ? -2.193 28.300 -14.305 1.00 94.31 391 THR A O 1
ATOM 3134 N N . VAL A 1 392 ? -4.385 28.607 -14.749 1.00 94.50 392 VAL A N 1
ATOM 3135 C CA . VAL A 1 392 ? -4.417 27.811 -15.984 1.00 94.50 392 VAL A CA 1
ATOM 3136 C C . VAL A 1 392 ? -3.465 28.403 -17.023 1.00 94.50 392 VAL A C 1
ATOM 3138 O O . VAL A 1 392 ? -2.608 27.688 -17.522 1.00 94.50 392 VAL A O 1
ATOM 3141 N N . GLU A 1 393 ? -3.534 29.715 -17.254 1.00 95.62 393 GLU A N 1
ATOM 3142 C CA . GLU A 1 393 ? -2.665 30.455 -18.175 1.00 95.62 393 GLU A CA 1
ATOM 3143 C C . GLU A 1 393 ? -1.177 30.286 -17.840 1.00 95.62 393 GLU A C 1
ATOM 3145 O O . GLU A 1 393 ? -0.352 30.110 -18.728 1.00 95.62 393 GLU A O 1
ATOM 3150 N N . ARG A 1 394 ? -0.811 30.258 -16.554 1.00 95.38 394 ARG A N 1
ATOM 3151 C CA . ARG A 1 394 ? 0.567 29.938 -16.157 1.00 95.38 394 ARG A CA 1
ATOM 3152 C C . ARG A 1 394 ? 0.919 28.489 -16.455 1.00 95.38 394 ARG A C 1
ATOM 3154 O O . ARG A 1 394 ? 1.963 28.243 -17.031 1.00 95.38 394 ARG A O 1
ATOM 3161 N N . VAL A 1 395 ? 0.062 27.542 -16.077 1.00 94.06 395 VAL A N 1
ATOM 3162 C CA . VAL A 1 395 ? 0.317 26.107 -16.280 1.00 94.06 395 VAL A CA 1
ATOM 3163 C C . VAL A 1 395 ? 0.547 25.784 -17.759 1.00 94.06 395 VAL A C 1
ATOM 3165 O O . VAL A 1 395 ? 1.487 25.059 -18.055 1.00 94.06 395 VAL A O 1
ATOM 3168 N N . ILE A 1 396 ? -0.239 26.358 -18.678 1.00 94.25 396 ILE A N 1
ATOM 3169 C CA . ILE A 1 396 ? -0.070 26.131 -20.127 1.00 94.25 396 ILE A CA 1
ATOM 3170 C C . ILE A 1 396 ? 1.202 26.772 -20.706 1.00 94.25 396 ILE A C 1
ATOM 3172 O O . ILE A 1 396 ? 1.649 26.362 -21.769 1.00 94.25 396 ILE A O 1
ATOM 3176 N N . ASN A 1 397 ? 1.765 27.782 -20.032 1.00 95.19 397 ASN A N 1
ATOM 3177 C CA . ASN A 1 397 ? 2.983 28.481 -20.455 1.00 95.19 397 ASN A CA 1
ATOM 3178 C C . ASN A 1 397 ? 4.254 27.931 -19.784 1.00 95.19 397 ASN A C 1
ATOM 3180 O O . ASN A 1 397 ? 5.347 28.412 -20.072 1.00 95.19 397 ASN A O 1
ATOM 3184 N N . VAL A 1 398 ? 4.141 26.944 -18.888 1.00 93.44 398 VAL A N 1
ATOM 3185 C CA . VAL A 1 398 ? 5.305 26.169 -18.440 1.00 93.44 398 VAL A CA 1
ATOM 3186 C C . VAL A 1 398 ? 5.701 25.230 -19.578 1.00 93.44 398 VAL A C 1
ATOM 3188 O O . VAL A 1 398 ? 4.849 24.530 -20.123 1.00 93.44 398 VAL A O 1
ATOM 3191 N N . THR A 1 399 ? 6.981 25.211 -19.953 1.00 91.38 399 THR A N 1
ATOM 3192 C CA . THR A 1 399 ? 7.470 24.345 -21.036 1.00 91.38 399 THR A CA 1
ATOM 3193 C C . THR A 1 399 ? 7.209 22.872 -20.708 1.00 91.38 399 THR A C 1
ATOM 3195 O O . THR A 1 399 ? 7.213 22.473 -19.548 1.00 91.38 399 THR A O 1
ATOM 3198 N N . SER A 1 400 ? 6.990 22.022 -21.708 1.00 87.69 400 SER A N 1
ATOM 3199 C CA . SER A 1 400 ? 6.760 20.583 -21.490 1.00 87.69 400 SER A CA 1
ATOM 3200 C C . SER A 1 400 ? 8.034 19.796 -21.152 1.00 87.69 400 SER A C 1
ATOM 3202 O O . SER A 1 400 ? 7.986 18.575 -20.996 1.00 87.69 400 SER A O 1
ATOM 3204 N N . GLU A 1 401 ? 9.178 20.474 -21.036 1.00 90.44 401 GLU A N 1
ATOM 3205 C CA . GLU A 1 401 ? 10.455 19.844 -20.723 1.00 90.44 401 GLU A CA 1
ATOM 3206 C C . GLU A 1 401 ? 10.445 19.222 -19.315 1.00 90.44 401 GLU A C 1
ATOM 3208 O O . GLU A 1 401 ? 9.869 19.787 -18.378 1.00 90.44 401 GLU A O 1
ATOM 3213 N N . PRO A 1 402 ? 11.085 18.056 -19.117 1.00 88.25 402 PRO A N 1
ATOM 3214 C CA . PRO A 1 402 ? 11.139 17.428 -17.806 1.00 88.25 402 PRO A CA 1
ATOM 3215 C C . PRO A 1 402 ? 11.716 18.369 -16.742 1.00 88.25 402 PRO A C 1
ATOM 3217 O O . PRO A 1 402 ? 12.806 18.910 -16.901 1.00 88.25 402 PRO A O 1
ATOM 3220 N N . ALA A 1 403 ? 11.004 18.499 -15.619 1.00 86.19 403 ALA A N 1
ATOM 3221 C CA . ALA A 1 403 ? 11.367 19.373 -14.500 1.00 86.19 403 ALA A CA 1
ATOM 3222 C C . ALA A 1 403 ? 11.364 20.887 -14.794 1.00 86.19 403 ALA A C 1
ATOM 3224 O O . ALA A 1 403 ? 11.860 21.640 -13.952 1.00 86.19 403 ALA A O 1
ATOM 3225 N N . SER A 1 404 ? 10.758 21.323 -15.902 1.00 92.44 404 SER A N 1
ATOM 3226 C CA . SER A 1 404 ? 10.408 22.725 -16.133 1.00 92.44 404 SER A CA 1
ATOM 3227 C C . SER A 1 404 ? 9.536 23.279 -15.007 1.00 92.44 404 SER A C 1
ATOM 3229 O O . SER A 1 404 ? 8.820 22.544 -14.314 1.00 92.44 404 SER A O 1
ATOM 3231 N N . ASP A 1 405 ? 9.607 24.589 -14.792 1.00 93.50 405 ASP A N 1
ATOM 3232 C CA . ASP A 1 405 ? 8.885 25.242 -13.714 1.00 93.50 405 ASP A CA 1
ATOM 3233 C C . ASP A 1 405 ? 8.554 26.709 -14.017 1.00 93.50 405 ASP A C 1
ATOM 3235 O O . ASP A 1 405 ? 8.678 27.191 -15.144 1.00 93.50 405 ASP A O 1
ATOM 3239 N N . HIS A 1 406 ? 8.105 27.433 -12.991 1.00 92.94 406 HIS A N 1
ATOM 3240 C CA . HIS A 1 406 ? 7.758 28.847 -13.086 1.00 92.94 406 HIS A CA 1
ATOM 3241 C C . HIS A 1 406 ? 8.871 29.773 -13.614 1.00 92.94 406 HIS A C 1
ATOM 3243 O O . HIS A 1 406 ? 8.550 30.897 -13.996 1.00 92.94 406 HIS A O 1
ATOM 3249 N N . GLN A 1 407 ? 10.144 29.360 -13.620 1.00 91.69 407 GLN A N 1
ATOM 3250 C CA . GLN A 1 407 ? 11.253 30.173 -14.133 1.00 91.69 407 GLN A CA 1
ATOM 3251 C C . GLN A 1 407 ? 11.177 30.363 -15.653 1.00 91.69 407 GLN A C 1
ATOM 3253 O O . GLN A 1 407 ? 11.676 31.361 -16.163 1.00 91.69 407 GLN A O 1
ATOM 3258 N N . GLY A 1 408 ? 10.511 29.450 -16.368 1.00 91.44 408 GLY A N 1
ATOM 3259 C CA . GLY A 1 408 ? 10.268 29.564 -17.808 1.00 91.44 408 GLY A CA 1
ATOM 3260 C C . GLY A 1 408 ? 9.075 30.450 -18.187 1.00 91.44 408 GLY A C 1
ATOM 3261 O O . GLY A 1 408 ? 8.787 30.596 -19.372 1.00 91.44 408 GLY A O 1
ATOM 3262 N N . LEU A 1 409 ? 8.349 31.023 -17.217 1.00 94.44 409 LEU A N 1
ATOM 3263 C CA . LEU A 1 409 ? 7.145 31.806 -17.505 1.00 94.44 409 LEU A CA 1
ATOM 3264 C C . LEU A 1 409 ? 7.473 33.186 -18.104 1.00 94.44 409 LEU A C 1
ATOM 3266 O O . LEU A 1 409 ? 8.377 33.868 -17.615 1.00 94.44 409 LEU A O 1
ATOM 3270 N N . PRO A 1 410 ? 6.671 33.675 -19.071 1.00 95.19 410 PRO A N 1
ATOM 3271 C CA . PRO A 1 410 ? 6.752 35.052 -19.543 1.00 95.19 410 PRO A CA 1
ATOM 3272 C C . PRO A 1 410 ? 6.642 36.079 -18.396 1.00 95.19 410 PRO A C 1
ATOM 3274 O O . PRO A 1 410 ? 5.832 35.881 -17.482 1.00 95.19 410 PRO A O 1
ATOM 3277 N N . PRO A 1 411 ? 7.350 37.227 -18.456 1.00 93.88 411 PRO A N 1
ATOM 3278 C CA . PRO A 1 411 ? 7.358 38.217 -17.372 1.00 93.88 411 PRO A CA 1
ATOM 3279 C C . PRO A 1 411 ? 5.971 38.723 -16.951 1.00 93.88 411 PRO A C 1
ATOM 3281 O O . PRO A 1 411 ? 5.732 38.963 -15.772 1.00 93.88 411 PRO A O 1
ATOM 3284 N N . HIS A 1 412 ? 5.026 38.837 -17.890 1.00 95.31 412 HIS A N 1
ATOM 3285 C CA . HIS A 1 412 ? 3.656 39.275 -17.597 1.00 95.31 412 HIS A CA 1
ATOM 3286 C C . HIS A 1 412 ? 2.816 38.219 -16.848 1.00 95.31 412 HIS A C 1
ATOM 3288 O O . HIS A 1 412 ? 1.813 38.560 -16.221 1.00 95.31 412 HIS A O 1
ATOM 3294 N N . LEU A 1 413 ? 3.227 36.945 -16.883 1.00 95.12 413 LEU A N 1
ATOM 3295 C CA . LEU A 1 413 ? 2.601 35.840 -16.147 1.00 95.12 413 LEU A CA 1
ATOM 3296 C C . LEU A 1 413 ? 3.317 35.527 -14.831 1.00 95.12 413 LEU A C 1
ATOM 3298 O O . LEU A 1 413 ? 2.720 34.893 -13.947 1.00 95.12 413 LEU A O 1
ATOM 3302 N N . ALA A 1 414 ? 4.562 35.985 -14.677 1.00 91.44 414 ALA A N 1
ATOM 3303 C CA . ALA A 1 414 ? 5.328 35.836 -13.452 1.00 91.44 414 ALA A CA 1
ATOM 3304 C C . ALA A 1 414 ? 4.586 36.479 -12.269 1.00 91.44 414 ALA A C 1
ATOM 3306 O O . ALA A 1 414 ? 4.004 37.561 -12.354 1.00 91.44 414 ALA A O 1
ATOM 3307 N N . GLN A 1 415 ? 4.570 35.790 -11.129 1.00 88.69 415 GLN A N 1
ATOM 3308 C CA . GLN A 1 415 ? 4.048 36.374 -9.899 1.00 88.69 415 GLN A CA 1
ATOM 3309 C C . GLN A 1 415 ? 5.119 37.287 -9.301 1.00 88.69 415 GLN A C 1
ATOM 3311 O O . GLN A 1 415 ? 6.306 36.986 -9.380 1.00 88.69 415 GLN A O 1
ATOM 3316 N N . PHE A 1 416 ? 4.721 38.374 -8.635 1.00 84.25 416 PHE A N 1
ATOM 3317 C CA . PHE A 1 416 ? 5.683 39.273 -7.979 1.00 84.25 416 PHE A CA 1
ATOM 3318 C C . PHE A 1 416 ? 6.660 38.512 -7.064 1.00 84.25 416 PHE A C 1
ATOM 3320 O O . PHE A 1 416 ? 7.858 38.781 -7.056 1.00 84.25 416 PHE A O 1
ATOM 3327 N N . GLN A 1 417 ? 6.147 37.502 -6.351 1.00 81.12 417 GLN A N 1
ATOM 3328 C CA . GLN A 1 417 ? 6.938 36.640 -5.473 1.00 81.12 417 GLN A CA 1
ATOM 3329 C C . GLN A 1 417 ? 7.967 35.786 -6.216 1.00 81.12 417 GLN A C 1
ATOM 3331 O O . GLN A 1 417 ? 8.976 35.455 -5.617 1.00 81.12 417 GLN A O 1
ATOM 3336 N N . THR A 1 418 ? 7.720 35.410 -7.471 1.00 79.25 418 THR A N 1
ATOM 3337 C CA . THR A 1 418 ? 8.645 34.593 -8.269 1.00 79.25 418 THR A CA 1
ATOM 3338 C C . THR A 1 418 ? 9.601 35.436 -9.107 1.00 79.25 418 THR A C 1
ATOM 3340 O O . THR A 1 418 ? 10.705 34.995 -9.388 1.00 79.25 418 THR A O 1
ATOM 3343 N N . TRP A 1 419 ? 9.191 36.646 -9.498 1.00 77.75 419 TRP A N 1
ATOM 3344 C CA . TRP A 1 419 ? 10.022 37.573 -10.269 1.00 77.75 419 TRP A CA 1
ATOM 3345 C C . TRP A 1 419 ? 11.075 38.268 -9.400 1.00 77.75 419 TRP A C 1
ATOM 3347 O O . TRP A 1 419 ? 12.217 38.453 -9.813 1.00 77.75 419 TRP A O 1
ATOM 3357 N N . ASN A 1 420 ? 10.708 38.651 -8.173 1.00 80.38 420 ASN A N 1
ATOM 3358 C CA . ASN A 1 420 ? 11.631 39.334 -7.279 1.00 80.38 420 ASN A CA 1
ATOM 3359 C C . ASN A 1 420 ? 12.446 38.325 -6.459 1.00 80.38 420 ASN A C 1
ATOM 3361 O O . ASN A 1 420 ? 12.041 37.909 -5.368 1.00 80.38 420 ASN A O 1
ATOM 3365 N N . LEU A 1 421 ? 13.629 37.980 -6.975 1.00 69.50 421 LEU A N 1
ATOM 3366 C CA . LEU A 1 421 ? 14.573 37.067 -6.326 1.00 69.50 421 LEU A CA 1
ATOM 3367 C C . LEU A 1 421 ? 14.888 37.478 -4.880 1.00 69.50 421 LEU A C 1
ATOM 3369 O O . LEU A 1 421 ? 14.974 36.605 -4.021 1.00 69.50 421 LEU A O 1
ATOM 3373 N N . SER A 1 422 ? 14.965 38.779 -4.574 1.00 72.69 422 SER A N 1
ATOM 3374 C CA . SER A 1 422 ? 15.235 39.258 -3.207 1.00 72.69 422 SER A CA 1
ATOM 3375 C C . SER A 1 422 ? 14.131 38.879 -2.209 1.00 72.69 422 SER A C 1
ATOM 3377 O O . SER A 1 422 ? 14.410 38.593 -1.049 1.00 72.69 422 SER A O 1
ATOM 3379 N N . VAL A 1 423 ? 12.877 38.787 -2.660 1.00 69.88 423 VAL A N 1
ATOM 3380 C CA . VAL A 1 423 ? 11.731 38.398 -1.820 1.00 69.88 423 VAL A CA 1
ATOM 3381 C C . VAL A 1 423 ? 11.597 36.874 -1.751 1.00 69.88 423 VAL A C 1
ATOM 3383 O O . VAL A 1 423 ? 11.212 36.324 -0.715 1.00 69.88 423 VAL A O 1
ATOM 3386 N N . TYR A 1 424 ? 11.935 36.185 -2.843 1.00 63.50 424 TYR A N 1
ATOM 3387 C CA . TYR A 1 424 ? 11.833 34.733 -2.966 1.00 63.50 424 TYR A CA 1
ATOM 3388 C C . TYR A 1 424 ? 12.915 33.978 -2.181 1.00 63.50 424 TYR A C 1
ATOM 3390 O O . TYR A 1 424 ? 12.601 33.056 -1.418 1.00 63.50 424 TYR A O 1
ATOM 3398 N N . PHE A 1 425 ? 14.179 34.394 -2.326 1.00 57.03 425 PHE A N 1
ATOM 3399 C CA . PHE A 1 425 ? 15.337 33.774 -1.672 1.00 57.03 425 PHE A CA 1
ATOM 3400 C C . PHE A 1 425 ? 15.314 33.936 -0.150 1.00 57.03 425 PHE A C 1
ATOM 3402 O O . PHE A 1 425 ? 15.795 33.066 0.569 1.00 57.03 425 PHE A O 1
ATOM 3409 N N . VAL A 1 426 ? 14.718 35.014 0.367 1.00 53.91 426 VAL A N 1
ATOM 3410 C CA . VAL A 1 426 ? 14.661 35.259 1.819 1.00 53.91 426 VAL A CA 1
ATOM 3411 C C . VAL A 1 426 ? 13.631 34.355 2.515 1.00 53.91 426 VAL A C 1
ATOM 3413 O O . VAL A 1 426 ? 13.789 34.032 3.689 1.00 53.91 426 VAL A O 1
ATOM 3416 N N . LYS A 1 427 ? 12.584 33.895 1.812 1.00 58.75 427 LYS A N 1
ATOM 3417 C CA . LYS A 1 427 ? 11.518 33.047 2.397 1.00 58.75 427 LYS A CA 1
ATOM 3418 C C . LYS A 1 427 ? 11.584 31.573 2.010 1.00 58.75 427 LYS A C 1
ATOM 3420 O O . LYS A 1 427 ? 10.953 30.735 2.657 1.00 58.75 427 LYS A O 1
ATOM 3425 N N . SER A 1 428 ? 12.305 31.233 0.952 1.00 57.62 428 SER A N 1
ATOM 3426 C CA . SER A 1 428 ? 12.503 29.857 0.518 1.00 57.62 428 SER A CA 1
ATOM 3427 C C . SER A 1 428 ? 13.997 29.604 0.450 1.00 57.62 428 SER A C 1
ATOM 3429 O O . SER A 1 428 ? 14.726 30.390 -0.131 1.00 57.62 428 SER A O 1
ATOM 3431 N N . SER A 1 429 ? 14.468 28.531 1.073 1.00 59.62 429 SER A N 1
ATOM 3432 C CA . SER A 1 429 ? 15.877 28.134 1.124 1.00 59.62 429 SER A CA 1
ATOM 3433 C C . SER A 1 429 ? 16.419 27.678 -0.248 1.00 59.62 429 SER A C 1
ATOM 3435 O O . SER A 1 429 ? 16.895 26.555 -0.381 1.00 59.62 429 SER A O 1
ATOM 3437 N N . GLY A 1 430 ? 16.255 28.496 -1.293 1.00 57.50 430 GLY A N 1
ATOM 3438 C CA . GLY A 1 430 ? 16.752 28.318 -2.663 1.00 57.50 430 GLY A CA 1
ATOM 3439 C C . GLY A 1 430 ? 16.052 27.260 -3.525 1.00 57.50 430 GLY A C 1
ATOM 3440 O O . GLY A 1 430 ? 16.102 27.353 -4.741 1.00 57.50 430 GLY A O 1
ATOM 3441 N N . ASN A 1 431 ? 15.364 26.278 -2.932 1.00 61.75 431 ASN A N 1
ATOM 3442 C CA . ASN A 1 431 ? 15.049 25.023 -3.639 1.00 61.75 431 ASN A CA 1
ATOM 3443 C C . ASN A 1 431 ? 13.560 24.748 -3.901 1.00 61.75 431 ASN A C 1
ATOM 3445 O O . ASN A 1 431 ? 13.194 23.614 -4.222 1.00 61.75 431 ASN A O 1
ATOM 3449 N N . LYS A 1 432 ? 12.663 25.726 -3.730 1.00 75.31 432 LYS A N 1
ATOM 3450 C CA . LYS A 1 432 ? 11.254 25.507 -4.088 1.00 75.31 432 LYS A CA 1
ATOM 3451 C C . LYS A 1 432 ? 11.053 25.863 -5.555 1.00 75.31 432 LYS A C 1
ATOM 3453 O O . LYS A 1 432 ? 11.460 26.913 -6.014 1.00 75.31 432 LYS A O 1
ATOM 3458 N N . SER A 1 433 ? 10.428 24.959 -6.287 1.00 85.81 433 SER A N 1
ATOM 3459 C CA . SER A 1 433 ? 10.138 25.112 -7.706 1.00 85.81 433 SER A CA 1
ATOM 3460 C C . SER A 1 433 ? 8.620 25.076 -7.840 1.00 85.81 433 SER A C 1
ATOM 3462 O O . SER A 1 433 ? 8.002 24.022 -7.680 1.00 85.81 433 SER A O 1
ATOM 3464 N N . LEU A 1 434 ? 7.994 26.252 -7.959 1.00 91.69 434 LEU A N 1
ATOM 3465 C CA . LEU A 1 434 ? 6.547 26.388 -8.174 1.00 91.69 434 LEU A CA 1
ATOM 3466 C C . LEU A 1 434 ? 6.198 26.029 -9.616 1.00 91.69 434 LEU A C 1
ATOM 3468 O O . LEU A 1 434 ? 7.030 26.210 -10.498 1.00 91.69 434 LEU A O 1
ATOM 3472 N N . TYR A 1 435 ? 4.963 25.582 -9.849 1.00 93.12 435 TYR A N 1
ATOM 3473 C CA . TYR A 1 435 ? 4.488 25.161 -11.169 1.00 93.12 435 TYR A CA 1
ATOM 3474 C C . TYR A 1 435 ? 5.415 24.126 -11.816 1.00 93.12 435 TYR A C 1
ATOM 3476 O O . TYR A 1 435 ? 5.697 24.202 -13.004 1.00 93.12 435 TYR A O 1
ATOM 3484 N N . LYS A 1 436 ? 5.930 23.182 -11.024 1.00 93.00 436 LYS A N 1
ATOM 3485 C CA . LYS A 1 436 ? 6.910 22.225 -11.521 1.00 93.00 436 LYS A CA 1
ATOM 3486 C C . LYS A 1 436 ? 6.221 21.108 -12.300 1.00 93.00 436 LYS A C 1
ATOM 3488 O O . LYS A 1 436 ? 5.330 20.434 -11.766 1.00 93.00 436 LYS A O 1
ATOM 3493 N N . CYS A 1 437 ? 6.668 20.903 -13.533 1.00 91.31 437 CYS A N 1
ATOM 3494 C CA . CYS A 1 437 ? 6.306 19.761 -14.352 1.00 91.31 437 CYS A CA 1
ATOM 3495 C C . CYS A 1 437 ? 6.935 18.487 -13.784 1.00 91.31 437 CYS A C 1
ATOM 3497 O O . CYS A 1 437 ? 8.120 18.433 -13.432 1.00 91.31 437 CYS A O 1
ATOM 3499 N N . LEU A 1 438 ? 6.119 17.449 -13.650 1.00 89.69 438 LEU A N 1
ATOM 3500 C CA . LEU A 1 438 ? 6.576 16.115 -13.312 1.00 89.69 438 LEU A CA 1
ATOM 3501 C C . LEU A 1 438 ? 7.515 15.629 -14.413 1.00 89.69 438 LEU A C 1
ATOM 3503 O O . LEU A 1 438 ? 7.269 15.821 -15.595 1.00 89.69 438 LEU A O 1
ATOM 3507 N N . ASN A 1 439 ? 8.598 14.974 -14.019 1.00 86.31 439 ASN A N 1
ATOM 3508 C CA . ASN A 1 439 ? 9.452 14.277 -14.967 1.00 86.31 439 ASN A CA 1
ATOM 3509 C C . ASN A 1 439 ? 8.928 12.827 -15.097 1.00 86.31 439 ASN A C 1
ATOM 3511 O O . ASN A 1 439 ? 8.791 12.160 -14.062 1.00 86.31 439 ASN A O 1
ATOM 3515 N N . PRO A 1 440 ? 8.626 12.331 -16.318 1.00 83.88 440 PRO A N 1
ATOM 3516 C CA . PRO A 1 440 ? 8.094 10.981 -16.539 1.00 83.88 440 PRO A CA 1
ATOM 3517 C C . PRO A 1 440 ? 9.019 9.865 -16.033 1.00 83.88 440 PRO A C 1
ATOM 3519 O O . PRO A 1 440 ? 8.529 8.779 -15.711 1.00 83.88 440 PRO A O 1
ATOM 3522 N N . ASP A 1 441 ? 10.312 10.148 -15.865 1.00 84.75 441 ASP A N 1
ATOM 3523 C CA . ASP A 1 441 ? 11.337 9.242 -15.336 1.00 84.75 441 ASP A CA 1
ATOM 3524 C C . ASP A 1 441 ? 11.566 9.404 -13.823 1.00 84.75 441 ASP A C 1
ATOM 3526 O O . ASP A 1 441 ? 12.267 8.610 -13.199 1.00 84.75 441 ASP A O 1
ATOM 3530 N N . CYS A 1 442 ? 10.936 10.392 -13.183 1.00 86.25 442 CYS A N 1
ATOM 3531 C CA . CYS A 1 442 ? 11.064 10.651 -11.746 1.00 86.25 442 CYS A CA 1
ATOM 3532 C C . CYS A 1 442 ? 9.875 10.099 -10.945 1.00 86.25 442 CYS A C 1
ATOM 3534 O O . CYS A 1 442 ? 9.275 9.086 -11.282 1.00 86.25 442 CYS A O 1
ATOM 3536 N N . TYR A 1 443 ? 9.570 10.678 -9.795 1.00 84.56 443 TYR A N 1
ATOM 3537 C CA . TYR A 1 443 ? 8.547 10.198 -8.877 1.00 84.56 443 TYR A CA 1
ATOM 3538 C C . TYR A 1 443 ? 7.873 11.403 -8.227 1.00 84.56 443 TYR A C 1
ATOM 3540 O O . TYR A 1 443 ? 8.414 12.511 -8.230 1.00 84.56 443 TYR A O 1
ATOM 3548 N N . PHE A 1 444 ? 6.681 11.194 -7.673 1.00 86.19 444 PHE A N 1
ATOM 3549 C CA . PHE A 1 444 ? 6.035 12.222 -6.868 1.00 86.19 444 PHE A CA 1
ATOM 3550 C C . PHE A 1 444 ? 6.855 12.454 -5.602 1.00 86.19 444 PHE A C 1
ATOM 3552 O O . PHE A 1 444 ? 7.163 11.505 -4.886 1.00 86.19 444 PHE A O 1
ATOM 3559 N N . MET A 1 445 ? 7.175 13.716 -5.308 1.00 83.38 445 MET A N 1
ATOM 3560 C CA . MET A 1 445 ? 7.985 14.085 -4.136 1.00 83.38 445 MET A CA 1
ATOM 3561 C C . MET A 1 445 ? 7.416 13.528 -2.830 1.00 83.38 445 MET A C 1
ATOM 3563 O O . MET A 1 445 ? 8.150 13.161 -1.919 1.00 83.38 445 MET A O 1
ATOM 3567 N N . THR A 1 446 ? 6.092 13.516 -2.732 1.00 83.94 446 THR A N 1
ATOM 3568 C CA . THR A 1 446 ? 5.335 12.900 -1.652 1.00 83.94 446 THR A CA 1
ATOM 3569 C C . THR A 1 446 ? 3.882 12.786 -2.094 1.00 83.94 446 THR A C 1
ATOM 3571 O O . THR A 1 446 ? 3.492 13.225 -3.176 1.00 83.94 446 THR A O 1
ATOM 3574 N N . MET A 1 447 ? 3.088 12.180 -1.238 1.00 80.94 447 MET A N 1
ATOM 3575 C CA . MET A 1 447 ? 1.655 12.059 -1.360 1.00 80.94 447 MET A CA 1
ATOM 3576 C C . MET A 1 447 ? 0.974 13.412 -1.108 1.00 80.94 447 MET A C 1
ATOM 3578 O O . MET A 1 447 ? 1.268 14.078 -0.114 1.00 80.94 447 MET A O 1
ATOM 3582 N N . ILE A 1 448 ? 0.101 13.833 -2.026 1.00 81.56 448 ILE A N 1
ATOM 3583 C CA . ILE A 1 448 ? -0.445 15.197 -2.055 1.00 81.56 448 ILE A CA 1
ATOM 3584 C C . ILE A 1 448 ? -1.896 15.207 -1.576 1.00 81.56 448 ILE A C 1
ATOM 3586 O O . ILE A 1 448 ? -2.755 14.537 -2.141 1.00 81.56 448 ILE A O 1
ATOM 3590 N N . THR A 1 449 ? -2.198 16.018 -0.561 1.00 79.75 449 THR A N 1
ATOM 3591 C CA . THR A 1 449 ? -3.569 16.148 -0.036 1.00 79.75 449 THR A CA 1
ATOM 3592 C C . THR A 1 449 ? -4.409 17.158 -0.790 1.00 79.75 449 THR A C 1
ATOM 3594 O O . THR A 1 449 ? -5.627 17.034 -0.863 1.00 79.75 449 THR A O 1
ATOM 3597 N N . ASN A 1 450 ? -3.751 18.171 -1.332 1.00 84.00 450 ASN A N 1
ATOM 3598 C CA . ASN A 1 450 ? -4.372 19.266 -2.039 1.00 84.00 450 ASN A CA 1
ATOM 3599 C C . ASN A 1 450 ? -3.464 19.629 -3.207 1.00 84.00 450 ASN A C 1
ATOM 3601 O O . ASN A 1 450 ? -2.366 20.161 -3.016 1.00 84.00 450 ASN A O 1
ATOM 3605 N N . VAL A 1 451 ? -3.912 19.290 -4.411 1.00 87.38 451 VAL A N 1
ATOM 3606 C CA . VAL A 1 451 ? -3.162 19.545 -5.635 1.00 87.38 451 VAL A CA 1
ATOM 3607 C C . VAL A 1 451 ? -3.277 21.030 -5.967 1.00 87.38 451 VAL A C 1
ATOM 3609 O O . VAL A 1 451 ? -4.351 21.537 -6.289 1.00 87.38 451 VAL A O 1
ATOM 3612 N N . SER A 1 452 ? -2.154 21.740 -5.889 1.00 91.06 452 SER A N 1
ATOM 3613 C CA . SER A 1 452 ? -2.036 23.110 -6.382 1.00 91.06 452 SER A CA 1
ATOM 3614 C C . SER A 1 452 ? -0.644 23.331 -6.975 1.00 91.06 452 SER A C 1
ATOM 3616 O O . SER A 1 452 ? 0.342 23.020 -6.300 1.00 91.06 452 SER A O 1
ATOM 3618 N N . PRO A 1 453 ? -0.528 23.943 -8.170 1.00 91.94 453 PRO A N 1
ATOM 3619 C CA . PRO A 1 453 ? 0.764 24.311 -8.753 1.00 91.94 453 PRO A CA 1
ATOM 3620 C C . PRO A 1 453 ? 1.596 25.252 -7.868 1.00 91.94 453 PRO A C 1
ATOM 3622 O O . PRO A 1 453 ? 2.806 25.358 -8.037 1.00 91.94 453 PRO A O 1
ATOM 3625 N N . THR A 1 454 ? 0.965 25.933 -6.908 1.00 90.38 454 THR A N 1
ATOM 3626 C CA . THR A 1 454 ? 1.624 26.843 -5.958 1.00 90.38 454 THR A CA 1
ATOM 3627 C C . THR A 1 454 ? 1.802 26.255 -4.558 1.00 90.38 454 THR A C 1
ATOM 3629 O O . THR A 1 454 ? 2.294 26.942 -3.662 1.00 90.38 454 THR A O 1
ATOM 3632 N N . ALA A 1 455 ? 1.384 25.005 -4.325 1.00 88.50 455 ALA A N 1
ATOM 3633 C CA . ALA A 1 455 ? 1.566 24.364 -3.027 1.00 88.50 455 ALA A CA 1
ATOM 3634 C C . ALA A 1 455 ? 3.055 24.180 -2.702 1.00 88.50 455 ALA A C 1
ATOM 3636 O O . ALA A 1 455 ? 3.916 24.169 -3.576 1.00 88.50 455 ALA A O 1
ATOM 3637 N N . LYS A 1 456 ? 3.367 23.924 -1.424 1.00 83.75 456 LYS A N 1
ATOM 3638 C CA . LYS A 1 456 ? 4.726 23.539 -0.997 1.00 83.75 456 LYS A CA 1
ATOM 3639 C C . LYS A 1 456 ? 5.252 22.310 -1.761 1.00 83.75 456 LYS A C 1
ATOM 3641 O O . LYS A 1 456 ? 6.461 22.149 -1.885 1.00 83.75 456 LYS A O 1
ATOM 3646 N N . GLN A 1 457 ? 4.346 21.459 -2.237 1.00 86.06 457 GLN A N 1
ATOM 3647 C CA . GLN A 1 457 ? 4.606 20.267 -3.040 1.00 86.06 457 GLN A CA 1
ATOM 3648 C C . GLN A 1 457 ? 4.125 20.508 -4.482 1.00 86.06 457 GLN A C 1
ATOM 3650 O O . GLN A 1 457 ? 3.252 19.812 -4.973 1.00 86.06 457 GLN A O 1
ATOM 3655 N N . SER A 1 458 ? 4.650 21.539 -5.141 1.00 86.44 458 SER A N 1
ATOM 3656 C CA . SER A 1 458 ? 4.201 22.066 -6.443 1.00 86.44 458 SER A CA 1
ATOM 3657 C C . SER A 1 458 ? 4.599 21.243 -7.674 1.00 86.44 458 SER A C 1
ATOM 3659 O O . SER A 1 458 ? 4.309 21.657 -8.796 1.00 86.44 458 SER A O 1
ATOM 3661 N N . SER A 1 459 ? 5.250 20.091 -7.492 1.00 89.50 459 SER A N 1
ATOM 3662 C CA . SER A 1 459 ? 5.590 19.161 -8.578 1.00 89.50 459 SER A CA 1
ATOM 3663 C C . SER A 1 459 ? 4.375 18.314 -8.949 1.00 89.50 459 SER A C 1
ATOM 3665 O O . SER A 1 459 ? 4.330 17.124 -8.651 1.00 89.50 459 SER A O 1
ATOM 3667 N N . VAL A 1 460 ? 3.365 18.970 -9.518 1.00 89.25 460 VAL A N 1
ATOM 3668 C CA . VAL A 1 460 ? 2.025 18.413 -9.783 1.00 89.25 460 VAL A CA 1
ATOM 3669 C C . VAL A 1 460 ? 1.488 18.761 -11.163 1.00 89.25 460 VAL A C 1
ATOM 3671 O O . VAL A 1 460 ? 0.336 18.466 -11.468 1.00 89.25 460 VAL A O 1
ATOM 3674 N N . ILE A 1 461 ? 2.284 19.429 -11.994 1.00 88.38 461 ILE A N 1
ATOM 3675 C CA . ILE A 1 461 ? 1.914 19.619 -13.391 1.00 88.38 461 ILE A CA 1
ATOM 3676 C C . ILE A 1 461 ? 2.288 18.329 -14.109 1.00 88.38 461 ILE A C 1
ATOM 3678 O O . ILE A 1 461 ? 3.419 17.865 -14.016 1.00 88.38 461 ILE A O 1
ATOM 3682 N 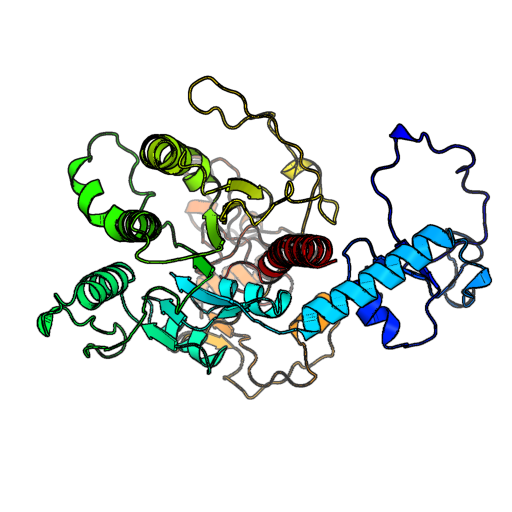N . HIS A 1 462 ? 1.323 17.693 -14.755 1.00 81.88 462 HIS A N 1
ATOM 3683 C CA . HIS A 1 462 ? 1.584 16.458 -15.482 1.00 81.88 462 HIS A CA 1
ATOM 3684 C C . HIS A 1 462 ? 2.352 16.759 -16.778 1.00 81.88 462 HIS A C 1
ATOM 3686 O O . HIS A 1 462 ? 2.064 17.786 -17.393 1.00 81.88 462 HIS A O 1
ATOM 3692 N N . PRO A 1 463 ? 3.234 15.857 -17.250 1.00 77.00 463 PRO A N 1
ATOM 3693 C CA . PRO A 1 463 ? 3.943 16.048 -18.518 1.00 77.00 463 PRO A CA 1
ATOM 3694 C C . PRO A 1 463 ? 2.986 16.167 -19.722 1.00 77.00 463 PRO A C 1
ATOM 3696 O O . PRO A 1 463 ? 3.334 16.744 -20.744 1.00 77.00 463 PRO A O 1
ATOM 3699 N N . CYS A 1 464 ? 1.772 15.616 -19.586 1.00 64.56 464 CYS A N 1
ATOM 3700 C CA . CYS A 1 464 ? 0.708 15.571 -20.602 1.00 64.56 464 CYS A CA 1
ATOM 3701 C C . CYS A 1 464 ? -0.750 15.485 -20.031 1.00 64.56 464 CYS A C 1
ATOM 3703 O O . CYS A 1 464 ? -1.571 14.746 -20.546 1.00 64.56 464 CYS A O 1
ATOM 3705 N N . HIS A 1 465 ? -1.051 16.186 -18.913 1.00 47.97 465 HIS A N 1
ATOM 3706 C CA . HIS A 1 465 ? -2.279 16.156 -18.039 1.00 47.97 465 HIS A CA 1
ATOM 3707 C C . HIS A 1 465 ? -2.601 14.994 -17.027 1.00 47.97 465 HIS A C 1
ATOM 3709 O O . HIS A 1 465 ? -2.666 13.828 -17.393 1.00 47.97 465 HIS A O 1
ATOM 3715 N N . CYS A 1 466 ? -2.905 15.414 -15.770 1.00 38.59 466 CYS A N 1
ATOM 3716 C CA . CYS A 1 466 ? -3.525 14.751 -14.579 1.00 38.59 466 CYS A CA 1
ATOM 3717 C C . CYS A 1 466 ? -2.662 14.204 -13.397 1.00 38.59 466 CYS A C 1
ATOM 3719 O O . CYS A 1 466 ? -1.552 13.722 -13.573 1.00 38.59 466 CYS A O 1
ATOM 3721 N N . CYS A 1 467 ? -3.152 14.328 -12.140 1.00 35.69 467 CYS A N 1
ATOM 3722 C CA . CYS A 1 467 ? -2.445 13.994 -10.872 1.00 35.69 467 CYS A CA 1
ATOM 3723 C C . CYS A 1 467 ? -3.377 13.470 -9.746 1.00 35.69 467 CYS A C 1
ATOM 3725 O O . CYS A 1 467 ? -4.566 13.766 -9.757 1.00 35.69 467 CYS A O 1
ATOM 3727 N N . ILE A 1 468 ? -2.816 12.736 -8.761 1.00 40.59 468 ILE A N 1
ATOM 3728 C CA . ILE A 1 468 ? -3.508 11.926 -7.717 1.00 40.59 468 ILE A CA 1
ATOM 3729 C C . ILE A 1 468 ? -3.092 12.328 -6.278 1.00 40.59 468 ILE A C 1
ATOM 3731 O O . ILE A 1 468 ? -1.979 12.818 -6.074 1.00 40.59 468 ILE A O 1
ATOM 3735 N N . GLY A 1 469 ? -3.972 12.092 -5.285 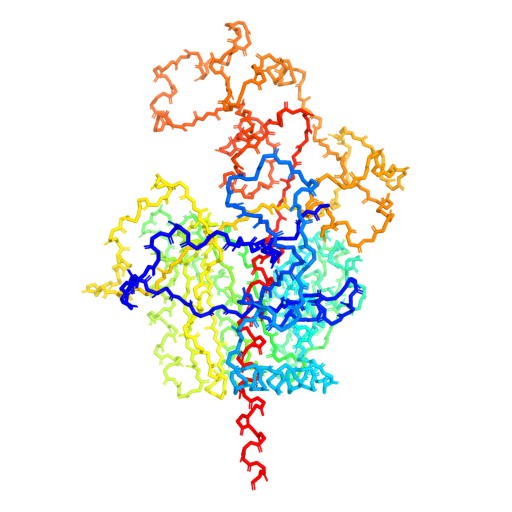1.00 39.91 469 GLY A N 1
ATOM 3736 C CA . GLY A 1 469 ? -3.781 12.408 -3.856 1.00 39.91 469 GLY A CA 1
ATOM 3737 C C . GLY A 1 469 ? -3.829 11.228 -2.858 1.00 39.91 469 GLY A C 1
ATOM 3738 O O . GLY A 1 469 ? -3.741 10.071 -3.252 1.00 39.91 469 GLY A O 1
ATOM 3739 N N . ASN A 1 470 ? -3.902 11.520 -1.547 1.00 47.41 470 ASN A N 1
ATOM 3740 C CA . ASN A 1 470 ? -3.441 10.628 -0.456 1.00 47.41 470 ASN A CA 1
ATOM 3741 C C . ASN A 1 470 ? -4.057 9.240 -0.219 1.00 47.41 470 ASN A C 1
ATOM 3743 O O . ASN A 1 470 ? -5.226 9.091 0.085 1.00 47.41 470 ASN A O 1
ATOM 3747 N N . ALA A 1 471 ? -3.197 8.245 -0.045 1.00 59.91 471 ALA A N 1
ATOM 3748 C CA . ALA A 1 471 ? -3.295 7.307 1.071 1.00 59.91 471 ALA A CA 1
ATOM 3749 C C . ALA A 1 471 ? -1.980 6.549 1.238 1.00 59.91 471 ALA A C 1
ATOM 3751 O O . ALA A 1 471 ? -1.150 6.586 0.326 1.00 59.91 471 ALA A O 1
ATOM 3752 N N . VAL A 1 472 ? -1.788 5.854 2.373 1.00 66.81 472 VAL A N 1
ATOM 3753 C CA . VAL A 1 472 ? -0.620 4.973 2.541 1.00 66.81 472 VAL A CA 1
ATOM 3754 C C . VAL A 1 472 ? -0.507 4.103 1.295 1.00 66.81 472 VAL A C 1
ATOM 3756 O O . VAL A 1 472 ? -1.506 3.503 0.891 1.00 66.81 472 VAL A O 1
ATOM 3759 N N . PRO A 1 473 ? 0.664 4.078 0.643 1.00 77.56 473 PRO A N 1
ATOM 3760 C CA . PRO A 1 473 ? 0.752 3.413 -0.632 1.00 77.56 473 PRO A CA 1
ATOM 3761 C C . PRO A 1 473 ? 0.387 1.941 -0.528 1.00 77.56 473 PRO A C 1
ATOM 3763 O O . PRO A 1 473 ? 0.979 1.224 0.277 1.00 77.56 473 PRO A O 1
ATOM 3766 N N . TRP A 1 474 ? -0.533 1.486 -1.377 1.00 81.25 474 TRP A N 1
ATOM 3767 C CA . TRP A 1 474 ? -1.014 0.103 -1.369 1.00 81.25 474 TRP A CA 1
ATOM 3768 C C . TRP A 1 474 ? 0.143 -0.907 -1.396 1.00 81.25 474 TRP A C 1
ATOM 3770 O O . TRP A 1 474 ? 0.165 -1.881 -0.655 1.00 81.25 474 TRP A O 1
ATOM 3780 N N . GLN A 1 475 ? 1.172 -0.633 -2.200 1.00 82.94 475 GLN A N 1
ATOM 3781 C CA . GLN A 1 475 ? 2.355 -1.482 -2.340 1.00 82.94 475 GLN A CA 1
ATOM 3782 C C . GLN A 1 475 ? 3.222 -1.521 -1.078 1.00 82.94 475 GLN A C 1
ATOM 3784 O O . GLN A 1 475 ? 3.875 -2.532 -0.833 1.00 82.94 475 GLN A O 1
ATOM 3789 N N . LEU A 1 476 ? 3.253 -0.440 -0.289 1.00 85.19 476 LEU A N 1
ATOM 3790 C CA . LEU A 1 476 ? 3.933 -0.463 1.004 1.00 85.19 476 LEU A CA 1
ATOM 3791 C C . LEU A 1 476 ? 3.202 -1.417 1.945 1.00 85.19 476 LEU A C 1
ATOM 3793 O O . LEU A 1 476 ? 3.851 -2.247 2.567 1.00 85.19 476 LEU A O 1
ATOM 3797 N N . SER A 1 477 ? 1.874 -1.330 2.013 1.00 84.69 477 SER A N 1
ATOM 3798 C CA . SER A 1 477 ? 1.069 -2.253 2.811 1.00 84.69 477 SER A CA 1
ATOM 3799 C C . SER A 1 477 ? 1.284 -3.705 2.395 1.00 84.69 477 SER A C 1
ATOM 3801 O O . SER A 1 477 ? 1.541 -4.526 3.262 1.00 84.69 477 SER A O 1
ATOM 3803 N N . LEU A 1 478 ? 1.293 -4.010 1.091 1.00 84.38 478 LEU A N 1
ATOM 3804 C CA . LEU A 1 478 ? 1.604 -5.360 0.594 1.00 84.38 478 LEU A CA 1
ATOM 3805 C C . LEU A 1 478 ? 3.005 -5.836 1.025 1.00 84.38 478 LEU A C 1
ATOM 3807 O O . LEU A 1 478 ? 3.201 -6.983 1.399 1.00 84.38 478 LEU A O 1
ATOM 3811 N N . ALA A 1 479 ? 4.006 -4.952 1.021 1.00 86.25 479 ALA A N 1
ATOM 3812 C CA . ALA A 1 479 ? 5.345 -5.322 1.480 1.00 86.25 479 ALA A CA 1
ATOM 3813 C C . ALA A 1 479 ? 5.402 -5.588 2.996 1.00 86.25 479 ALA A C 1
ATOM 3815 O O . ALA A 1 479 ? 6.149 -6.454 3.443 1.00 86.25 479 ALA A O 1
ATOM 3816 N N . LEU A 1 480 ? 4.641 -4.837 3.796 1.00 86.12 480 LEU A N 1
ATOM 3817 C CA . LEU A 1 480 ? 4.547 -5.061 5.244 1.00 86.12 480 LEU A CA 1
ATOM 3818 C C . LEU A 1 480 ? 3.788 -6.335 5.567 1.00 86.12 480 LEU A C 1
ATOM 3820 O O . LEU A 1 480 ? 4.131 -7.052 6.502 1.00 86.12 480 LEU A O 1
ATOM 3824 N N . GLU A 1 481 ? 2.761 -6.596 4.781 1.00 85.56 481 GLU A N 1
ATOM 3825 C CA . GLU A 1 481 ? 1.976 -7.803 4.853 1.00 85.56 481 GLU A CA 1
ATOM 3826 C C . GLU A 1 481 ? 2.827 -9.049 4.646 1.00 85.56 481 GLU A C 1
ATOM 3828 O O . GLU A 1 481 ? 2.752 -9.950 5.474 1.00 85.56 481 GLU A O 1
ATOM 3833 N N . GLU A 1 482 ? 3.673 -9.080 3.616 1.00 85.62 482 GLU A N 1
ATOM 3834 C CA . GLU A 1 482 ? 4.588 -10.201 3.378 1.00 85.62 482 GLU A CA 1
ATOM 3835 C C . GLU A 1 482 ? 5.403 -10.554 4.633 1.00 85.62 482 GLU A C 1
ATOM 3837 O O . GLU A 1 482 ? 5.599 -11.723 4.967 1.00 85.62 482 GLU A O 1
ATOM 3842 N N . GLU A 1 483 ? 5.835 -9.545 5.387 1.00 87.19 483 GLU A N 1
ATOM 3843 C CA . GLU A 1 483 ? 6.584 -9.751 6.626 1.00 87.19 483 GLU A CA 1
ATOM 3844 C C . GLU A 1 483 ? 5.702 -10.296 7.761 1.00 87.19 483 GLU A C 1
ATOM 3846 O O . GLU A 1 483 ? 6.143 -11.174 8.510 1.00 87.19 483 GLU A O 1
ATOM 3851 N N . ILE A 1 484 ? 4.448 -9.841 7.864 1.00 87.19 484 ILE A N 1
ATOM 3852 C CA . ILE A 1 484 ? 3.461 -10.381 8.813 1.00 87.19 484 ILE A CA 1
ATOM 3853 C C . ILE A 1 484 ? 3.136 -11.839 8.466 1.00 87.19 484 ILE A C 1
ATOM 3855 O O . ILE A 1 484 ? 3.186 -12.702 9.343 1.00 87.19 484 ILE A O 1
ATOM 3859 N N . LYS A 1 485 ? 2.878 -12.140 7.190 1.00 88.12 485 LYS A N 1
ATOM 3860 C CA . LYS A 1 485 ? 2.613 -13.491 6.687 1.00 88.12 485 LYS A CA 1
ATOM 3861 C C . LYS A 1 485 ? 3.768 -14.437 6.999 1.00 88.12 485 LYS A C 1
ATOM 3863 O O . LYS A 1 485 ? 3.543 -15.525 7.523 1.00 88.12 485 LYS A O 1
ATOM 3868 N N . LYS A 1 486 ? 5.016 -14.017 6.763 1.00 87.94 486 LYS A N 1
ATOM 3869 C CA . LYS A 1 486 ? 6.206 -14.800 7.142 1.00 87.94 486 LYS A CA 1
ATOM 3870 C C . LYS A 1 486 ? 6.270 -15.060 8.647 1.00 87.94 486 LYS A C 1
ATOM 3872 O O . LYS A 1 486 ? 6.629 -16.167 9.043 1.00 87.94 486 LYS A O 1
ATOM 3877 N N . ALA A 1 487 ? 5.956 -14.069 9.482 1.00 88.50 487 ALA A N 1
ATOM 3878 C CA . ALA A 1 487 ? 5.953 -14.239 10.935 1.00 88.50 487 ALA A CA 1
ATOM 3879 C C . ALA A 1 487 ? 4.888 -15.257 11.383 1.00 88.50 487 ALA A C 1
ATOM 3881 O O . ALA A 1 487 ? 5.207 -16.185 12.125 1.00 88.50 487 ALA A O 1
ATOM 3882 N N . LEU A 1 488 ? 3.663 -15.144 10.861 1.00 88.69 488 LEU A N 1
ATOM 3883 C CA . LEU A 1 488 ? 2.573 -16.080 11.147 1.00 88.69 488 LEU A CA 1
ATOM 3884 C C . LEU A 1 488 ? 2.880 -17.496 10.648 1.00 88.69 488 LEU A C 1
ATOM 3886 O O . LEU A 1 488 ? 2.667 -18.464 11.370 1.00 88.69 488 LEU A O 1
ATOM 3890 N N . TYR A 1 489 ? 3.451 -17.629 9.451 1.00 90.25 489 TYR A N 1
ATOM 3891 C CA . TYR A 1 489 ? 3.836 -18.928 8.903 1.00 90.25 489 TYR A CA 1
ATOM 3892 C C . TYR A 1 489 ? 4.941 -19.615 9.719 1.00 90.25 489 TYR A C 1
ATOM 3894 O O . TYR A 1 489 ? 4.931 -20.835 9.885 1.00 90.25 489 TYR A O 1
ATOM 3902 N N . ARG A 1 490 ? 5.896 -18.856 10.275 1.00 89.88 490 ARG A N 1
ATOM 3903 C CA . ARG A 1 490 ? 6.901 -19.414 11.197 1.00 89.88 490 ARG A CA 1
ATOM 3904 C C . ARG A 1 490 ? 6.263 -19.921 12.479 1.00 89.88 490 ARG A C 1
ATOM 3906 O O . ARG A 1 490 ? 6.597 -21.021 12.905 1.00 89.88 490 ARG A O 1
ATOM 3913 N N . GLN A 1 491 ? 5.341 -19.148 13.050 1.00 88.75 491 GLN A N 1
ATOM 3914 C CA . GLN A 1 491 ? 4.591 -19.580 14.224 1.00 88.75 491 GLN A CA 1
ATOM 3915 C C . GLN A 1 491 ? 3.798 -20.858 13.919 1.00 88.75 491 GLN A C 1
ATOM 3917 O O . GLN A 1 491 ? 3.853 -21.814 14.682 1.00 88.75 491 GLN A O 1
ATOM 3922 N N . TYR A 1 492 ? 3.131 -20.914 12.764 1.00 90.50 492 TYR A N 1
ATOM 3923 C CA . TYR A 1 492 ? 2.449 -22.118 12.300 1.00 90.50 492 TYR A CA 1
ATOM 3924 C C . TYR A 1 492 ? 3.393 -23.328 12.246 1.00 90.50 492 TYR A C 1
ATOM 3926 O O . TYR A 1 492 ? 3.064 -24.379 12.788 1.00 90.50 492 TYR A O 1
ATOM 3934 N N . LYS A 1 493 ? 4.590 -23.180 11.662 1.00 91.88 493 LYS A N 1
ATOM 3935 C CA . LYS A 1 493 ? 5.594 -24.257 11.632 1.00 91.88 493 LYS A CA 1
ATOM 3936 C C . LYS A 1 493 ? 6.040 -24.698 13.024 1.00 91.88 493 LYS A C 1
ATOM 3938 O O . LYS A 1 493 ? 6.191 -25.892 13.239 1.00 91.88 493 LYS A O 1
ATOM 3943 N N . GLN A 1 494 ? 6.268 -23.759 13.941 1.00 91.19 494 GLN A N 1
ATOM 3944 C CA . GLN A 1 494 ? 6.659 -24.074 15.319 1.00 91.19 494 GLN A CA 1
ATOM 3945 C C . GLN A 1 494 ? 5.571 -24.892 16.019 1.00 91.19 494 GLN A C 1
ATOM 3947 O O . GLN A 1 494 ? 5.871 -25.946 16.563 1.00 91.19 494 GLN A O 1
ATOM 3952 N N . ASN A 1 495 ? 4.309 -24.482 15.885 1.00 89.31 495 ASN A N 1
ATOM 3953 C CA . ASN A 1 495 ? 3.180 -25.209 16.461 1.00 89.31 495 ASN A CA 1
ATOM 3954 C C . ASN A 1 495 ? 3.032 -26.626 15.883 1.00 89.31 495 ASN A C 1
ATOM 3956 O O . ASN A 1 495 ? 2.633 -27.528 16.603 1.00 89.31 495 ASN A O 1
ATOM 3960 N N . GLN A 1 496 ? 3.331 -26.836 14.594 1.00 91.19 496 GLN A N 1
ATOM 3961 C CA . GLN A 1 496 ? 3.312 -28.183 14.005 1.00 91.19 496 GLN A CA 1
ATOM 3962 C C . GLN A 1 496 ? 4.409 -29.076 14.604 1.00 91.19 496 GLN A C 1
ATOM 3964 O O . GLN A 1 496 ? 4.140 -30.226 14.914 1.00 91.19 496 GLN A O 1
ATOM 3969 N N . ILE A 1 497 ? 5.610 -28.531 14.830 1.00 92.50 497 ILE A N 1
ATOM 3970 C CA . ILE A 1 497 ? 6.726 -29.263 15.455 1.00 92.50 497 ILE A CA 1
ATOM 3971 C C . ILE A 1 497 ? 6.423 -29.631 16.914 1.00 92.50 497 ILE A C 1
ATOM 3973 O O . ILE A 1 497 ? 6.931 -30.631 17.393 1.00 92.50 497 ILE A O 1
ATOM 3977 N N . GLU A 1 498 ? 5.635 -28.830 17.635 1.00 92.00 498 GLU A N 1
ATOM 3978 C CA . GLU A 1 498 ? 5.245 -29.132 19.022 1.00 92.00 498 GLU A CA 1
ATOM 3979 C C . GLU A 1 498 ? 4.149 -30.206 19.133 1.00 92.00 498 GLU A C 1
ATOM 3981 O O . GLU A 1 498 ? 3.950 -30.763 20.213 1.00 92.00 498 GLU A O 1
ATOM 3986 N N . ILE A 1 499 ? 3.410 -30.459 18.048 1.00 91.44 499 ILE A N 1
ATOM 3987 C CA . ILE A 1 499 ? 2.352 -31.479 17.991 1.00 91.44 499 ILE A CA 1
ATOM 3988 C C . ILE A 1 499 ? 2.925 -32.858 17.625 1.00 91.44 499 ILE A C 1
ATOM 3990 O O . ILE A 1 499 ? 2.390 -33.864 18.097 1.00 91.44 499 ILE A O 1
ATOM 3994 N N . ASP A 1 500 ? 3.969 -32.887 16.793 1.00 83.69 500 ASP A N 1
ATOM 3995 C CA . ASP A 1 500 ? 4.706 -34.094 16.384 1.00 83.69 500 ASP A CA 1
ATOM 3996 C C . ASP A 1 500 ? 5.670 -34.581 17.482 1.00 83.69 500 ASP A C 1
ATOM 3998 O O . ASP A 1 500 ? 5.734 -35.816 17.702 1.00 83.69 500 ASP A O 1
#

Foldseek 3Di:
DDDPQEDEAEPDPPPPVVDDPPVPDDDDAAEFQDDPPDPVQVLQCLLDVRYHYYFWYANHPPDPDPVRTDGDDRVNPDDDPVVVVVVVVVSVLLVVVLVVQPAFEEEEEQCFLVLQVVLLCVLFSNHDDQEYEHQDPQRLVNNCVVPVNHHRANFDLLLVLVQQVCVQVVNDDPVSFTAHPVPRDGDDDYDFARNGQEYHYEDDPPPPVVPDDPPDPPVVVPPCRNVVSVLVCCLVSRHNHQKYKYKDFQVCCLPPPVLVCCVPPVVVVPPLFWDWDWDAQLQARMIMIMIGGPLQDFDDLDEEDDDDDCPSVPPPVDQSDRPNDGDDDDYDDDDDAAADDGDDDDPFKDDDDFFADWPPDPDPDPVSVVVVVDDTDRGDPFMDGHDDPLQVVQLVQFDLDAFTASVSHDPVSRDPCRPPCVNVVVVDVPDQGASTEHGPPDHQSHFDPHADSHDSSNHARYSVDDDHHDDDGSVVSSSVSSSVSVSVSVSVVVVVVVVD

Sequence (500 aa):
MINKRELFCSENHECNYNRVNAESLIQICHVVAAKYHSIGIENWILHSPDHFYVWYCFPSLNVKTWDSKRCITRKEVSVCKQCHNSRLQESKSLNTFMQQKTTLCALDVFGGCGAFGLALAEGSSSFDITHAIEIAPSAAQTYKLNSPETTVLNICVNDAVWYIIKKNLNKNNPDDTPITKATGKPVEFSLRPGDTEVLIAGSPWLFIMLINGGAVWPTLHIKQGALKLLISSIKSDSLSYKLVTMVYLKVVFDSFWLPAFLAHCYPSFLSPYMLFHWRVFPHICISILWMARPFLQFMSCEAPCSLLPSQLLMLSATSVVLTGGIMGRRAKQIFLRFLVRYIFVGGGWWGLNNGENPYEHPAHSRFQLQVWRNDVVTDIQHFTRKFPLKTVERVINVTSEPASDHQGLPPHLAQFQTWNLSVYFVKSSGNKSLYKCLNPDCYFMTMITNVSPTAKQSSVIHPCHCCIGNAVPWQLSLALEEEIKKALYRQYKQNQIEID

Radius of gyration: 26.1 Å; chains: 1; bounding box: 63×73×67 Å